Protein AF-0000000087536305 (afdb_homodimer)

Sequence (436 aa):
MKLNRFEVVTGRYIEEIPGQSRIGYAMSDTTDFYDMIEWSKKGGCQGSTISFYDYNNGKVYEPFQKQRNVLYGTPVYLKKSFWFLQGDYNSGKITLFKYYPDKNPEMIIQLNIEDVDLYNLRIIGEDVYIVSEDDEFVSYYPESFRFSKGVNESVSMIADQKVYLSAWVEEGWDDENDCETEEYNYYEKVVERDFKGNLLSETLGSLQQHADGTWWIAMKLNRFEVVTGRYIEEIPGQSRIGYAMSDTTDFYDMIEWSKKGGCQGSTISFYDYNNGKVYEPFQKQRNVLYGTPVYLKKSFWFLQGDYNSGKITLFKYYPDKNPEMIIQLNIEDVDLYNLRIIGEDVYIVSEDDEFVSYYPESFRFSKGVNESVSMIADQKVYLSAWVEEGWDDENDCETEEYNYYEKVVERDFKGNLLSETLGSLQQHADGTWWIA

Secondary structure (DSSP, 8-state):
--EEE-SS--SPPPEE-TT-SSEEEEES----TTHHHHHHHTT------EEEEETTT--EE-SS---TTEEEPPPEEETTEEEEEEEETTTTEEEEEEE-TTSPPEEEEEEEGGGS--TT-EEETTTTEEEEESSEEEEEESS-EEEE--TTEEEEEEETTEEEEEEEEEEEEETTTTEEEEEEEEEEEEEEE-TT--EEEEEE--EEE-TTS-EEE-/--EEE-SS--SPPPEE-TT-SSEEEEES----TTHHHHHHHTT------EEEEETTT--EE-SS---TTEEEPPPEEETTEEEEEEEETTTTEEEEEEE-TTSPPEEEEEEEGGGS--TT-EEETTTTEEEEESSEEEEEESS-EEEE--TTEEEEEEETTEEEEEEEEEEEEETTTTEEEEEEEEEEEEEEE-TT--EEEEEE--EEE-TTS-EEE-

Structure (mmCIF, N/CA/C/O backbone):
data_AF-0000000087536305-model_v1
#
loop_
_entity.id
_entity.type
_entity.pdbx_description
1 polymer 'Uncharacterized protein'
#
loop_
_atom_site.group_PDB
_atom_site.id
_atom_site.type_symbol
_atom_site.label_atom_id
_atom_site.label_alt_id
_atom_site.label_comp_id
_atom_site.label_asym_id
_atom_site.label_entity_id
_atom_site.label_seq_id
_atom_site.pdbx_PDB_ins_code
_atom_site.Cartn_x
_atom_site.Cartn_y
_atom_site.Cartn_z
_atom_site.occupancy
_atom_site.B_iso_or_equiv
_atom_site.auth_seq_id
_atom_site.auth_comp_id
_atom_site.auth_asym_id
_atom_site.auth_atom_id
_atom_site.pdbx_PDB_model_num
ATOM 1 N N . MET A 1 1 ? -12.375 -19.172 8.977 1 83.19 1 MET A N 1
ATOM 2 C CA . MET A 1 1 ? -11.82 -17.828 9.078 1 83.19 1 MET A CA 1
ATOM 3 C C . MET A 1 1 ? -12.555 -17.016 10.141 1 83.19 1 MET A C 1
ATOM 5 O O . MET A 1 1 ? -13.789 -17.031 10.203 1 83.19 1 MET A O 1
ATOM 9 N N . LYS A 1 2 ? -11.758 -16.578 11.219 1 86 2 LYS A N 1
ATOM 10 C CA . LYS A 1 2 ? -12.344 -15.656 12.18 1 86 2 LYS A CA 1
ATOM 11 C C . LYS A 1 2 ? -12.344 -14.234 11.641 1 86 2 LYS A C 1
ATOM 13 O O . LYS A 1 2 ? -11.289 -13.703 11.266 1 86 2 LYS A O 1
ATOM 18 N N . LEU A 1 3 ? -13.516 -13.641 11.469 1 91.94 3 LEU A N 1
ATOM 19 C CA . LEU A 1 3 ? -13.672 -12.266 11.008 1 91.94 3 LEU A CA 1
ATOM 20 C C . LEU A 1 3 ? -13.914 -11.32 12.18 1 91.94 3 LEU A C 1
ATOM 22 O O . LEU A 1 3 ? -14.906 -11.469 12.906 1 91.94 3 LEU A O 1
ATOM 26 N N . ASN A 1 4 ? -13.008 -10.469 12.422 1 96.5 4 ASN A N 1
ATOM 27 C CA . ASN A 1 4 ? -13.18 -9.438 13.445 1 96.5 4 ASN A CA 1
ATOM 28 C C . ASN A 1 4 ? -13.961 -8.242 12.914 1 96.5 4 ASN A C 1
ATOM 30 O O . ASN A 1 4 ? -13.945 -7.973 11.711 1 96.5 4 ASN A O 1
ATOM 34 N N . ARG A 1 5 ? -14.664 -7.582 13.844 1 97 5 ARG A N 1
ATOM 35 C CA . ARG A 1 5 ? -15.422 -6.395 13.469 1 97 5 ARG A CA 1
ATOM 36 C C . ARG A 1 5 ? -15.094 -5.223 14.391 1 97 5 ARG A C 1
ATOM 38 O O . ARG A 1 5 ? -15.023 -5.387 15.609 1 97 5 ARG A O 1
ATOM 45 N N . PHE A 1 6 ? -14.914 -4.148 13.781 1 98.25 6 PHE A N 1
ATOM 46 C CA . PHE A 1 6 ? -14.758 -2.945 14.594 1 98.25 6 PHE A CA 1
ATOM 47 C C . PHE A 1 6 ? -16.094 -2.488 15.148 1 98.25 6 PHE A C 1
ATOM 49 O O . PHE A 1 6 ? -17.156 -2.846 14.617 1 98.25 6 PHE A O 1
ATOM 56 N N . GLU A 1 7 ? -15.984 -1.71 16.172 1 96.88 7 GLU A N 1
ATOM 57 C CA . GLU A 1 7 ? -17.188 -1.229 16.859 1 96.88 7 GLU A CA 1
ATOM 58 C C . GLU A 1 7 ? -18.016 -0.347 15.938 1 96.88 7 GLU A C 1
ATOM 60 O O . GLU A 1 7 ? -19.25 -0.305 16.062 1 96.88 7 GLU A O 1
ATOM 65 N N . VAL A 1 8 ? -17.391 0.342 15.094 1 96.19 8 VAL A N 1
ATOM 66 C CA . VAL A 1 8 ? -18.047 1.186 14.094 1 96.19 8 VAL A CA 1
ATOM 67 C C . VAL A 1 8 ? -17.656 0.723 12.695 1 96.19 8 VAL A C 1
ATOM 69 O O . VAL A 1 8 ? -16.469 0.671 12.359 1 96.19 8 VAL A O 1
ATOM 72 N N . VAL A 1 9 ? -18.672 0.372 11.922 1 96.88 9 VAL A N 1
ATOM 73 C CA . VAL A 1 9 ? -18.453 -0.116 10.562 1 96.88 9 VAL A CA 1
ATOM 74 C C . VAL A 1 9 ? -19.047 0.869 9.562 1 96.88 9 VAL A C 1
ATOM 76 O O . VAL A 1 9 ? -20.266 1.077 9.531 1 96.88 9 VAL A O 1
ATOM 79 N N . THR A 1 10 ? -18.156 1.445 8.758 1 95.25 10 THR A N 1
ATOM 80 C CA . THR A 1 10 ? -18.625 2.48 7.84 1 95.25 10 THR A CA 1
ATOM 81 C C . THR A 1 10 ? -18.312 2.098 6.395 1 95.25 10 THR A C 1
ATOM 83 O O . THR A 1 10 ? -18.719 2.803 5.465 1 95.25 10 THR A O 1
ATOM 86 N N . GLY A 1 11 ? -17.562 1.061 6.18 1 96.5 11 GLY A N 1
ATOM 87 C CA . GLY A 1 11 ? -17.219 0.645 4.828 1 96.5 11 GLY A CA 1
ATOM 88 C C . GLY A 1 11 ? -15.945 1.277 4.316 1 96.5 11 GLY A C 1
ATOM 89 O O . GLY A 1 11 ? -15.664 1.24 3.115 1 96.5 11 GLY A O 1
ATOM 90 N N . ARG A 1 12 ? -15.18 1.84 5.219 1 95.25 12 ARG A N 1
ATOM 91 C CA . ARG A 1 12 ? -13.945 2.51 4.816 1 95.25 12 ARG A CA 1
ATOM 92 C C . ARG A 1 12 ? -12.75 1.569 4.93 1 95.25 12 ARG A C 1
ATOM 94 O O . ARG A 1 12 ? -12.688 0.738 5.836 1 95.25 12 ARG A O 1
ATOM 101 N N . TYR A 1 13 ? -11.852 1.82 4.031 1 95.25 13 TYR A N 1
ATOM 102 C CA . TYR A 1 13 ? -10.625 1.041 4.059 1 95.25 13 TYR A CA 1
ATOM 103 C C . TYR A 1 13 ? -9.625 1.628 5.055 1 95.25 13 TYR A C 1
ATOM 105 O O . TYR A 1 13 ? -9.336 2.824 5.016 1 95.25 13 TYR A O 1
ATOM 113 N N . ILE A 1 14 ? -9.102 0.764 5.906 1 97.25 14 ILE A N 1
ATOM 114 C CA . ILE A 1 14 ? -8.18 1.202 6.949 1 97.25 14 ILE A CA 1
ATOM 115 C C . ILE A 1 14 ? -6.742 1.107 6.445 1 97.25 14 ILE A C 1
ATOM 117 O O . ILE A 1 14 ? -6.328 0.071 5.918 1 97.25 14 ILE A O 1
ATOM 121 N N . GLU A 1 15 ? -6.023 2.182 6.617 1 97.06 15 GLU A N 1
ATOM 122 C CA . GLU A 1 15 ? -4.602 2.193 6.281 1 97.06 15 GLU A CA 1
ATOM 123 C C . GLU A 1 15 ? -3.74 2.025 7.531 1 97.06 15 GLU A C 1
ATOM 125 O O . GLU A 1 15 ? -4.125 2.459 8.617 1 97.06 15 GLU A O 1
ATOM 130 N N . GLU A 1 16 ? -2.572 1.412 7.332 1 96.5 16 GLU A N 1
ATOM 131 C CA . GLU A 1 16 ? -1.628 1.238 8.43 1 96.5 16 GLU A CA 1
ATOM 132 C C . GLU A 1 16 ? -0.771 2.486 8.625 1 96.5 16 GLU A C 1
ATOM 134 O O . GLU A 1 16 ? -0.594 3.273 7.695 1 96.5 16 GLU A O 1
ATOM 139 N N . ILE A 1 17 ? -0.342 2.652 9.797 1 97.56 17 ILE A N 1
ATOM 140 C CA . ILE A 1 17 ? 0.605 3.707 10.148 1 97.56 17 ILE A CA 1
ATOM 141 C C . ILE A 1 17 ? 1.926 3.086 10.594 1 97.56 17 ILE A C 1
ATOM 143 O O . ILE A 1 17 ? 1.997 2.471 11.664 1 97.56 17 ILE A O 1
ATOM 147 N N . PRO A 1 18 ? 2.961 3.291 9.797 1 96.12 18 PRO A N 1
ATOM 148 C CA . PRO A 1 18 ? 4.23 2.662 10.164 1 96.12 18 PRO A CA 1
ATOM 149 C C . PRO A 1 18 ? 4.711 3.072 11.555 1 96.12 18 PRO A C 1
ATOM 151 O O . PRO A 1 18 ? 4.441 4.191 12 1 96.12 18 PRO A O 1
ATOM 154 N N . GLY A 1 19 ? 5.465 2.141 12.211 1 96 19 GLY A N 1
ATOM 155 C CA . GLY A 1 19 ? 6.039 2.395 13.523 1 96 19 GLY A CA 1
ATOM 156 C C . GLY A 1 19 ? 5.332 1.647 14.641 1 96 19 GLY A C 1
ATOM 157 O O . GLY A 1 19 ? 5.887 1.477 15.727 1 96 19 GLY A O 1
ATOM 158 N N . GLN A 1 20 ? 4.098 1.253 14.336 1 96.5 20 GLN A N 1
ATOM 159 C CA . GLN A 1 20 ? 3.295 0.462 15.266 1 96.5 20 GLN A CA 1
ATOM 160 C C . GLN A 1 20 ? 2.225 -0.335 14.531 1 96.5 20 GLN A C 1
ATOM 162 O O . GLN A 1 20 ? 1.879 -0.014 13.391 1 96.5 20 GLN A O 1
ATOM 167 N N . SER A 1 21 ? 1.702 -1.38 15.125 1 95.56 21 SER A N 1
ATOM 168 C CA . SER A 1 21 ? 0.772 -2.256 14.422 1 95.56 21 SER A CA 1
ATOM 169 C C . SER A 1 21 ? -0.616 -2.209 15.047 1 95.56 21 SER A C 1
ATOM 171 O O . SER A 1 21 ? -1.567 -2.777 14.508 1 95.56 21 SER A O 1
ATOM 173 N N . ARG A 1 22 ? -0.776 -1.495 16.062 1 96.88 22 ARG A N 1
ATOM 174 C CA . ARG A 1 22 ? -2.018 -1.54 16.828 1 96.88 22 ARG A CA 1
ATOM 175 C C . ARG A 1 22 ? -3.086 -0.659 16.188 1 96.88 22 ARG A C 1
ATOM 177 O O . ARG A 1 22 ? -4.254 -1.049 16.109 1 96.88 22 ARG A O 1
ATOM 184 N N . ILE A 1 23 ? -2.691 0.554 15.773 1 98.19 23 ILE A N 1
ATOM 185 C CA . ILE A 1 23 ? -3.666 1.55 15.344 1 98.19 23 ILE A CA 1
ATOM 186 C C . ILE A 1 23 ? -3.578 1.742 13.828 1 98.19 23 ILE A C 1
ATOM 188 O O . ILE A 1 23 ? -2.49 1.955 13.289 1 98.19 23 ILE A O 1
ATOM 192 N N . GLY A 1 24 ? -4.691 1.571 13.133 1 98 24 GLY A N 1
ATOM 193 C CA . GLY A 1 24 ? -4.844 2.033 11.766 1 98 24 GLY A CA 1
ATOM 194 C C . GLY A 1 24 ? -5.688 3.289 11.648 1 98 24 GLY A C 1
ATOM 195 O O . GLY A 1 24 ? -6.176 3.811 12.656 1 98 24 GLY A O 1
ATOM 196 N N . TYR A 1 25 ? -5.801 3.812 10.414 1 98.06 25 TYR A N 1
ATOM 197 C CA . TYR A 1 25 ? -6.637 4.996 10.25 1 98.06 25 TYR A CA 1
ATOM 198 C C . TYR A 1 25 ? -7.395 4.953 8.93 1 98.06 25 TYR A C 1
ATOM 200 O O . TYR A 1 25 ? -7.051 4.176 8.039 1 98.06 25 TYR A O 1
ATOM 208 N N . ALA A 1 26 ? -8.43 5.758 8.828 1 97 26 ALA A N 1
ATOM 209 C CA . ALA A 1 26 ? -9.172 5.98 7.594 1 97 26 ALA A CA 1
ATOM 210 C C . ALA A 1 26 ? -9.695 7.414 7.516 1 97 26 ALA A C 1
ATOM 212 O O . ALA A 1 26 ? -9.945 8.047 8.547 1 97 26 ALA A O 1
ATOM 213 N N . MET A 1 27 ? -9.789 7.848 6.316 1 94.56 27 MET A N 1
ATOM 214 C CA . MET A 1 27 ? -10.422 9.133 6.035 1 94.56 27 MET A CA 1
ATOM 215 C C . MET A 1 27 ? -11.758 8.938 5.336 1 94.56 27 MET A C 1
ATOM 217 O O . MET A 1 27 ? -11.93 7.988 4.57 1 94.56 27 MET A O 1
ATOM 221 N N . SER A 1 28 ? -12.641 9.859 5.609 1 89.88 28 SER A N 1
ATOM 222 C CA . SER A 1 28 ? -13.961 9.734 4.996 1 89.88 28 SER A CA 1
ATOM 223 C C . SER A 1 28 ? -13.922 10.133 3.523 1 89.88 28 SER A C 1
ATOM 225 O O . SER A 1 28 ? -14.82 9.773 2.758 1 89.88 28 SER A O 1
ATOM 227 N N . ASP A 1 29 ? -12.875 10.891 3.219 1 82.81 29 ASP A N 1
ATOM 228 C CA . ASP A 1 29 ? -12.734 11.398 1.857 1 82.81 29 ASP A CA 1
ATOM 229 C C . ASP A 1 29 ? -11.289 11.32 1.386 1 82.81 29 ASP A C 1
ATOM 231 O O . ASP A 1 29 ? -10.367 11.18 2.199 1 82.81 29 ASP A O 1
ATOM 235 N N . THR A 1 30 ? -11.18 11.312 0.101 1 76.19 30 THR A N 1
ATOM 236 C CA . THR A 1 30 ? -9.852 11.172 -0.487 1 76.19 30 THR A CA 1
ATOM 237 C C . THR A 1 30 ? -9.289 12.539 -0.877 1 76.19 30 THR A C 1
ATOM 239 O O . THR A 1 30 ? -8.203 12.617 -1.447 1 76.19 30 THR A O 1
ATOM 242 N N . THR A 1 31 ? -9.992 13.516 -0.551 1 81.25 31 THR A N 1
ATOM 243 C CA . THR A 1 31 ? -9.57 14.867 -0.896 1 81.25 31 THR A CA 1
ATOM 244 C C . THR A 1 31 ? -8.336 15.266 -0.087 1 81.25 31 THR A C 1
ATOM 246 O O . THR A 1 31 ? -8.297 15.062 1.128 1 81.25 31 THR A O 1
ATOM 249 N N . ASP A 1 32 ? -7.379 15.742 -0.842 1 86.81 32 ASP A N 1
ATOM 250 C CA . ASP A 1 32 ? -6.188 16.219 -0.14 1 86.81 32 ASP A CA 1
ATOM 251 C C . ASP A 1 32 ? -6.191 17.734 -0.006 1 86.81 32 ASP A C 1
ATOM 253 O O . ASP A 1 32 ? -7.141 18.391 -0.427 1 86.81 32 ASP A O 1
ATOM 257 N N . PHE A 1 33 ? -5.207 18.297 0.644 1 91.75 33 PHE A N 1
ATOM 258 C CA . PHE A 1 33 ? -5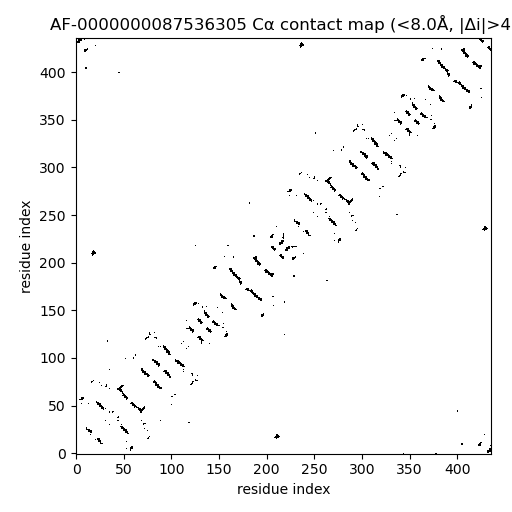.16 19.719 0.97 1 91.75 33 PHE A CA 1
ATOM 259 C C . PHE A 1 33 ? -5.117 20.578 -0.297 1 91.75 33 PHE A C 1
ATOM 261 O O . PHE A 1 33 ? -5.66 21.672 -0.33 1 91.75 33 PHE A O 1
ATOM 268 N N . TYR A 1 34 ? -4.469 20.062 -1.309 1 88.81 34 TYR A N 1
ATOM 269 C CA . TYR A 1 34 ? -4.332 20.812 -2.551 1 88.81 34 TYR A CA 1
ATOM 270 C C . TYR A 1 34 ? -5.668 20.922 -3.271 1 88.81 34 TYR A C 1
ATOM 272 O O . TYR A 1 34 ? -5.926 21.906 -3.961 1 88.81 34 TYR A O 1
ATOM 280 N N . ASP A 1 35 ? -6.488 19.969 -3.158 1 84.88 35 ASP A N 1
ATOM 281 C CA . ASP A 1 35 ? -7.801 19.969 -3.801 1 84.88 35 ASP A CA 1
ATOM 282 C C . ASP A 1 35 ? -8.672 21.109 -3.275 1 84.88 35 ASP A C 1
ATOM 284 O O . ASP A 1 35 ? -9.641 21.5 -3.932 1 84.88 35 ASP A O 1
ATOM 288 N N . MET A 1 36 ? -8.391 21.578 -2.168 1 80.25 36 MET A N 1
ATOM 289 C CA . MET A 1 36 ? -9.195 22.609 -1.522 1 80.25 36 MET A CA 1
ATOM 290 C C . MET A 1 36 ? -9.164 23.906 -2.328 1 80.25 36 MET A C 1
ATOM 292 O O . MET A 1 36 ? -10.117 24.672 -2.301 1 80.25 36 MET A O 1
ATOM 296 N N . ILE A 1 37 ? -8.109 24.031 -2.965 1 80.5 37 ILE A N 1
ATOM 297 C CA . ILE A 1 37 ? -8.016 25.219 -3.803 1 80.5 37 ILE A CA 1
ATOM 298 C C . ILE A 1 37 ? -9.133 25.203 -4.844 1 80.5 37 ILE A C 1
ATOM 300 O O . ILE A 1 37 ? -9.844 26.203 -5.008 1 80.5 37 ILE A O 1
ATOM 304 N N . GLU A 1 38 ? -9.266 24.078 -5.422 1 80 38 GLU A N 1
ATOM 305 C CA . GLU A 1 38 ? -10.312 23.938 -6.422 1 80 38 GLU A CA 1
ATOM 306 C C . GLU A 1 38 ? -11.703 23.984 -5.781 1 80 38 GLU A C 1
ATOM 308 O O . GLU A 1 38 ? -12.625 24.578 -6.328 1 80 38 GLU A O 1
ATOM 313 N N . TRP A 1 39 ? -11.812 23.438 -4.621 1 82.25 39 TRP A N 1
ATOM 314 C CA . TRP A 1 39 ? -13.102 23.391 -3.934 1 82.25 39 TRP A CA 1
ATOM 315 C C . TRP A 1 39 ? -13.531 24.797 -3.496 1 82.25 39 TRP A C 1
ATOM 317 O O . TRP A 1 39 ? -14.719 25.109 -3.506 1 82.25 39 TRP A O 1
ATOM 327 N N . SER A 1 40 ? -12.648 25.469 -3.086 1 78.31 40 SER A N 1
ATOM 328 C CA . SER A 1 40 ? -12.953 26.828 -2.648 1 78.31 40 SER A CA 1
ATOM 329 C C . SER A 1 40 ? -13.625 27.625 -3.76 1 78.31 40 SER A C 1
ATOM 331 O O . SER A 1 40 ? -14.469 28.484 -3.492 1 78.31 40 SER A O 1
ATOM 333 N N . LYS A 1 41 ? -13.266 27.344 -4.977 1 79.31 41 LYS A N 1
ATOM 334 C CA . LYS A 1 41 ? -13.852 28.031 -6.125 1 79.31 41 LYS A CA 1
ATOM 335 C C . LYS A 1 41 ? -15.266 27.531 -6.398 1 79.31 41 LYS A C 1
ATOM 337 O O . LYS A 1 41 ? -16.047 28.203 -7.074 1 79.31 41 LYS A O 1
ATOM 342 N N . LYS A 1 42 ? -15.578 26.406 -5.93 1 78.81 42 LYS A N 1
ATOM 343 C CA . LYS A 1 42 ? -16.875 25.797 -6.199 1 78.81 42 LYS A CA 1
ATOM 344 C C . LYS A 1 42 ? -17.797 25.891 -4.984 1 78.81 42 LYS A C 1
ATOM 346 O O . LYS A 1 42 ? -18.75 25.125 -4.863 1 78.81 42 LYS A O 1
ATOM 351 N N . GLY A 1 43 ? -17.438 26.75 -4 1 79.25 43 GLY A N 1
ATOM 352 C CA . GLY A 1 43 ? -18.297 26.969 -2.852 1 79.25 43 GLY A CA 1
ATOM 353 C C . GLY A 1 43 ? -17.891 26.141 -1.64 1 79.25 43 GLY A C 1
ATOM 354 O O . GLY A 1 43 ? -18.594 26.172 -0.619 1 79.25 43 GLY A O 1
ATOM 355 N N . GLY A 1 44 ? -16.906 25.438 -1.762 1 83.75 44 GLY A N 1
ATOM 356 C CA . GLY A 1 44 ? -16.406 24.688 -0.621 1 83.75 44 GLY A CA 1
ATOM 357 C C . GLY A 1 44 ? -16.609 23.188 -0.755 1 83.75 44 GLY A C 1
ATOM 358 O O . GLY A 1 44 ? -16.969 22.703 -1.828 1 83.75 44 GLY A O 1
ATOM 359 N N . CYS A 1 45 ? -16.188 22.5 0.291 1 85.5 45 CYS A N 1
ATOM 360 C CA . CYS A 1 45 ? -16.344 21.047 0.315 1 85.5 45 CYS A CA 1
ATOM 361 C C . CYS A 1 45 ? -17.031 20.594 1.604 1 85.5 45 CYS A C 1
ATOM 363 O O . CYS A 1 45 ? -17.078 21.344 2.576 1 85.5 45 CYS A O 1
ATOM 365 N N . GLN A 1 46 ? -17.594 19.438 1.558 1 87.81 46 GLN A N 1
ATOM 366 C CA . GLN A 1 46 ? -18.344 18.922 2.689 1 87.81 46 GLN A CA 1
ATOM 367 C C . GLN A 1 46 ? -17.438 18.625 3.875 1 87.81 46 GLN A C 1
ATOM 369 O O . GLN A 1 46 ? -17.891 18.5 5.008 1 87.81 46 GLN A O 1
ATOM 374 N N . GLY A 1 47 ? -16.094 18.562 3.646 1 90.88 47 GLY A N 1
ATOM 375 C CA . GLY A 1 47 ? -15.141 18.219 4.695 1 90.88 47 GLY A CA 1
ATOM 376 C C . GLY A 1 47 ? -14.914 16.734 4.828 1 90.88 47 GLY A C 1
ATOM 377 O O . GLY A 1 47 ? -15.547 15.938 4.133 1 90.88 47 GLY A O 1
ATOM 378 N N . SER A 1 48 ? -13.953 16.391 5.68 1 92.44 48 SER A N 1
ATOM 379 C CA . SER A 1 48 ? -13.625 14.984 5.895 1 92.44 48 SER A CA 1
ATOM 380 C C . SER A 1 48 ? -13.516 14.664 7.383 1 92.44 48 SER A C 1
ATOM 382 O O . SER A 1 48 ? -13.586 15.562 8.227 1 92.44 48 SER A O 1
ATOM 384 N N . THR A 1 49 ? -13.516 13.391 7.66 1 94.62 49 THR A N 1
ATOM 385 C CA . THR A 1 49 ? -13.211 12.906 9 1 94.62 49 THR A CA 1
ATOM 386 C C . THR A 1 49 ? -11.984 12 8.977 1 94.62 49 THR A C 1
ATOM 388 O O . THR A 1 49 ? -11.672 11.391 7.949 1 94.62 49 THR A O 1
ATOM 391 N N . ILE A 1 50 ? -11.312 12.008 10.086 1 96.56 50 ILE A N 1
ATOM 392 C CA . ILE A 1 50 ? -10.242 11.047 10.312 1 96.56 50 ILE A CA 1
ATOM 393 C C . ILE A 1 50 ? -10.609 10.133 11.477 1 96.56 50 ILE A C 1
ATOM 395 O O . ILE A 1 50 ? -11.047 10.602 12.531 1 96.56 50 ILE A O 1
ATOM 399 N N . SER A 1 51 ? -10.5 8.844 11.227 1 97.44 51 SER A N 1
ATOM 400 C CA . SER A 1 51 ? -10.828 7.84 12.234 1 97.44 51 SER A CA 1
ATOM 401 C C . SER A 1 51 ? -9.633 6.93 12.516 1 97.44 51 SER A C 1
ATOM 403 O O . SER A 1 51 ? -8.898 6.57 11.594 1 97.44 51 SER A O 1
ATOM 405 N N . PHE A 1 52 ? -9.508 6.582 13.812 1 98.38 52 PHE A N 1
ATOM 406 C CA . PHE A 1 52 ? -8.445 5.68 14.242 1 98.38 52 PHE A CA 1
ATOM 407 C C . PHE A 1 52 ? -9.023 4.367 14.75 1 98.38 52 PHE A C 1
ATOM 409 O O . PHE A 1 52 ? -9.922 4.367 15.594 1 98.38 52 PHE A O 1
ATOM 416 N N . TYR A 1 53 ? -8.547 3.324 14.227 1 98.44 53 TYR A N 1
ATOM 417 C CA . TYR A 1 53 ? -9.047 1.981 14.492 1 98.44 53 TYR A CA 1
ATOM 418 C C . TYR A 1 53 ? -8.062 1.191 15.352 1 98.44 53 TYR A C 1
ATOM 420 O O . TYR A 1 53 ? -6.902 1.022 14.977 1 98.44 53 TYR A O 1
ATOM 428 N N . ASP A 1 54 ? -8.508 0.682 16.469 1 98.06 54 ASP A N 1
ATOM 429 C CA . ASP A 1 54 ? -7.676 -0.068 17.422 1 98.06 54 ASP A CA 1
ATOM 430 C C . ASP A 1 54 ? -7.855 -1.572 17.219 1 98.06 54 ASP A C 1
ATOM 432 O O . ASP A 1 54 ? -8.867 -2.141 17.625 1 98.06 54 ASP A O 1
ATOM 436 N N . TYR A 1 55 ? -6.863 -2.223 16.75 1 97.62 55 TYR A N 1
ATOM 437 C CA . TYR A 1 55 ? -6.93 -3.639 16.406 1 97.62 55 TYR A CA 1
ATOM 438 C C . TYR A 1 55 ? -6.902 -4.5 17.672 1 97.62 55 TYR A C 1
ATOM 440 O O . TYR A 1 55 ? -7.203 -5.695 17.609 1 97.62 55 TYR A O 1
ATOM 448 N N . ASN A 1 56 ? -6.477 -3.934 18.766 1 96.75 56 ASN A N 1
ATOM 449 C CA . ASN A 1 56 ? -6.41 -4.699 20 1 96.75 56 ASN A CA 1
ATOM 450 C C . ASN A 1 56 ? -7.801 -4.938 20.594 1 96.75 56 ASN A C 1
ATOM 452 O O . ASN A 1 56 ? -8.07 -6 21.156 1 96.75 56 ASN A O 1
ATOM 456 N N . ASN A 1 57 ? -8.68 -3.945 20.453 1 96.12 57 ASN A N 1
ATOM 457 C CA . ASN A 1 57 ? -9.945 -4.066 21.156 1 96.12 57 ASN A CA 1
ATOM 458 C C . ASN A 1 57 ? -11.133 -3.758 20.25 1 96.12 57 ASN A C 1
ATOM 460 O O . ASN A 1 57 ? -12.281 -3.84 20.672 1 96.12 57 ASN A O 1
ATOM 464 N N . GLY A 1 58 ? -10.898 -3.365 19.016 1 97.31 58 GLY A N 1
ATOM 465 C CA . GLY A 1 58 ? -11.953 -3.141 18.031 1 97.31 58 GLY A CA 1
ATOM 466 C C . GLY A 1 58 ? -12.586 -1.766 18.141 1 97.31 58 GLY A C 1
ATOM 467 O O . GLY A 1 58 ? -13.508 -1.436 17.391 1 97.31 58 GLY A O 1
ATOM 468 N N . LYS A 1 59 ? -12.062 -0.908 18.969 1 97.81 59 LYS A N 1
ATOM 469 C CA . LYS A 1 59 ? -12.625 0.425 19.156 1 97.81 59 LYS A CA 1
ATOM 470 C C . LYS A 1 59 ? -12.219 1.361 18.031 1 97.81 59 LYS A C 1
ATOM 472 O O . LYS A 1 59 ? -11.172 1.171 17.406 1 97.81 59 LYS A O 1
ATOM 477 N N . VAL A 1 60 ? -13.078 2.322 17.781 1 97.94 60 VAL A N 1
ATOM 478 C CA . VAL A 1 60 ? -12.836 3.357 16.781 1 97.94 60 VAL A CA 1
ATOM 479 C C . VAL A 1 60 ? -12.875 4.734 17.438 1 97.94 60 VAL A C 1
ATOM 481 O O . VAL A 1 60 ? -13.805 5.047 18.188 1 97.94 60 VAL A O 1
ATOM 484 N N . TYR A 1 61 ? -11.852 5.512 17.219 1 97.88 61 TYR A N 1
ATOM 485 C CA . TYR A 1 61 ? -11.734 6.844 17.797 1 97.88 61 TYR A CA 1
ATOM 486 C C . TYR A 1 61 ? -11.82 7.922 16.734 1 97.88 61 TYR A C 1
ATOM 488 O O . TYR A 1 61 ? -11.117 7.848 15.711 1 97.88 61 TYR A O 1
ATOM 496 N N . GLU A 1 62 ? -12.594 8.852 16.922 1 96.25 62 GLU A N 1
ATOM 497 C CA . GLU A 1 62 ? -12.742 10.016 16.062 1 96.25 62 GLU A CA 1
ATOM 498 C C . GLU A 1 62 ? -12.492 11.312 16.828 1 96.25 62 GLU A C 1
ATOM 500 O O . GLU A 1 62 ? -13.375 11.805 17.531 1 96.25 62 GLU A O 1
ATOM 505 N N . PRO A 1 63 ? -11.391 11.82 16.594 1 96.31 63 PRO A N 1
ATOM 506 C CA . PRO A 1 63 ? -11.008 12.977 17.406 1 96.31 63 PRO A CA 1
ATOM 507 C C . PRO A 1 63 ? -11.836 14.219 17.094 1 96.31 63 PRO A C 1
ATOM 509 O O . PRO A 1 63 ? -11.922 15.133 17.906 1 96.31 63 PRO A O 1
ATOM 512 N N . PHE A 1 64 ? -12.438 14.312 15.898 1 96.25 64 PHE A N 1
ATOM 513 C CA . PHE A 1 64 ? -13.195 15.492 15.5 1 96.25 64 PHE A CA 1
ATOM 514 C C . PHE A 1 64 ? -14.484 15.094 14.789 1 96.25 64 PHE A C 1
ATOM 516 O O . PHE A 1 64 ? -14.539 14.055 14.125 1 96.25 64 PHE A O 1
ATOM 523 N N . GLN A 1 65 ? -15.438 15.953 14.93 1 95.25 65 GLN A N 1
ATOM 524 C CA . GLN A 1 65 ? -16.641 15.828 14.109 1 95.25 65 GLN A CA 1
ATOM 525 C C . GLN A 1 65 ? -16.406 16.391 12.711 1 95.25 65 GLN A C 1
ATOM 527 O O . GLN A 1 65 ? -15.57 17.281 12.523 1 95.25 65 GLN A O 1
ATOM 532 N N . LYS A 1 66 ? -17.141 15.836 11.805 1 94.12 66 LYS A N 1
ATOM 533 C CA . LYS A 1 66 ? -17.078 16.344 10.445 1 94.12 66 LYS A CA 1
ATOM 534 C C . LYS A 1 66 ? -17.484 17.812 10.383 1 94.12 66 LYS A C 1
ATOM 536 O O . LYS A 1 66 ? -18.484 18.203 10.977 1 94.12 66 LYS A O 1
ATOM 541 N N . GLN A 1 67 ? -16.703 18.547 9.734 1 93.69 67 GLN A N 1
ATOM 542 C CA . GLN A 1 67 ? -16.984 19.969 9.562 1 93.69 67 GLN A CA 1
ATOM 543 C C . GLN A 1 67 ? -16.719 20.406 8.125 1 93.69 67 GLN A C 1
ATOM 545 O O . GLN A 1 67 ? -15.734 20 7.508 1 93.69 67 GLN A O 1
ATOM 550 N N . ARG A 1 68 ? -17.609 21.312 7.648 1 91.88 68 ARG A N 1
ATOM 551 C CA . ARG A 1 68 ? -17.438 21.859 6.305 1 91.88 68 ARG A CA 1
ATOM 552 C C . ARG A 1 68 ? -16.094 22.547 6.152 1 91.88 68 ARG A C 1
ATOM 554 O O . ARG A 1 68 ? -15.656 23.281 7.051 1 91.88 68 ARG A O 1
ATOM 561 N N . ASN A 1 69 ? -15.398 22.25 5.023 1 92.38 69 ASN A N 1
ATOM 562 C CA . ASN A 1 69 ? -14.156 22.891 4.598 1 92.38 69 ASN A CA 1
ATOM 563 C C . ASN A 1 69 ? -12.992 22.516 5.516 1 92.38 69 ASN A C 1
ATOM 565 O O . ASN A 1 69 ? -12.008 23.25 5.609 1 92.38 69 ASN A O 1
ATOM 569 N N . VAL A 1 70 ? -13.141 21.422 6.297 1 95 70 VAL A N 1
ATOM 570 C CA . VAL A 1 70 ? -12.055 20.953 7.145 1 95 70 VAL A CA 1
ATOM 571 C C . VAL A 1 70 ? -11.578 19.578 6.656 1 95 70 VAL A C 1
ATOM 573 O O . VAL A 1 70 ? -12.383 18.672 6.453 1 95 70 VAL A O 1
ATOM 576 N N . LEU A 1 71 ? -10.312 19.531 6.441 1 95.44 71 LEU A N 1
ATOM 577 C CA . LEU A 1 71 ? -9.695 18.312 5.922 1 95.44 71 LEU A CA 1
ATOM 578 C C . LEU A 1 71 ? -8.539 17.875 6.816 1 95.44 71 LEU A C 1
ATOM 580 O O . LEU A 1 71 ? -8.086 18.625 7.676 1 95.44 71 LEU A O 1
ATOM 584 N N . TYR A 1 72 ? -8.102 16.641 6.562 1 96.81 72 TYR A N 1
ATOM 585 C CA . TYR A 1 72 ? -7.023 16.078 7.371 1 96.81 72 TYR A CA 1
ATOM 586 C C . TYR A 1 72 ? -5.965 15.422 6.488 1 96.81 72 TYR A C 1
ATOM 588 O O . TYR A 1 72 ? -6.262 14.977 5.379 1 96.81 72 TYR A O 1
ATOM 596 N N . GLY A 1 73 ? -4.73 15.461 6.965 1 96.38 73 GLY A N 1
ATOM 597 C CA . GLY A 1 73 ? -3.637 14.789 6.285 1 96.38 73 GLY A CA 1
ATOM 598 C C . GLY A 1 73 ? -3.332 13.414 6.855 1 96.38 73 GLY A C 1
ATOM 599 O O . GLY A 1 73 ? -3.848 13.055 7.914 1 96.38 73 GLY A O 1
ATOM 600 N N . THR A 1 74 ? -2.475 12.703 6.109 1 97 74 THR A N 1
ATOM 601 C CA . THR A 1 74 ? -2.061 11.367 6.539 1 97 74 THR A CA 1
ATOM 602 C C . THR A 1 74 ? -1.337 11.438 7.883 1 97 74 THR A C 1
ATOM 604 O O . THR A 1 74 ? -0.393 12.211 8.047 1 97 74 THR A O 1
ATOM 607 N N . PRO A 1 75 ? -1.778 10.633 8.852 1 98 75 PRO A N 1
ATOM 608 C CA . PRO A 1 75 ? -1.092 10.641 10.148 1 98 75 PRO A CA 1
ATOM 609 C C . PRO A 1 75 ? 0.229 9.875 10.117 1 98 75 PRO A C 1
ATOM 611 O O . PRO A 1 75 ? 0.439 9.031 9.234 1 98 75 PRO A O 1
ATOM 614 N N . VAL A 1 76 ? 1.066 10.195 11.07 1 98.25 76 VAL A N 1
ATOM 615 C CA . VAL A 1 76 ? 2.318 9.477 11.273 1 98.25 76 VAL A CA 1
ATOM 616 C C . VAL A 1 76 ? 2.459 9.094 12.75 1 98.25 76 VAL A C 1
ATOM 618 O O . VAL A 1 76 ? 1.761 9.641 13.602 1 98.25 76 VAL A O 1
ATOM 621 N N . TYR A 1 77 ? 3.24 8.133 13 1 98.25 77 TYR A N 1
ATOM 622 C CA . TYR A 1 77 ? 3.592 7.73 14.359 1 98.25 77 TYR A CA 1
ATOM 623 C C . TYR A 1 77 ? 5.055 8.039 14.656 1 98.25 77 TYR A C 1
ATOM 625 O O . TYR A 1 77 ? 5.953 7.457 14.047 1 98.25 77 TYR A O 1
ATOM 633 N N . LEU A 1 78 ? 5.215 8.984 15.539 1 96.62 78 LEU A N 1
ATOM 634 C CA . LEU A 1 78 ? 6.535 9.453 15.938 1 96.62 78 LEU A CA 1
ATOM 635 C C . LEU A 1 78 ? 6.57 9.766 17.438 1 96.62 78 LEU A C 1
ATOM 637 O O . LEU A 1 78 ? 5.602 10.281 17.984 1 96.62 78 LEU A O 1
ATOM 641 N N . LYS A 1 79 ? 7.703 9.406 18.078 1 94.88 79 LYS A N 1
ATOM 642 C CA . LYS A 1 79 ? 7.906 9.727 19.484 1 94.88 79 LYS A CA 1
ATOM 643 C C . LYS A 1 79 ? 6.746 9.219 20.328 1 94.88 79 LYS A C 1
ATOM 645 O O . LYS A 1 79 ? 6.223 9.953 21.172 1 94.88 79 LYS A O 1
ATOM 650 N N . LYS A 1 80 ? 6.223 8.062 20 1 94.81 80 LYS A N 1
ATOM 651 C CA . LYS A 1 80 ? 5.207 7.316 20.734 1 94.81 80 LYS A CA 1
ATOM 652 C C . LYS A 1 80 ? 3.857 8.031 20.688 1 94.81 80 LYS A C 1
ATOM 654 O O . LYS A 1 80 ? 3.043 7.895 21.609 1 94.81 80 LYS A O 1
ATOM 659 N N . SER A 1 81 ? 3.734 8.836 19.656 1 97.56 81 SER A N 1
ATOM 660 C CA . SER A 1 81 ? 2.463 9.531 19.469 1 97.56 81 SER A CA 1
ATOM 661 C C . SER A 1 81 ? 2.072 9.57 17.984 1 97.56 81 SER A C 1
ATOM 663 O O . SER A 1 81 ? 2.924 9.406 17.109 1 97.56 81 SER A O 1
ATOM 665 N N . PHE A 1 82 ? 0.767 9.734 17.844 1 98.56 82 PHE A N 1
ATOM 666 C CA . PHE A 1 82 ? 0.273 9.984 16.5 1 98.56 82 PHE A CA 1
ATOM 667 C C . PHE A 1 82 ? 0.219 11.484 16.21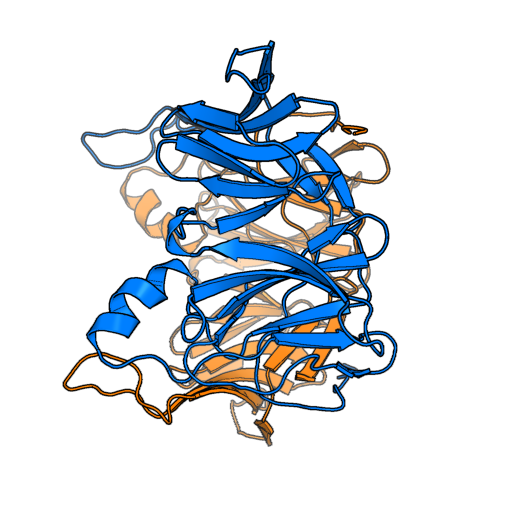9 1 98.56 82 PHE A C 1
ATOM 669 O O . PHE A 1 82 ? -0.099 12.281 17.109 1 98.56 82 PHE A O 1
ATOM 676 N N . TRP A 1 83 ? 0.588 11.812 15 1 98.75 83 TRP A N 1
ATOM 677 C CA . TRP A 1 83 ? 0.58 13.195 14.555 1 98.75 83 TRP A CA 1
ATOM 678 C C . TRP A 1 83 ? -0.181 13.344 13.242 1 98.75 83 TRP A C 1
ATOM 680 O O . TRP A 1 83 ? -0.041 12.516 12.344 1 98.75 83 TRP A O 1
ATOM 690 N N . PHE A 1 84 ? -0.982 14.375 13.109 1 98.56 84 PHE A N 1
ATOM 691 C CA . PHE A 1 84 ? -1.659 14.625 11.844 1 98.56 84 PHE A CA 1
ATOM 692 C C . PHE A 1 84 ? -1.939 16.109 11.672 1 98.56 84 PHE A C 1
ATOM 694 O O . PHE A 1 84 ? -1.929 16.875 12.641 1 98.56 84 PHE A O 1
ATOM 701 N N . LEU A 1 85 ? -2.145 16.5 10.477 1 98.38 85 LEU A N 1
ATOM 702 C CA . LEU A 1 85 ? -2.475 17.891 10.125 1 98.38 85 LEU A CA 1
ATOM 703 C C . LEU A 1 85 ? -3.971 18.031 9.875 1 98.38 85 LEU A C 1
ATOM 705 O O . LEU A 1 85 ? -4.602 17.141 9.305 1 98.38 85 LEU A O 1
ATOM 709 N N . GLN A 1 86 ? -4.504 19.141 10.305 1 97.62 86 GLN A N 1
ATOM 710 C CA . GLN A 1 86 ? -5.848 19.578 9.961 1 97.62 86 GLN A CA 1
ATOM 711 C C . GLN A 1 86 ? -5.809 20.875 9.141 1 97.62 86 GLN A C 1
ATOM 713 O O . GLN A 1 86 ? -5.152 21.844 9.531 1 97.62 86 GLN A O 1
ATOM 718 N N . GLY A 1 87 ? -6.387 20.828 8 1 96.38 87 GLY A N 1
ATOM 719 C CA . GLY A 1 87 ? -6.598 22.031 7.223 1 96.38 87 GLY A CA 1
ATOM 720 C C . GLY A 1 87 ? -8.008 22.594 7.359 1 96.38 87 GLY A C 1
ATOM 721 O O . GLY A 1 87 ? -8.969 21.969 6.906 1 96.38 87 GLY A O 1
ATOM 722 N N . ASP A 1 88 ? -8.102 23.734 8.031 1 95.56 88 ASP A N 1
ATOM 723 C CA . ASP A 1 88 ? -9.375 24.438 8.203 1 95.56 88 ASP A CA 1
ATOM 724 C C . ASP A 1 88 ? -9.453 25.656 7.289 1 95.56 88 ASP A C 1
ATOM 726 O O . ASP A 1 88 ? -8.938 26.719 7.621 1 95.56 88 ASP A O 1
ATOM 730 N N . TYR A 1 89 ? -10.164 25.578 6.309 1 92.81 89 TYR A N 1
ATOM 731 C CA . TYR A 1 89 ? -10.211 26.625 5.297 1 92.81 89 TYR A CA 1
ATOM 732 C C . TYR A 1 89 ? -11.18 27.734 5.703 1 92.81 89 TYR A C 1
ATOM 734 O O . TYR A 1 89 ? -11.18 28.812 5.113 1 92.81 89 TYR A O 1
ATOM 742 N N . ASN A 1 90 ? -12.016 27.438 6.637 1 93.69 90 ASN A N 1
ATOM 743 C CA . ASN A 1 90 ? -12.828 28.516 7.207 1 93.69 90 ASN A CA 1
ATOM 744 C C . ASN A 1 90 ? -11.961 29.547 7.93 1 93.69 90 ASN A C 1
ATOM 746 O O . ASN A 1 90 ? -12.141 30.75 7.734 1 93.69 90 ASN A O 1
ATOM 750 N N . SER A 1 91 ? -11.016 29.031 8.711 1 95.25 91 SER A N 1
ATOM 751 C CA . SER A 1 91 ? -10.164 29.906 9.5 1 95.25 91 SER A CA 1
ATOM 752 C C . SER A 1 91 ? -8.859 30.219 8.766 1 95.25 91 SER A C 1
ATOM 754 O O . SER A 1 91 ? -8.109 31.109 9.18 1 95.25 91 SER A O 1
ATOM 756 N N . GLY A 1 92 ? -8.586 29.453 7.715 1 94.44 92 GLY A N 1
ATOM 757 C CA . GLY A 1 92 ? -7.355 29.625 6.961 1 94.44 92 GLY A CA 1
ATOM 758 C C . GLY A 1 92 ? -6.125 29.109 7.684 1 94.44 92 GLY A C 1
ATOM 759 O O . GLY A 1 92 ? -5.066 29.75 7.652 1 94.44 92 GLY A O 1
ATOM 760 N N . LYS A 1 93 ? -6.309 28 8.414 1 97.5 93 LYS A N 1
ATOM 761 C CA . LYS A 1 93 ? -5.215 27.531 9.25 1 97.5 93 LYS A CA 1
ATOM 762 C C . LYS A 1 93 ? -4.895 26.062 8.961 1 97.5 93 LYS A C 1
ATOM 764 O O . LYS A 1 93 ? -5.793 25.266 8.648 1 97.5 93 LYS A O 1
ATOM 769 N N . ILE A 1 94 ? -3.623 25.75 8.992 1 97.88 94 ILE A N 1
ATOM 770 C CA . ILE A 1 94 ? -3.125 24.391 9.109 1 97.88 94 ILE A CA 1
ATOM 771 C C . ILE A 1 94 ? -2.678 24.109 10.539 1 97.88 94 ILE A C 1
ATOM 773 O O . ILE A 1 94 ? -1.83 24.828 11.078 1 97.88 94 ILE A O 1
ATOM 777 N N . THR A 1 95 ? -3.242 23.141 11.117 1 98.62 95 THR A N 1
ATOM 778 C CA . THR A 1 95 ? -2.938 22.859 12.516 1 98.62 95 THR A CA 1
ATOM 779 C C . THR A 1 95 ? -2.281 21.484 12.672 1 98.62 95 THR A C 1
ATOM 781 O O . THR A 1 95 ? -2.74 20.516 12.078 1 98.62 95 THR A O 1
ATOM 784 N N . LEU A 1 96 ? -1.196 21.422 13.398 1 98.88 96 LEU A N 1
ATOM 785 C CA . LEU A 1 96 ? -0.555 20.172 13.781 1 98.88 96 LEU A CA 1
ATOM 786 C C . LEU A 1 96 ? -1.095 19.656 15.117 1 98.88 96 LEU A C 1
ATOM 788 O O . LEU A 1 96 ? -1.071 20.391 16.109 1 98.88 96 LEU A O 1
ATOM 792 N N . PHE A 1 97 ? -1.535 18.406 15.07 1 98.81 97 PHE A N 1
ATOM 793 C CA . PHE A 1 97 ? -2.043 17.797 16.297 1 98.81 97 PHE A CA 1
ATOM 794 C C . PHE A 1 97 ? -1.186 16.609 16.719 1 98.81 97 PHE A C 1
ATOM 796 O O . PHE A 1 97 ? -0.751 15.828 15.867 1 98.81 97 PHE A O 1
ATOM 803 N N . LYS A 1 98 ? -0.937 16.547 17.984 1 98.5 98 LYS A N 1
ATOM 804 C CA . LYS A 1 98 ? -0.468 15.336 18.641 1 98.5 98 LYS A CA 1
ATOM 805 C C . LYS A 1 98 ? -1.63 14.57 19.266 1 98.5 98 LYS A C 1
ATOM 807 O O . LYS A 1 98 ? -2.488 15.156 19.922 1 98.5 98 LYS A O 1
ATOM 812 N N . TYR A 1 99 ? -1.599 13.227 18.969 1 98.06 99 TYR A N 1
ATOM 813 C CA . TYR A 1 99 ? -2.807 12.492 19.328 1 98.06 99 TYR A CA 1
ATOM 814 C C . TYR A 1 99 ? -2.467 11.109 19.859 1 98.06 99 TYR A C 1
ATOM 816 O O . TYR A 1 99 ? -1.555 10.453 19.359 1 98.06 99 TYR A O 1
ATOM 824 N N . TYR A 1 100 ? -3.111 10.734 20.953 1 94.69 100 TYR A N 1
ATOM 825 C CA . TYR A 1 100 ? -3.209 9.359 21.438 1 94.69 100 TYR A CA 1
ATOM 826 C C . TYR A 1 100 ? -4.66 8.891 21.469 1 94.69 100 TYR A C 1
ATOM 828 O O . TYR A 1 100 ? -5.52 9.547 22.062 1 94.69 100 TYR A O 1
ATOM 836 N N . PRO A 1 101 ? -4.797 7.711 20.797 1 88.94 101 PRO A N 1
ATOM 837 C CA . PRO A 1 101 ? -6.188 7.258 20.734 1 88.94 101 PRO A CA 1
ATOM 838 C C . PRO A 1 101 ? -6.836 7.188 22.125 1 88.94 101 PRO A C 1
ATOM 840 O O . PRO A 1 101 ? -6.203 6.742 23.078 1 88.94 101 PRO A O 1
ATOM 843 N N . ASP A 1 102 ? -8.062 7.73 22.359 1 86.12 102 ASP A N 1
ATOM 844 C CA . ASP A 1 102 ? -8.883 7.797 23.562 1 86.12 102 ASP A CA 1
ATOM 845 C C . ASP A 1 102 ? -8.633 9.094 24.328 1 86.12 102 ASP A C 1
ATOM 847 O O . ASP A 1 102 ? -9.219 9.32 25.391 1 86.12 102 ASP A O 1
ATOM 851 N N . LYS A 1 103 ? -7.617 9.859 23.875 1 92.62 103 LYS A N 1
ATOM 852 C CA . LYS A 1 103 ? -7.3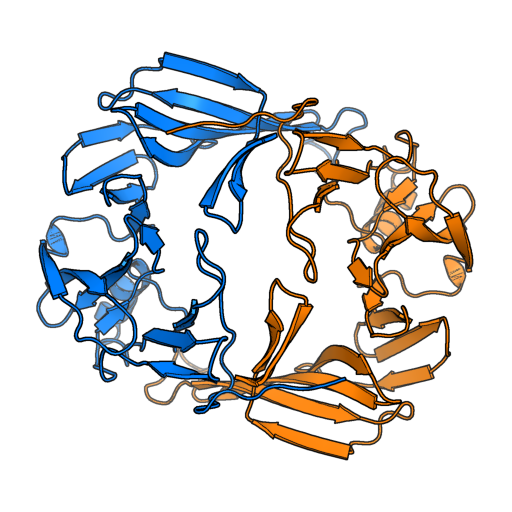98 11.18 24.469 1 92.62 103 LYS A CA 1
ATOM 853 C C . LYS A 1 103 ? -7.789 12.281 23.484 1 92.62 103 LYS A C 1
ATOM 855 O O . LYS A 1 103 ? -8.07 12.016 22.312 1 92.62 103 LYS A O 1
ATOM 860 N N . ASN A 1 104 ? -7.836 13.453 24.078 1 95.88 104 ASN A N 1
ATOM 861 C CA . ASN A 1 104 ? -8.062 14.609 23.219 1 95.88 104 ASN A CA 1
ATOM 862 C C . ASN A 1 104 ? -6.797 15.008 22.453 1 95.88 104 ASN A C 1
ATOM 864 O O . ASN A 1 104 ? -5.699 14.969 23.016 1 95.88 104 ASN A O 1
ATOM 868 N N . PRO A 1 105 ? -7.016 15.344 21.188 1 97.94 105 PRO A N 1
A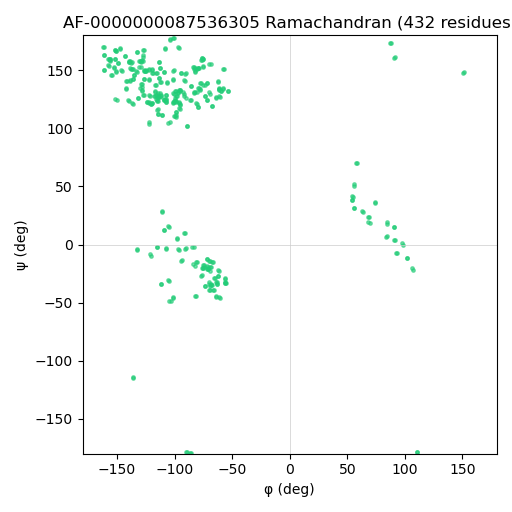TOM 869 C CA . PRO A 1 105 ? -5.848 15.82 20.453 1 97.94 105 PRO A CA 1
ATOM 870 C C . PRO A 1 105 ? -5.258 17.094 21.047 1 97.94 105 PRO A C 1
ATOM 872 O O . PRO A 1 105 ? -6 17.969 21.5 1 97.94 105 PRO A O 1
ATOM 875 N N . GLU A 1 106 ? -4 17.156 21.062 1 98.25 106 GLU A N 1
ATOM 876 C CA . GLU A 1 106 ? -3.277 18.344 21.516 1 98.25 106 GLU A CA 1
ATOM 877 C C . GLU A 1 106 ? -2.785 19.172 20.344 1 98.25 106 GLU A C 1
ATOM 879 O O . GLU A 1 106 ? -2.062 18.688 19.469 1 98.25 106 GLU A O 1
ATOM 884 N N . MET A 1 107 ? -3.191 20.406 20.344 1 98.31 107 MET A N 1
ATOM 885 C CA . MET A 1 107 ? -2.699 21.328 19.312 1 98.31 107 MET A CA 1
ATOM 886 C C . MET A 1 107 ? -1.252 21.719 19.578 1 98.31 107 MET A C 1
ATOM 888 O O . MET A 1 107 ? -0.927 22.203 20.672 1 98.31 107 MET A O 1
ATOM 892 N N . ILE A 1 108 ? -0.423 21.594 18.672 1 98.62 108 ILE A N 1
ATOM 893 C CA . ILE A 1 108 ? 1.001 21.844 18.859 1 98.62 108 ILE A CA 1
ATOM 894 C C . ILE A 1 108 ? 1.367 23.188 18.219 1 98.62 108 ILE A C 1
ATOM 896 O O . ILE A 1 108 ? 1.99 24.031 18.875 1 98.62 108 ILE A O 1
ATOM 900 N N . ILE A 1 109 ? 0.934 23.406 16.953 1 98.5 109 ILE A N 1
ATOM 901 C CA . ILE A 1 109 ? 1.219 24.656 16.25 1 98.5 109 ILE A CA 1
ATOM 902 C C . ILE A 1 109 ? 0.176 24.891 15.164 1 98.5 109 ILE A C 1
ATOM 904 O O . ILE A 1 109 ? -0.488 23.938 14.719 1 98.5 109 ILE A O 1
ATOM 908 N N . GLN A 1 110 ? 0.052 26.109 14.773 1 98.38 110 GLN A N 1
ATOM 909 C CA . GLN A 1 110 ? -0.82 26.5 13.672 1 98.38 110 GLN A CA 1
ATOM 910 C C . GLN A 1 110 ? -0.069 27.344 12.656 1 98.38 110 GLN A C 1
ATOM 912 O O . GLN A 1 110 ? 0.69 28.25 13.023 1 98.38 110 GLN A O 1
ATOM 917 N N . LEU A 1 111 ? -0.225 27.016 11.438 1 98.19 111 LEU A N 1
ATOM 918 C CA . LEU A 1 111 ? 0.312 27.797 10.328 1 98.19 111 LEU A CA 1
ATOM 919 C C . LEU A 1 111 ? -0.811 28.422 9.5 1 98.19 111 LEU A C 1
ATOM 921 O O . LEU A 1 111 ? -1.923 27.891 9.461 1 98.19 111 LEU A O 1
ATOM 925 N N . ASN A 1 112 ? -0.537 29.562 8.852 1 97.38 112 ASN A N 1
ATOM 926 C CA . ASN A 1 112 ? -1.485 30.125 7.895 1 97.38 112 ASN A CA 1
ATOM 927 C C . ASN A 1 112 ? -1.433 29.391 6.559 1 97.38 112 ASN A C 1
ATOM 929 O O . ASN A 1 112 ? -0.35 29.125 6.027 1 97.38 112 ASN A O 1
ATOM 933 N N . ILE A 1 113 ? -2.617 29.062 6.074 1 95.06 113 ILE A N 1
ATOM 934 C CA . ILE A 1 113 ? -2.697 28.375 4.793 1 95.06 113 ILE A CA 1
ATOM 935 C C . ILE A 1 113 ? -1.969 29.188 3.721 1 95.06 113 ILE A C 1
ATOM 937 O O . ILE A 1 113 ? -1.334 28.609 2.83 1 95.06 113 ILE A O 1
ATOM 941 N N . GLU A 1 114 ? -2.002 30.438 3.828 1 93.88 114 GLU A N 1
ATOM 942 C CA . GLU A 1 114 ? -1.391 31.328 2.842 1 93.88 114 GLU A CA 1
ATOM 943 C C . GLU A 1 114 ? 0.132 31.234 2.883 1 93.88 114 GLU A C 1
ATOM 945 O O . GLU A 1 114 ? 0.81 31.625 1.933 1 93.88 114 GLU A O 1
ATOM 950 N N . ASP A 1 115 ? 0.679 30.734 3.957 1 96 115 ASP A N 1
ATOM 951 C CA . ASP A 1 115 ? 2.127 30.719 4.148 1 96 115 ASP A CA 1
ATOM 952 C C . ASP A 1 115 ? 2.723 29.375 3.742 1 96 115 ASP A C 1
ATOM 954 O O . ASP A 1 115 ? 3.939 29.188 3.803 1 96 115 ASP A O 1
ATOM 958 N N . VAL A 1 116 ? 1.898 28.438 3.379 1 95.69 116 VAL A N 1
ATOM 959 C CA . VAL A 1 116 ? 2.414 27.109 3.066 1 95.69 116 VAL A CA 1
ATOM 960 C C . VAL A 1 116 ? 1.952 26.688 1.674 1 95.69 116 VAL A C 1
ATOM 962 O O . VAL A 1 116 ? 0.921 27.156 1.187 1 95.69 116 VAL A O 1
ATOM 965 N N . ASP A 1 117 ? 2.768 25.891 1.006 1 95.38 117 ASP A N 1
ATOM 966 C CA . ASP A 1 117 ? 2.336 25.188 -0.206 1 95.38 117 ASP A CA 1
ATOM 967 C C . ASP A 1 117 ? 1.548 23.938 0.132 1 95.38 117 ASP A C 1
ATOM 969 O O . ASP A 1 117 ? 2.076 23.016 0.762 1 95.38 117 ASP A O 1
ATOM 973 N N . LEU A 1 118 ? 0.365 23.859 -0.312 1 94.69 118 LEU A N 1
ATOM 974 C CA . LEU A 1 118 ? -0.531 22.781 0.062 1 94.69 118 LEU A CA 1
ATOM 975 C C . LEU A 1 118 ? -0.24 21.531 -0.762 1 94.69 118 LEU A C 1
ATOM 977 O O . LEU A 1 118 ? -0.724 20.438 -0.439 1 94.69 118 LEU A O 1
ATOM 981 N N . TYR A 1 119 ? 0.49 21.688 -1.827 1 94.44 119 TYR A N 1
ATOM 982 C CA . TYR A 1 119 ? 0.835 20.531 -2.656 1 94.44 119 TYR A CA 1
ATOM 983 C C . TYR A 1 119 ? 1.765 19.594 -1.911 1 94.44 119 TYR A C 1
ATOM 985 O O . TYR A 1 119 ? 2.881 19.969 -1.543 1 94.44 119 TYR A O 1
ATOM 993 N N . ASN A 1 120 ? 1.344 18.344 -1.695 1 95.19 120 ASN A N 1
ATOM 994 C CA . ASN A 1 120 ? 2.08 17.312 -0.988 1 95.19 120 ASN A CA 1
ATOM 995 C C . ASN A 1 120 ? 2.486 17.75 0.412 1 95.19 120 ASN A C 1
ATOM 997 O O . ASN A 1 120 ? 3.594 17.469 0.867 1 95.19 120 ASN A O 1
ATOM 1001 N N . LEU A 1 121 ? 1.671 18.578 0.995 1 97.38 121 LEU A N 1
ATOM 1002 C CA . LEU A 1 121 ? 1.876 18.953 2.389 1 97.38 121 LEU A CA 1
ATOM 1003 C C . LEU A 1 121 ? 1.727 17.734 3.305 1 97.38 121 LEU A C 1
ATOM 1005 O O . LEU A 1 121 ? 0.704 17.047 3.271 1 97.38 121 LEU A O 1
ATOM 1009 N N . ARG A 1 122 ? 2.793 17.5 4.164 1 97.94 122 ARG A N 1
ATOM 1010 C CA . ARG A 1 122 ? 2.766 16.297 4.992 1 97.94 122 ARG A CA 1
ATOM 1011 C C . ARG A 1 122 ? 3.738 16.406 6.16 1 97.94 122 ARG A C 1
ATOM 1013 O O . ARG A 1 122 ? 4.496 17.375 6.25 1 97.94 122 ARG A O 1
ATOM 1020 N N . ILE A 1 123 ? 3.613 15.445 7.062 1 98.38 123 ILE A N 1
ATOM 1021 C CA . ILE A 1 123 ? 4.523 15.32 8.195 1 98.38 123 ILE A CA 1
ATOM 1022 C C . ILE A 1 123 ? 5.574 14.258 7.898 1 98.38 123 ILE A C 1
ATOM 1024 O O . ILE A 1 123 ? 5.246 13.164 7.434 1 98.38 123 ILE A O 1
ATOM 1028 N N . ILE A 1 124 ? 6.855 14.594 8.148 1 97.5 124 ILE A N 1
ATOM 1029 C CA . ILE A 1 124 ? 7.902 13.586 8.016 1 97.5 124 ILE A CA 1
ATOM 1030 C C . ILE A 1 124 ? 9.008 13.859 9.031 1 97.5 124 ILE A C 1
ATOM 1032 O O . ILE A 1 124 ? 8.977 14.867 9.734 1 97.5 124 ILE A O 1
ATOM 1036 N N . GLY A 1 125 ? 9.898 12.945 9.195 1 95.94 125 GLY A N 1
ATOM 1037 C CA . GLY A 1 125 ? 11.125 13.164 9.953 1 95.94 125 GLY A CA 1
ATOM 1038 C C . GLY A 1 125 ? 10.984 12.82 11.422 1 95.94 125 GLY A C 1
ATOM 1039 O O . GLY A 1 125 ? 9.883 12.883 11.984 1 95.94 125 GLY A O 1
ATOM 1040 N N . GLU A 1 126 ? 12.125 12.625 12.023 1 94.31 126 GLU A N 1
ATOM 1041 C CA . GLU A 1 126 ? 12.148 12.156 13.406 1 94.31 126 GLU A CA 1
ATOM 1042 C C . GLU A 1 126 ? 11.688 13.242 14.367 1 94.31 126 GLU A C 1
ATOM 1044 O O . GLU A 1 126 ? 11.242 12.953 15.477 1 94.31 126 GLU A O 1
ATOM 1049 N N . ASP A 1 127 ? 11.75 14.508 13.953 1 96.56 127 ASP A N 1
ATOM 1050 C CA . ASP A 1 127 ? 11.367 15.617 14.82 1 96.56 127 ASP A CA 1
ATOM 1051 C C . ASP A 1 127 ? 10.086 16.281 14.328 1 96.56 127 ASP A C 1
ATOM 1053 O O . ASP A 1 127 ? 9.914 17.5 14.461 1 96.56 127 ASP A O 1
ATOM 1057 N N . VAL A 1 128 ? 9.242 15.57 13.68 1 98 128 VAL A N 1
ATOM 1058 C CA . VAL A 1 128 ? 7.906 15.977 13.266 1 98 128 VAL A CA 1
ATOM 1059 C C . VAL A 1 128 ? 7.992 17.234 12.406 1 98 128 VAL A C 1
ATOM 1061 O O . VAL A 1 128 ? 7.508 18.297 12.797 1 98 128 VAL A O 1
ATOM 1064 N N . TYR A 1 129 ? 8.492 17.109 11.25 1 98.62 129 TYR A N 1
ATOM 1065 C CA . TYR A 1 129 ? 8.594 18.203 10.305 1 98.62 129 TYR A CA 1
ATOM 1066 C C . TYR A 1 129 ? 7.305 18.359 9.5 1 98.62 129 TYR A C 1
ATOM 1068 O O . TYR A 1 129 ? 6.703 17.375 9.086 1 98.62 129 TYR A O 1
ATOM 1076 N N . ILE A 1 130 ? 6.844 19.562 9.305 1 98.75 130 ILE A N 1
ATOM 1077 C CA . ILE A 1 130 ? 5.812 19.859 8.32 1 98.75 130 ILE A CA 1
ATOM 1078 C C . ILE A 1 130 ? 6.461 20.328 7.023 1 98.75 130 ILE A C 1
ATOM 1080 O O . ILE A 1 130 ? 7.152 21.359 7 1 98.75 130 ILE A O 1
ATOM 1084 N N . VAL A 1 131 ? 6.207 19.609 5.938 1 98.62 131 VAL A N 1
ATOM 1085 C CA . VAL A 1 131 ? 6.945 19.906 4.715 1 98.62 131 VAL A CA 1
ATOM 1086 C C . VAL A 1 131 ? 6 19.875 3.518 1 98.62 131 VAL A C 1
ATOM 1088 O O . VAL A 1 131 ? 4.91 19.297 3.594 1 98.62 131 VAL A O 1
ATOM 1091 N N . SER A 1 132 ? 6.355 20.531 2.516 1 97.88 132 SER A N 1
ATOM 1092 C CA . SER A 1 132 ? 5.742 20.406 1.196 1 97.88 132 SER A CA 1
ATOM 1093 C C . SER A 1 132 ? 6.789 20.125 0.124 1 97.88 132 SER A C 1
ATOM 1095 O O . SER A 1 132 ? 7.965 20.453 0.293 1 97.88 132 SER A O 1
ATOM 1097 N N . GLU A 1 133 ? 6.316 19.391 -0.901 1 95.62 133 GLU A N 1
ATOM 1098 C CA . GLU A 1 133 ? 7.285 19.016 -1.925 1 95.62 133 GLU A CA 1
ATOM 1099 C C . GLU A 1 133 ? 6.684 19.109 -3.322 1 95.62 133 GLU A C 1
ATOM 1101 O O . GLU A 1 133 ? 5.637 18.531 -3.598 1 95.62 133 GLU A O 1
ATOM 1106 N N . ASP A 1 134 ? 7.223 19.812 -4.184 1 91.75 134 ASP A N 1
ATOM 1107 C CA . ASP A 1 134 ? 7.027 19.906 -5.625 1 91.75 134 ASP A CA 1
ATOM 1108 C C . ASP A 1 134 ? 8.367 19.969 -6.355 1 91.75 134 ASP A C 1
ATOM 1110 O O . ASP A 1 134 ? 9.18 19.047 -6.262 1 91.75 134 ASP A O 1
ATOM 1114 N N . ASP A 1 135 ? 8.656 21.078 -6.984 1 91.69 135 ASP A N 1
ATOM 1115 C CA . ASP A 1 135 ? 9.992 21.266 -7.543 1 91.69 135 ASP A CA 1
ATOM 1116 C C . ASP A 1 135 ? 11 21.625 -6.453 1 91.69 135 ASP A C 1
ATOM 1118 O O . ASP A 1 135 ? 12.18 21.266 -6.543 1 91.69 135 ASP A O 1
ATOM 1122 N N . GLU A 1 136 ? 10.438 22.219 -5.469 1 96.25 136 GLU A N 1
ATOM 1123 C CA . GLU A 1 136 ? 11.219 22.547 -4.281 1 96.25 136 GLU A CA 1
ATOM 1124 C C . GLU A 1 136 ? 10.727 21.781 -3.062 1 96.25 136 GLU A C 1
ATOM 1126 O O . GLU A 1 136 ? 9.562 21.375 -3.004 1 96.25 136 GLU A O 1
ATOM 1131 N N . PHE A 1 137 ? 11.68 21.531 -2.307 1 98.25 137 PHE A N 1
ATOM 1132 C CA . PHE A 1 137 ? 11.359 21.016 -0.978 1 98.25 137 PHE A CA 1
ATOM 1133 C C . PHE A 1 137 ? 11.367 22.141 0.049 1 98.25 137 PHE A C 1
ATOM 1135 O O . PHE A 1 137 ? 12.336 22.906 0.131 1 98.25 137 PHE A O 1
ATOM 1142 N N . VAL A 1 138 ? 10.297 22.219 0.854 1 98.56 138 VAL A N 1
ATOM 1143 C CA . VAL A 1 138 ? 10.18 23.297 1.834 1 98.56 138 VAL A CA 1
ATOM 1144 C C . VAL A 1 138 ? 9.805 22.719 3.195 1 98.56 138 VAL A C 1
ATOM 1146 O O . VAL A 1 138 ? 8.859 21.938 3.305 1 98.56 138 VAL A O 1
ATOM 1149 N N . SER A 1 139 ? 10.555 23.016 4.18 1 98.62 139 SER A N 1
ATOM 1150 C CA . SER A 1 139 ? 10.211 22.719 5.566 1 98.62 139 SER A CA 1
ATOM 1151 C C . SER A 1 139 ? 9.695 23.969 6.281 1 98.62 139 SER A C 1
ATOM 1153 O O . SER A 1 139 ? 10.32 25.031 6.215 1 98.62 139 SER A O 1
ATOM 1155 N N . TYR A 1 140 ? 8.555 23.844 6.949 1 98.62 140 TYR A N 1
ATOM 1156 C CA . TYR A 1 140 ? 7.922 24.984 7.617 1 98.62 140 TYR A CA 1
ATOM 1157 C C . TYR A 1 140 ? 8.109 24.891 9.125 1 98.62 140 TYR A C 1
ATOM 1159 O O . TYR A 1 140 ? 8.102 25.922 9.82 1 98.62 140 TYR A O 1
ATOM 1167 N N . TYR A 1 141 ? 8.18 23.797 9.641 1 98.19 141 TYR A N 1
ATOM 1168 C CA . TYR A 1 141 ? 8.258 23.5 11.062 1 98.19 141 TYR A CA 1
ATOM 1169 C C . TYR A 1 141 ? 9.016 22.203 11.297 1 98.19 141 TYR A C 1
ATOM 1171 O O . TYR A 1 141 ? 8.875 21.234 10.539 1 98.19 141 TYR A O 1
ATOM 1179 N N . PRO A 1 142 ? 9.758 22.031 12.453 1 97.69 142 PRO A N 1
ATOM 1180 C CA . PRO A 1 142 ? 10.117 23.078 13.414 1 97.69 142 PRO A CA 1
ATOM 1181 C C . PRO A 1 142 ? 11.164 24.047 12.875 1 97.69 142 PRO A C 1
ATOM 1183 O O . PRO A 1 142 ? 11.352 25.141 13.43 1 97.69 142 PRO A O 1
ATOM 1186 N N . GLU A 1 143 ? 11.883 23.641 11.836 1 96.44 143 GLU A N 1
ATOM 1187 C CA . GLU A 1 143 ? 12.883 24.469 11.188 1 96.44 143 GLU A CA 1
ATOM 1188 C C . GLU A 1 143 ? 12.453 24.844 9.773 1 96.44 143 GLU A C 1
ATOM 1190 O O . GLU A 1 143 ? 11.977 24 9.016 1 96.44 143 GLU A O 1
ATOM 1195 N N . SER A 1 144 ? 12.742 26.094 9.461 1 97.31 144 SER A N 1
ATOM 1196 C CA . SER A 1 144 ? 12.398 26.547 8.117 1 97.31 144 SER A CA 1
ATOM 1197 C C . SER A 1 144 ? 13.617 26.5 7.195 1 97.31 144 SER A C 1
ATOM 1199 O O . SER A 1 144 ? 14.656 27.094 7.496 1 97.31 144 SER A O 1
ATOM 1201 N N . PHE A 1 145 ? 13.516 25.797 6.105 1 98 145 PHE A N 1
ATOM 1202 C CA . PHE A 1 145 ? 14.523 25.75 5.059 1 98 145 PHE A CA 1
ATOM 1203 C C . PHE A 1 145 ? 13.938 25.234 3.756 1 98 145 PHE A C 1
ATOM 1205 O O . PHE A 1 145 ? 12.82 24.703 3.74 1 98 145 PHE A O 1
ATOM 1212 N N . ARG A 1 146 ? 14.602 25.453 2.695 1 97.94 146 ARG A N 1
ATOM 1213 C CA . ARG A 1 146 ? 14.141 25 1.388 1 97.94 146 ARG A CA 1
ATOM 1214 C C . ARG A 1 146 ? 15.312 24.766 0.442 1 97.94 146 ARG A C 1
ATOM 1216 O O . ARG A 1 146 ? 16.375 25.359 0.606 1 97.94 146 ARG A O 1
ATOM 1223 N N . PHE A 1 147 ? 15.172 23.922 -0.49 1 98.12 147 PHE A N 1
ATOM 1224 C CA . PHE A 1 147 ? 16.125 23.703 -1.569 1 98.12 147 PHE A CA 1
ATOM 1225 C C . PHE A 1 147 ? 15.445 23.047 -2.771 1 98.12 147 PHE A C 1
ATOM 1227 O O . PHE A 1 147 ? 14.367 22.469 -2.643 1 98.12 147 PHE A O 1
ATOM 1234 N N . SER A 1 148 ? 16.062 23.172 -3.883 1 97 148 SER A N 1
ATOM 1235 C CA . SER A 1 148 ? 15.562 22.531 -5.094 1 97 148 SER A CA 1
ATOM 1236 C C . SER A 1 148 ? 15.992 21.078 -5.164 1 97 148 SER A C 1
ATOM 1238 O O . SER A 1 148 ? 17.047 20.703 -4.645 1 97 148 SER A O 1
ATOM 1240 N N . LYS A 1 149 ? 15.172 20.281 -5.777 1 95.12 149 LYS A N 1
ATOM 1241 C CA . LYS A 1 149 ? 15.516 18.875 -5.973 1 95.12 149 LYS A CA 1
ATOM 1242 C C . LYS A 1 149 ? 15.375 18.469 -7.438 1 95.12 149 LYS A C 1
ATOM 1244 O O . LYS A 1 149 ? 14.758 19.188 -8.227 1 95.12 149 LYS A O 1
ATOM 1249 N N . GLY A 1 150 ? 16 17.406 -7.762 1 94.06 150 GLY A N 1
ATOM 1250 C CA . GLY A 1 150 ? 15.812 16.844 -9.094 1 94.06 150 GLY A CA 1
ATOM 1251 C C . GLY A 1 150 ? 14.422 16.281 -9.32 1 94.06 150 GLY A C 1
ATOM 1252 O O . GLY A 1 150 ? 13.758 15.867 -8.367 1 94.06 150 GLY A O 1
ATOM 1253 N N . VAL A 1 151 ? 14.062 16.25 -10.562 1 94.62 151 VAL A N 1
ATOM 1254 C CA . VAL A 1 151 ? 12.734 15.766 -10.93 1 94.62 151 VAL A CA 1
ATOM 1255 C C . VAL A 1 151 ? 12.578 14.305 -10.516 1 94.62 151 VAL A C 1
ATOM 1257 O O . VAL A 1 151 ? 11.469 13.836 -10.266 1 94.62 151 VAL A O 1
ATOM 1260 N N . ASN A 1 152 ? 13.672 13.562 -10.445 1 96.69 152 ASN A N 1
ATOM 1261 C CA . ASN A 1 152 ? 13.648 12.141 -10.102 1 96.69 152 ASN A CA 1
ATOM 1262 C C . ASN A 1 152 ? 13.82 11.922 -8.602 1 96.69 152 ASN A C 1
ATOM 1264 O O . ASN A 1 152 ? 14.031 10.797 -8.156 1 96.69 152 ASN A O 1
ATOM 1268 N N . GLU A 1 153 ? 13.75 13.023 -7.848 1 97.5 153 GLU A N 1
ATOM 1269 C CA . GLU A 1 153 ? 14.047 12.922 -6.422 1 97.5 153 GLU A CA 1
ATOM 1270 C C . GLU A 1 153 ? 12.797 13.195 -5.582 1 97.5 153 GLU A C 1
ATOM 1272 O O . GLU A 1 153 ? 11.969 14.031 -5.945 1 97.5 153 GLU A O 1
ATOM 1277 N N . SER A 1 154 ? 12.656 12.508 -4.52 1 97.38 154 SER A N 1
ATOM 1278 C CA . SER A 1 1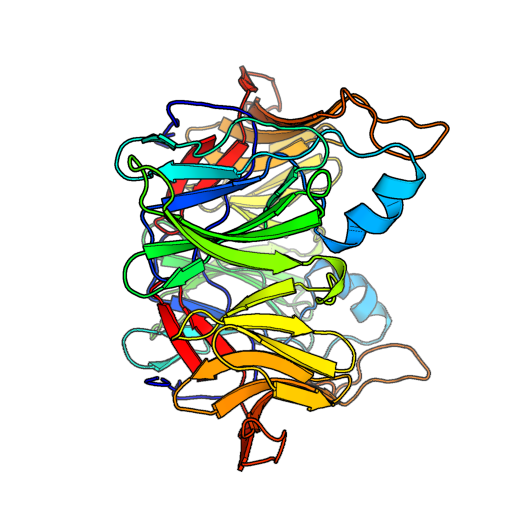54 ? 11.625 12.742 -3.512 1 97.38 154 SER A CA 1
ATOM 1279 C C . SER A 1 154 ? 12.188 12.586 -2.104 1 97.38 154 SER A C 1
ATOM 1281 O O . SER A 1 154 ? 12.984 11.68 -1.842 1 97.38 154 SER A O 1
ATOM 1283 N N . VAL A 1 155 ? 11.766 13.438 -1.207 1 98 155 VAL A N 1
ATOM 1284 C CA . VAL A 1 155 ? 12.25 13.375 0.167 1 98 155 VAL A CA 1
ATOM 1285 C C . VAL A 1 155 ? 11.523 12.266 0.922 1 98 155 VAL A C 1
ATOM 1287 O O . VAL A 1 155 ? 10.297 12.188 0.898 1 98 155 VAL A O 1
ATOM 1290 N N . SER A 1 156 ? 12.32 11.492 1.665 1 96.25 156 SER A N 1
ATOM 1291 C CA . SER A 1 156 ? 11.758 10.352 2.379 1 96.25 156 SER A CA 1
ATOM 1292 C C . SER A 1 156 ? 11.797 10.57 3.889 1 96.25 156 SER A C 1
ATOM 1294 O O . SER A 1 156 ? 10.914 10.109 4.613 1 96.25 156 SER A O 1
ATOM 1296 N N . MET A 1 157 ? 12.844 11.266 4.305 1 97 157 MET A N 1
ATOM 1297 C CA . MET A 1 157 ? 13.062 11.328 5.75 1 97 157 MET A CA 1
ATOM 1298 C C . MET A 1 157 ? 13.984 12.484 6.109 1 97 157 MET A C 1
ATOM 1300 O O . MET A 1 157 ? 14.82 12.891 5.301 1 97 157 MET A O 1
ATOM 1304 N N . ILE A 1 158 ? 13.805 13.008 7.25 1 98 158 ILE A N 1
ATOM 1305 C CA . ILE A 1 158 ? 14.719 13.969 7.855 1 98 158 ILE A CA 1
ATOM 1306 C C . ILE A 1 158 ? 15.203 13.438 9.203 1 98 158 ILE A C 1
ATOM 1308 O O . ILE A 1 158 ? 14.398 13.109 10.078 1 98 158 ILE A O 1
ATOM 1312 N N . ALA A 1 159 ? 16.438 13.312 9.344 1 96.38 159 ALA A N 1
ATOM 1313 C CA . ALA A 1 159 ? 17.031 12.852 10.594 1 96.38 159 ALA A CA 1
ATOM 1314 C C . ALA A 1 159 ? 18.469 13.352 10.727 1 96.38 159 ALA A C 1
ATOM 1316 O O . ALA A 1 159 ? 19.203 13.453 9.734 1 96.38 159 ALA A O 1
ATOM 1317 N N . ASP A 1 160 ? 18.938 13.664 11.969 1 94.44 160 ASP A N 1
ATOM 1318 C CA . ASP A 1 160 ? 20.312 14.016 12.289 1 94.44 160 ASP A CA 1
ATOM 1319 C C . ASP A 1 160 ? 20.797 15.18 11.422 1 94.44 160 ASP A C 1
ATOM 1321 O O . ASP A 1 160 ? 21.906 15.141 10.875 1 94.44 160 ASP A O 1
ATOM 1325 N N . GLN A 1 161 ? 19.969 16.094 11.258 1 93.5 161 GLN A N 1
ATOM 1326 C CA . GLN A 1 161 ? 20.266 17.328 10.539 1 93.5 161 GLN A CA 1
ATOM 1327 C C . GLN A 1 161 ? 20.594 17.062 9.078 1 93.5 161 GLN A C 1
ATOM 1329 O O . GLN A 1 161 ? 21.375 17.781 8.469 1 93.5 161 GLN A O 1
ATOM 1334 N N . LYS A 1 162 ? 20.031 15.977 8.562 1 97.06 162 LYS A N 1
ATOM 1335 C CA . LYS A 1 162 ? 20.141 15.617 7.152 1 97.06 162 LYS A CA 1
ATOM 1336 C C . LYS A 1 162 ? 18.781 15.328 6.535 1 97.06 162 LYS A C 1
ATOM 1338 O O . LYS A 1 162 ? 17.844 14.961 7.242 1 97.06 162 LYS A O 1
ATOM 1343 N N . VAL A 1 163 ? 18.719 15.555 5.258 1 98.38 163 VAL A N 1
ATOM 1344 C CA . VAL A 1 163 ? 17.562 15.18 4.465 1 98.38 163 VAL A CA 1
ATOM 1345 C C . VAL A 1 163 ? 17.891 13.984 3.58 1 98.38 163 VAL A C 1
ATOM 1347 O O . VAL A 1 163 ? 18.875 14.008 2.84 1 98.38 163 VAL A O 1
ATOM 1350 N N . TYR A 1 164 ? 17.156 12.961 3.723 1 98.31 164 TYR A N 1
ATOM 1351 C CA . TYR A 1 164 ? 17.328 11.75 2.93 1 98.31 164 TYR A CA 1
ATOM 1352 C C . TYR A 1 164 ? 16.328 11.688 1.785 1 98.31 164 TYR A C 1
ATOM 1354 O O . TYR A 1 164 ? 15.117 11.75 2.01 1 98.31 164 TYR A O 1
ATOM 1362 N N . LEU A 1 165 ? 16.828 11.547 0.604 1 98.31 165 LEU A N 1
ATOM 1363 C CA . LEU A 1 165 ? 15.992 11.523 -0.595 1 98.31 165 LEU A CA 1
ATOM 1364 C C . LEU A 1 165 ? 16.125 10.195 -1.329 1 98.31 165 LEU A C 1
ATOM 1366 O O . LEU A 1 165 ? 17.172 9.555 -1.275 1 98.31 165 LEU A O 1
ATOM 1370 N N . SER A 1 166 ? 15.039 9.812 -1.95 1 97.81 166 SER A N 1
ATOM 1371 C CA . SER A 1 166 ? 15.07 8.75 -2.955 1 97.81 166 SER A CA 1
ATOM 1372 C C . SER A 1 166 ? 15.188 9.328 -4.363 1 97.81 166 SER A C 1
ATOM 1374 O O . SER A 1 166 ? 14.5 10.297 -4.699 1 97.81 166 SER A O 1
ATOM 1376 N N . ALA A 1 167 ? 16.047 8.797 -5.117 1 98.06 167 ALA A N 1
ATOM 1377 C CA . ALA A 1 167 ? 16.219 9.164 -6.523 1 98.06 167 ALA A CA 1
ATOM 1378 C C . ALA A 1 167 ? 16.094 7.949 -7.43 1 98.06 167 ALA A C 1
ATOM 1380 O O . ALA A 1 167 ? 16.844 6.984 -7.289 1 98.06 167 ALA A O 1
ATOM 1381 N N . TRP A 1 168 ? 15.18 8.023 -8.344 1 97.19 168 TRP A N 1
ATOM 1382 C CA . TRP A 1 168 ? 15.016 6.879 -9.234 1 97.19 168 TRP A CA 1
ATOM 1383 C C . TRP A 1 168 ? 15.883 7.023 -10.477 1 97.19 168 TRP A C 1
ATOM 1385 O O . TRP A 1 168 ? 16.188 8.141 -10.898 1 97.19 168 TRP A O 1
ATOM 1395 N N . VAL A 1 169 ? 16.344 5.902 -10.969 1 96.31 169 VAL A N 1
ATOM 1396 C CA . VAL A 1 169 ? 17.109 5.82 -12.203 1 96.31 169 VAL A CA 1
ATOM 1397 C C . VAL A 1 169 ? 16.469 4.801 -13.141 1 96.31 169 VAL A C 1
ATOM 1399 O O . VAL A 1 169 ? 16.125 3.695 -12.727 1 96.31 169 VAL A O 1
ATOM 1402 N N . GLU A 1 170 ? 16.234 5.191 -14.336 1 94.12 170 GLU A N 1
ATOM 1403 C CA . GLU A 1 170 ? 15.711 4.305 -15.367 1 94.12 170 GLU A CA 1
ATOM 1404 C C . GLU A 1 170 ? 16.672 4.227 -16.562 1 94.12 170 GLU A C 1
ATOM 1406 O O . GLU A 1 170 ? 17.047 5.254 -17.125 1 94.12 170 GLU A O 1
ATOM 1411 N N . GLU A 1 171 ? 17.078 2.988 -16.797 1 93.5 171 GLU A N 1
ATOM 1412 C CA . GLU A 1 171 ? 17.984 2.758 -17.906 1 93.5 171 GLU A CA 1
ATOM 1413 C C . GLU A 1 171 ? 17.438 1.711 -18.875 1 93.5 171 GLU A C 1
ATOM 1415 O O . GLU A 1 171 ? 16.625 0.859 -18.469 1 93.5 171 GLU A O 1
ATOM 1420 N N . GLY A 1 172 ? 17.781 1.852 -20.109 1 90.38 172 GLY A N 1
ATOM 1421 C CA . GLY A 1 172 ? 17.453 0.816 -21.078 1 90.38 172 GLY A CA 1
ATOM 1422 C C . GLY A 1 172 ? 16.062 0.941 -21.641 1 90.38 172 GLY A C 1
ATOM 1423 O O . GLY A 1 172 ? 15.477 -0.043 -22.109 1 90.38 172 GLY A O 1
ATOM 1424 N N . TRP A 1 173 ? 15.484 2.082 -21.5 1 89.06 173 TRP A N 1
ATOM 1425 C CA . TRP A 1 173 ? 14.195 2.326 -22.141 1 89.06 173 TRP A CA 1
ATOM 1426 C C . TRP A 1 173 ? 14.375 2.68 -23.609 1 89.06 173 TRP A C 1
ATOM 1428 O O . TRP A 1 173 ? 15.234 3.484 -23.969 1 89.06 173 TRP A O 1
ATOM 1438 N N . ASP A 1 174 ? 13.555 1.974 -24.438 1 87 174 ASP A N 1
ATOM 1439 C CA . ASP A 1 174 ? 13.523 2.289 -25.875 1 87 174 ASP A CA 1
ATOM 1440 C C . ASP A 1 174 ? 12.484 3.361 -26.172 1 87 174 ASP A C 1
ATOM 1442 O O . ASP A 1 174 ? 11.297 3.057 -26.312 1 87 174 ASP A O 1
ATOM 1446 N N . ASP A 1 175 ? 12.906 4.469 -26.344 1 88.25 175 ASP A N 1
ATOM 1447 C CA . ASP A 1 175 ? 12 5.59 -26.562 1 88.25 175 ASP A CA 1
ATOM 1448 C C . ASP A 1 175 ? 11.281 5.469 -27.906 1 88.25 175 ASP A C 1
ATOM 1450 O O . ASP A 1 175 ? 10.133 5.891 -28.031 1 88.25 175 ASP A O 1
ATOM 1454 N N . GLU A 1 176 ? 11.945 4.949 -28.844 1 86.5 176 GLU A N 1
ATOM 1455 C CA . GLU A 1 176 ? 11.375 4.836 -30.188 1 86.5 176 GLU A CA 1
ATOM 1456 C C . GLU A 1 176 ? 10.195 3.871 -30.219 1 86.5 176 GLU A C 1
ATOM 1458 O O . GLU A 1 176 ? 9.172 4.152 -30.844 1 86.5 176 GLU A O 1
ATOM 1463 N N . ASN A 1 177 ? 10.305 2.85 -29.516 1 81.31 177 ASN A N 1
ATOM 1464 C CA . ASN A 1 177 ? 9.266 1.821 -29.547 1 81.31 177 ASN A CA 1
ATOM 1465 C C . ASN A 1 177 ? 8.438 1.821 -28.266 1 81.31 177 ASN A C 1
ATOM 1467 O O . ASN A 1 177 ? 7.527 1.008 -28.125 1 81.31 177 ASN A O 1
ATOM 1471 N N . ASP A 1 178 ? 8.789 2.639 -27.359 1 81 178 ASP A N 1
ATOM 1472 C CA . ASP A 1 178 ? 8.086 2.824 -26.078 1 81 178 ASP A CA 1
ATOM 1473 C C . ASP A 1 178 ? 7.965 1.504 -25.328 1 81 178 ASP A C 1
ATOM 1475 O O . ASP A 1 178 ? 6.859 1.096 -24.953 1 81 178 ASP A O 1
ATOM 1479 N N . CYS A 1 179 ? 9.086 0.893 -25.203 1 79.56 179 CYS A N 1
ATOM 1480 C CA . CYS A 1 179 ? 9.078 -0.387 -24.516 1 79.56 179 CYS A CA 1
ATOM 1481 C C . CYS A 1 179 ? 10.422 -0.653 -23.844 1 79.56 179 CYS A C 1
ATOM 1483 O O . CYS A 1 179 ? 11.398 0.048 -24.109 1 79.56 179 CYS A O 1
ATOM 1485 N N . GLU A 1 180 ? 10.5 -1.631 -22.984 1 81 180 GLU A N 1
ATOM 1486 C CA . GLU A 1 180 ? 11.719 -2.037 -22.297 1 81 180 GLU A CA 1
ATOM 1487 C C . GLU A 1 180 ? 12.648 -2.803 -23.219 1 81 180 GLU A C 1
ATOM 1489 O O . GLU A 1 180 ? 12.195 -3.619 -24.031 1 81 180 GLU A O 1
ATOM 1494 N N . THR A 1 181 ? 13.969 -2.469 -23.125 1 84.81 181 THR A N 1
ATOM 1495 C CA . THR A 1 181 ? 14.961 -3.262 -23.828 1 84.81 181 THR A CA 1
ATOM 1496 C C . THR A 1 181 ? 15.461 -4.41 -22.969 1 84.81 181 THR A C 1
ATOM 1498 O O . THR A 1 181 ? 15.008 -4.578 -21.828 1 84.81 181 THR A O 1
ATOM 1501 N N . GLU A 1 182 ? 16.375 -5.172 -23.469 1 82.56 182 GLU A N 1
ATOM 1502 C CA . GLU A 1 182 ? 16.969 -6.281 -22.734 1 82.56 182 GLU A CA 1
ATOM 1503 C C . GLU A 1 182 ? 17.844 -5.781 -21.594 1 82.56 182 GLU A C 1
ATOM 1505 O O . GLU A 1 182 ? 18.156 -6.531 -20.656 1 82.56 182 GLU A O 1
ATOM 1510 N N . GLU A 1 183 ? 18.172 -4.523 -21.609 1 86.44 183 GLU A N 1
ATOM 1511 C CA . GLU A 1 183 ? 19.047 -3.939 -20.609 1 86.44 183 GLU A CA 1
ATOM 1512 C C . GLU A 1 183 ? 18.281 -3.012 -19.672 1 86.44 183 GLU A C 1
ATOM 1514 O O . GLU A 1 183 ? 18.875 -2.199 -18.969 1 86.44 183 GLU A O 1
ATOM 1519 N N . TYR A 1 184 ? 16.984 -3.145 -19.812 1 89.12 184 TYR A N 1
ATOM 1520 C CA . TYR A 1 184 ? 16.172 -2.256 -18.984 1 89.12 184 TYR A CA 1
ATOM 1521 C C . TYR A 1 184 ? 16.422 -2.502 -17.5 1 89.12 184 TYR A C 1
ATOM 1523 O O . TYR A 1 184 ? 16.484 -3.65 -17.062 1 89.12 184 TYR A O 1
ATOM 1531 N N . ASN A 1 185 ? 16.594 -1.447 -16.781 1 90.81 185 ASN A N 1
ATOM 1532 C CA . ASN A 1 185 ? 16.828 -1.519 -15.352 1 90.81 185 ASN A CA 1
ATOM 1533 C C . ASN A 1 185 ? 16.297 -0.277 -14.633 1 90.81 185 ASN A C 1
ATOM 1535 O O . ASN A 1 185 ? 16.516 0.846 -15.094 1 90.81 185 ASN A O 1
ATOM 1539 N N . TYR A 1 186 ? 15.477 -0.466 -13.688 1 93.69 186 TYR A N 1
ATOM 1540 C CA . TYR A 1 186 ? 14.969 0.59 -12.82 1 93.69 186 TYR A CA 1
ATOM 1541 C C . TYR A 1 186 ? 15.406 0.37 -11.383 1 93.69 186 TYR A C 1
ATOM 1543 O O . TYR A 1 186 ? 15.203 -0.711 -10.82 1 93.69 186 TYR A O 1
ATOM 1551 N N . TYR A 1 187 ? 16.047 1.383 -10.789 1 95.44 187 TYR A N 1
ATOM 1552 C CA . TYR A 1 187 ? 16.5 1.266 -9.414 1 95.44 187 TYR A CA 1
ATOM 1553 C C . TYR A 1 187 ? 16.547 2.631 -8.734 1 95.44 187 TYR A C 1
ATOM 1555 O O . TYR A 1 187 ? 16.438 3.664 -9.398 1 95.44 187 TYR A O 1
ATOM 1563 N N . GLU A 1 188 ? 16.688 2.545 -7.453 1 97.5 188 GLU A N 1
ATOM 1564 C CA . GLU A 1 188 ? 16.719 3.781 -6.68 1 97.5 188 GLU A CA 1
ATOM 1565 C C . GLU A 1 188 ? 18.094 3.998 -6.043 1 97.5 188 GLU A C 1
ATOM 1567 O O . GLU A 1 188 ? 18.844 3.043 -5.844 1 97.5 188 GLU A O 1
ATOM 1572 N N . LYS A 1 189 ? 18.359 5.242 -5.758 1 98.25 189 LYS A N 1
ATOM 1573 C CA . LYS A 1 189 ? 19.516 5.68 -4.969 1 98.25 189 LYS A CA 1
ATOM 1574 C C . LYS A 1 189 ? 19.062 6.473 -3.744 1 98.25 189 LYS A C 1
ATOM 1576 O O . LYS A 1 189 ? 18 7.086 -3.75 1 98.25 189 LYS A O 1
ATOM 1581 N N . VAL A 1 190 ? 19.859 6.375 -2.736 1 98.19 190 VAL A N 1
ATOM 1582 C CA . VAL A 1 190 ? 19.688 7.215 -1.557 1 98.19 190 VAL A CA 1
ATOM 1583 C C . VAL A 1 190 ? 20.594 8.438 -1.65 1 98.19 190 VAL A C 1
ATOM 1585 O O . VAL A 1 190 ? 21.812 8.305 -1.804 1 98.19 190 VAL A O 1
ATOM 1588 N N . VAL A 1 191 ? 19.969 9.562 -1.594 1 98.31 191 VAL A N 1
ATOM 1589 C CA . VAL A 1 191 ? 20.703 10.82 -1.635 1 98.31 191 VAL A CA 1
ATOM 1590 C C . VAL A 1 191 ? 20.609 11.523 -0.283 1 98.31 191 VAL A C 1
ATOM 1592 O O . VAL A 1 191 ? 19.516 11.672 0.267 1 98.31 191 VAL A O 1
ATOM 1595 N N . GLU A 1 192 ? 21.719 11.914 0.279 1 97.94 192 GLU A N 1
ATOM 1596 C CA . GLU A 1 192 ? 21.766 12.68 1.523 1 97.94 192 GLU A CA 1
ATOM 1597 C C . GLU A 1 192 ? 22.156 14.125 1.273 1 97.94 192 GLU A C 1
ATOM 1599 O O . GLU A 1 192 ? 23.156 14.391 0.589 1 97.94 192 GLU A O 1
ATOM 1604 N N . ARG A 1 193 ? 21.359 14.977 1.795 1 98.25 193 ARG A N 1
ATOM 1605 C CA . ARG A 1 193 ? 21.656 16.406 1.688 1 98.25 193 ARG A CA 1
ATOM 1606 C C . ARG A 1 193 ? 21.594 17.078 3.053 1 98.25 193 ARG A C 1
ATOM 1608 O O . ARG A 1 193 ? 20.938 16.578 3.971 1 98.25 193 ARG A O 1
ATOM 1615 N N . ASP A 1 194 ? 22.281 18.234 3.145 1 98.06 194 ASP A N 1
ATOM 1616 C CA . ASP A 1 194 ? 22.078 19.078 4.324 1 98.06 194 ASP A CA 1
ATOM 1617 C C . ASP A 1 194 ? 20.891 20.016 4.129 1 98.06 194 ASP A C 1
ATOM 1619 O O . ASP A 1 194 ? 20.234 19.984 3.094 1 98.06 194 ASP A O 1
ATOM 1623 N N . PHE A 1 195 ? 20.578 20.844 5.082 1 97.81 195 PHE A N 1
ATOM 1624 C CA . PHE A 1 195 ? 19.391 21.688 5.062 1 97.81 195 PHE A CA 1
ATOM 1625 C C . PHE A 1 195 ? 19.531 22.812 4.039 1 97.81 195 PHE A C 1
ATOM 1627 O O . PHE A 1 195 ? 18.547 23.453 3.682 1 97.81 195 PHE A O 1
ATOM 1634 N N . LYS A 1 196 ? 20.734 23.031 3.512 1 96.88 196 LYS A N 1
ATOM 1635 C CA . LYS A 1 196 ? 20.969 24.031 2.463 1 96.88 196 LYS A CA 1
ATOM 1636 C C . LYS A 1 196 ? 20.828 23.406 1.077 1 96.88 196 LYS A C 1
ATOM 1638 O O . LYS A 1 196 ? 20.922 24.094 0.064 1 96.88 196 LYS A O 1
ATOM 1643 N N . GLY A 1 197 ? 20.609 22.078 1.082 1 97.06 197 GLY A N 1
ATOM 1644 C CA . GLY A 1 197 ? 20.438 21.375 -0.178 1 97.06 197 GLY A CA 1
ATOM 1645 C C . GLY A 1 197 ? 21.734 20.828 -0.74 1 97.06 197 GLY A C 1
ATOM 1646 O O . GLY A 1 197 ? 21.766 20.297 -1.846 1 97.06 197 GLY A O 1
ATOM 1647 N N . ASN A 1 198 ? 22.828 20.969 -0.015 1 97.75 198 ASN A N 1
ATOM 1648 C CA . ASN A 1 198 ? 24.109 20.469 -0.494 1 97.75 198 ASN A CA 1
ATOM 1649 C C . ASN A 1 198 ? 24.156 18.938 -0.451 1 97.75 198 ASN A C 1
ATOM 1651 O O . ASN A 1 198 ? 23.703 18.328 0.521 1 97.75 198 ASN A O 1
ATOM 1655 N N . LEU A 1 199 ? 24.703 18.375 -1.45 1 97.88 199 LEU A N 1
ATOM 1656 C CA . LEU A 1 199 ? 24.844 16.922 -1.529 1 97.88 199 LEU A CA 1
ATOM 1657 C C . LEU A 1 199 ? 25.906 16.438 -0.55 1 97.88 199 LEU A C 1
ATOM 1659 O O . LEU A 1 199 ? 27.047 16.891 -0.577 1 97.88 199 LEU A O 1
ATOM 1663 N N . LEU A 1 200 ? 25.594 15.562 0.289 1 98.06 200 LEU A N 1
ATOM 1664 C CA . LEU A 1 200 ? 26.531 14.969 1.24 1 98.06 200 LEU A CA 1
ATOM 1665 C C . LEU A 1 200 ? 26.984 13.594 0.769 1 98.06 200 LEU A C 1
ATOM 1667 O O . LEU A 1 200 ? 28.156 13.25 0.873 1 98.06 200 LEU A O 1
ATOM 1671 N N . SER A 1 201 ? 26.078 12.703 0.306 1 97.25 201 SER A N 1
ATOM 1672 C CA . SER A 1 201 ? 26.391 11.375 -0.196 1 97.25 201 SER A CA 1
ATOM 1673 C C . SER A 1 201 ? 25.297 10.852 -1.126 1 97.25 201 SER A C 1
ATOM 1675 O O . SER A 1 201 ? 24.172 11.344 -1.098 1 97.25 201 SER A O 1
ATOM 1677 N N . GLU A 1 202 ? 25.672 10 -1.989 1 97.56 202 GLU A N 1
ATOM 1678 C CA . GLU A 1 202 ? 24.781 9.266 -2.891 1 97.56 202 GLU A CA 1
ATOM 1679 C C . GLU A 1 202 ? 25.172 7.797 -2.979 1 97.56 202 GLU A C 1
ATOM 1681 O O . GLU A 1 202 ? 26.328 7.469 -3.281 1 97.56 202 GLU A O 1
ATOM 1686 N N . THR A 1 203 ? 24.25 6.918 -2.641 1 97.25 203 THR A N 1
ATOM 1687 C CA . THR A 1 203 ? 24.547 5.488 -2.643 1 97.25 203 THR A CA 1
ATOM 1688 C C . THR A 1 203 ? 23.391 4.699 -3.264 1 97.25 203 THR A C 1
ATOM 1690 O O . THR A 1 203 ? 22.234 5.137 -3.221 1 97.25 203 THR A O 1
ATOM 1693 N N . LEU A 1 204 ? 23.781 3.584 -3.85 1 97.81 204 LEU A N 1
ATOM 1694 C CA . LEU A 1 204 ? 22.75 2.672 -4.355 1 97.81 204 LEU A CA 1
ATOM 1695 C C . LEU A 1 204 ? 21.859 2.176 -3.223 1 97.81 204 LEU A C 1
ATOM 1697 O O . LEU A 1 204 ? 22.359 1.832 -2.145 1 97.81 204 LEU A O 1
ATOM 1701 N N . GLY A 1 205 ? 20.5 2.219 -3.48 1 97.81 205 GLY A N 1
ATOM 1702 C CA . GLY A 1 205 ? 19.609 1.646 -2.492 1 97.81 205 GLY A CA 1
ATOM 1703 C C . GLY A 1 205 ? 18.234 2.311 -2.471 1 97.81 205 GLY A C 1
ATOM 1704 O O . GLY A 1 205 ? 18.109 3.49 -2.809 1 97.81 205 GLY A O 1
ATOM 1705 N N . SER A 1 206 ? 17.297 1.561 -2.158 1 97.56 206 SER A N 1
ATOM 1706 C CA . SER A 1 206 ? 15.961 2.068 -1.859 1 97.56 206 SER A CA 1
ATOM 1707 C C . SER A 1 206 ? 15.758 2.24 -0.358 1 97.56 206 SER A C 1
ATOM 1709 O O . SER A 1 206 ? 15.828 1.271 0.399 1 97.56 206 SER A O 1
ATOM 1711 N N . LEU A 1 207 ? 15.539 3.473 0.024 1 97.44 207 LEU A N 1
ATOM 1712 C CA . LEU A 1 207 ? 15.281 3.764 1.43 1 97.44 207 LEU A CA 1
ATOM 1713 C C . LEU A 1 207 ? 13.805 3.605 1.757 1 97.44 207 LEU A C 1
ATOM 1715 O O . LEU A 1 207 ? 12.953 4.25 1.136 1 97.44 207 LEU A O 1
ATOM 1719 N N . GLN A 1 208 ? 13.555 2.775 2.746 1 96.75 208 GLN A N 1
ATOM 1720 C CA . GLN A 1 208 ? 12.156 2.566 3.104 1 96.75 208 GLN A CA 1
ATOM 1721 C C . GLN A 1 208 ? 12.008 2.262 4.594 1 96.75 208 GLN A C 1
ATOM 1723 O O . GLN A 1 208 ? 12.938 1.767 5.227 1 96.75 208 GLN A O 1
ATOM 1728 N N . GLN A 1 209 ? 10.805 2.557 5.051 1 95.69 209 GLN A N 1
ATOM 1729 C CA . GLN A 1 209 ? 10.469 2.293 6.445 1 95.69 209 GLN A CA 1
ATOM 1730 C C . GLN A 1 209 ? 9.703 0.982 6.59 1 95.69 209 GLN A C 1
ATOM 1732 O O . GLN A 1 209 ? 8.695 0.767 5.91 1 95.69 209 GLN A O 1
ATOM 1737 N N . HIS A 1 210 ? 10.211 0.166 7.465 1 95.75 210 HIS A N 1
ATOM 1738 C CA . HIS A 1 210 ? 9.508 -1.065 7.805 1 95.75 210 HIS A CA 1
ATOM 1739 C C . HIS A 1 210 ? 8.32 -0.787 8.719 1 95.75 210 HIS A C 1
ATOM 1741 O O . HIS A 1 210 ? 8.25 0.268 9.352 1 95.75 210 HIS A O 1
ATOM 1747 N N . ALA A 1 211 ? 7.383 -1.689 8.797 1 94.12 211 ALA A N 1
ATOM 1748 C CA . ALA A 1 211 ? 6.152 -1.541 9.57 1 94.12 211 ALA A CA 1
ATOM 1749 C C . ALA A 1 211 ? 6.457 -1.246 11.039 1 94.12 211 ALA A C 1
ATOM 1751 O O . ALA A 1 211 ? 5.684 -0.565 11.711 1 94.12 211 ALA A O 1
ATOM 1752 N N . ASP A 1 212 ? 7.574 -1.72 11.492 1 93.06 212 ASP A N 1
ATOM 1753 C CA . ASP A 1 212 ? 7.906 -1.536 12.898 1 93.06 212 ASP A CA 1
ATOM 1754 C C . ASP A 1 212 ? 8.562 -0.176 13.133 1 93.06 212 ASP A C 1
ATOM 1756 O O . ASP A 1 212 ? 8.953 0.142 14.258 1 93.06 212 ASP A O 1
ATOM 1760 N N . GLY A 1 213 ? 8.734 0.512 12.07 1 93.62 213 GLY A N 1
ATOM 1761 C CA . GLY A 1 213 ? 9.25 1.866 12.195 1 93.62 213 GLY A CA 1
ATOM 1762 C C . GLY A 1 213 ? 10.727 1.979 11.867 1 93.62 213 GLY A C 1
ATOM 1763 O O . GLY A 1 213 ? 11.25 3.084 11.719 1 93.62 213 GLY A O 1
ATOM 1764 N N . THR A 1 214 ? 11.43 0.871 11.734 1 95.25 214 THR A N 1
ATOM 1765 C CA . THR A 1 214 ? 12.844 0.908 11.406 1 95.25 214 THR A CA 1
ATOM 1766 C C . THR A 1 214 ? 13.055 1.241 9.93 1 95.25 214 THR A C 1
ATOM 1768 O O . THR A 1 214 ? 12.18 0.983 9.102 1 95.25 214 THR A O 1
ATOM 1771 N N . TRP A 1 215 ? 14.18 1.812 9.648 1 96.31 215 TRP A N 1
ATOM 1772 C CA . TRP A 1 215 ? 14.508 2.205 8.281 1 96.31 215 TRP A CA 1
ATOM 1773 C C . TRP A 1 215 ? 15.547 1.271 7.676 1 96.31 215 TRP A C 1
ATOM 1775 O O . TRP A 1 215 ? 16.5 0.871 8.359 1 96.31 215 TRP A O 1
ATOM 1785 N N . TRP A 1 216 ? 15.367 0.912 6.426 1 97.38 216 TRP A N 1
ATOM 1786 C CA . TRP A 1 216 ? 16.219 -0.051 5.738 1 97.38 216 TRP A CA 1
ATOM 1787 C C . TRP A 1 216 ? 16.578 0.443 4.34 1 97.38 216 TRP A C 1
ATOM 1789 O O . TRP A 1 216 ? 15.797 1.139 3.697 1 97.38 216 TRP A O 1
ATOM 1799 N N . ILE A 1 217 ? 17.766 0.114 3.938 1 97.69 217 ILE A N 1
ATOM 1800 C CA . ILE A 1 217 ? 18.219 0.337 2.568 1 97.69 217 ILE A CA 1
ATOM 1801 C C . ILE A 1 217 ? 18.328 -0.999 1.836 1 97.69 217 ILE A C 1
ATOM 1803 O O . ILE A 1 217 ? 19.016 -1.91 2.299 1 97.69 217 ILE A O 1
ATOM 1807 N N . ALA A 1 218 ? 17.625 -1.022 0.739 1 97.12 218 ALA A N 1
ATOM 1808 C CA . ALA A 1 218 ? 17.625 -2.248 -0.056 1 97.12 218 ALA A CA 1
ATOM 1809 C C . ALA A 1 218 ? 18.109 -1.979 -1.478 1 97.12 218 ALA A C 1
ATOM 1811 O O . ALA A 1 218 ? 18 -0.855 -1.975 1 97.12 218 ALA A O 1
ATOM 1812 N N . MET B 1 1 ? 19.234 8.711 13.492 1 83.19 1 MET B N 1
ATOM 1813 C CA . MET B 1 1 ? 18.5 7.645 12.812 1 83.19 1 MET B CA 1
ATOM 1814 C C . MET B 1 1 ? 19.422 6.477 12.484 1 83.19 1 MET B C 1
ATOM 1816 O O . MET B 1 1 ? 20.547 6.68 11.992 1 83.19 1 MET B O 1
ATOM 1820 N N . LYS B 1 2 ? 19.062 5.254 13.078 1 85.88 2 LYS B N 1
ATOM 1821 C CA . LYS B 1 2 ? 19.797 4.059 12.672 1 85.88 2 LYS B CA 1
ATOM 1822 C C . LYS B 1 2 ? 19.281 3.521 11.344 1 85.88 2 LYS B C 1
ATOM 1824 O O . LYS B 1 2 ? 18.094 3.252 11.203 1 85.88 2 LYS B O 1
ATOM 1829 N N . LEU B 1 3 ? 20.125 3.486 10.32 1 91.88 3 LEU B N 1
ATOM 1830 C CA . LEU B 1 3 ? 19.797 2.949 9.008 1 91.88 3 LEU B CA 1
ATOM 1831 C C . LEU B 1 3 ? 20.312 1.524 8.852 1 91.88 3 LEU B C 1
ATOM 1833 O O . LEU B 1 3 ? 21.516 1.289 8.93 1 91.88 3 LEU B O 1
ATOM 1837 N N . ASN B 1 4 ? 19.438 0.623 8.742 1 96.38 4 ASN B N 1
ATOM 1838 C CA . ASN B 1 4 ? 19.812 -0.759 8.469 1 96.38 4 ASN B CA 1
ATOM 1839 C C . ASN B 1 4 ? 20.047 -0.991 6.973 1 96.38 4 ASN B C 1
ATOM 1841 O O . ASN B 1 4 ? 19.469 -0.293 6.141 1 96.38 4 ASN B O 1
ATOM 1845 N N . ARG B 1 5 ? 20.922 -1.97 6.695 1 96.94 5 ARG B N 1
ATOM 1846 C CA . ARG B 1 5 ? 21.203 -2.32 5.309 1 96.94 5 ARG B CA 1
ATOM 1847 C C . ARG B 1 5 ? 21.078 -3.824 5.086 1 96.94 5 ARG B C 1
ATOM 1849 O O . ARG B 1 5 ? 21.562 -4.621 5.895 1 96.94 5 ARG B O 1
ATOM 1856 N N . PHE B 1 6 ? 20.438 -4.113 4.047 1 98.25 6 PHE B N 1
ATOM 1857 C CA . PHE B 1 6 ? 20.406 -5.52 3.67 1 98.25 6 PHE B CA 1
ATOM 1858 C C . PHE B 1 6 ? 21.734 -5.949 3.064 1 98.25 6 PHE B C 1
ATOM 1860 O O . PHE B 1 6 ? 22.516 -5.113 2.594 1 98.25 6 PHE B O 1
ATOM 1867 N N . GLU B 1 7 ? 21.938 -7.246 3.094 1 96.88 7 GLU B N 1
ATOM 1868 C CA . GLU B 1 7 ? 23.188 -7.809 2.598 1 96.88 7 GLU B CA 1
ATOM 1869 C C . GLU B 1 7 ? 23.359 -7.543 1.104 1 96.88 7 GLU B C 1
ATOM 1871 O O . GLU B 1 7 ? 24.484 -7.41 0.616 1 96.88 7 GLU B O 1
ATOM 1876 N N . VAL B 1 8 ? 22.281 -7.504 0.412 1 96.12 8 VAL B N 1
ATOM 1877 C CA . VAL B 1 8 ? 22.266 -7.195 -1.015 1 96.12 8 VAL B CA 1
ATOM 1878 C C . VAL B 1 8 ? 21.422 -5.949 -1.261 1 96.12 8 VAL B C 1
ATOM 1880 O O . VAL B 1 8 ? 20.234 -5.91 -0.893 1 96.12 8 VAL B O 1
ATOM 1883 N N . VAL B 1 9 ? 22.047 -4.949 -1.856 1 96.88 9 VAL B N 1
ATOM 1884 C CA . VAL B 1 9 ? 21.375 -3.686 -2.139 1 96.88 9 VAL B CA 1
ATOM 1885 C C . VAL B 1 9 ? 21.281 -3.48 -3.648 1 96.88 9 VAL B C 1
ATOM 1887 O O . VAL B 1 9 ? 22.297 -3.354 -4.332 1 96.88 9 VAL B O 1
ATOM 1890 N N . THR B 1 10 ? 20.031 -3.457 -4.113 1 95.19 10 THR B N 1
ATOM 1891 C CA . THR B 1 10 ? 19.844 -3.373 -5.559 1 95.19 10 THR B CA 1
ATOM 1892 C C . THR B 1 10 ? 19.047 -2.125 -5.934 1 95.19 10 THR B C 1
ATOM 1894 O O . THR B 1 10 ? 18.891 -1.82 -7.113 1 95.19 10 THR B O 1
ATOM 1897 N N . GLY B 1 11 ? 18.5 -1.448 -4.977 1 96.38 11 GLY B N 1
ATOM 1898 C CA . GLY B 1 11 ? 17.703 -0.26 -5.258 1 96.38 11 GLY B CA 1
ATOM 1899 C C . GLY B 1 11 ? 16.234 -0.557 -5.449 1 96.38 11 GLY B C 1
ATOM 1900 O O . GLY B 1 11 ? 15.484 0.289 -5.938 1 96.38 11 GLY B O 1
ATOM 1901 N N . ARG B 1 12 ? 15.836 -1.736 -5.043 1 95.25 12 ARG B N 1
ATOM 1902 C CA . ARG B 1 12 ? 14.438 -2.131 -5.219 1 95.25 12 ARG B CA 1
ATOM 1903 C C . ARG B 1 12 ? 13.625 -1.833 -3.967 1 95.25 12 ARG B C 1
ATOM 1905 O O . ARG B 1 12 ? 14.125 -1.955 -2.848 1 95.25 12 ARG B O 1
ATOM 1912 N N . TYR B 1 13 ? 12.398 -1.521 -4.258 1 95.25 13 TYR B N 1
ATOM 1913 C CA . TYR B 1 13 ? 11.477 -1.282 -3.152 1 95.25 13 TYR B CA 1
ATOM 1914 C C . TYR B 1 13 ? 10.906 -2.594 -2.623 1 95.25 13 TYR B C 1
ATOM 1916 O O . TYR B 1 13 ? 10.406 -3.414 -3.393 1 95.25 13 TYR B O 1
ATOM 1924 N N . ILE B 1 14 ? 10.969 -2.742 -1.3 1 97.25 14 ILE B N 1
ATOM 1925 C CA . ILE B 1 14 ? 10.516 -3.977 -0.669 1 97.25 14 ILE B CA 1
ATOM 1926 C C . ILE B 1 14 ? 9.047 -3.838 -0.259 1 97.25 14 ILE B C 1
ATOM 1928 O O . ILE B 1 14 ? 8.672 -2.854 0.38 1 97.25 14 ILE B O 1
ATOM 1932 N N . GLU B 1 15 ? 8.273 -4.828 -0.625 1 97.06 15 GLU B N 1
ATOM 1933 C CA . GLU B 1 15 ? 6.879 -4.879 -0.208 1 97.06 15 GLU B CA 1
ATOM 1934 C C . GLU B 1 15 ? 6.684 -5.855 0.948 1 97.06 15 GLU B C 1
ATOM 1936 O O . GLU B 1 15 ? 7.398 -6.852 1.053 1 97.06 15 GLU B O 1
ATOM 1941 N N . GLU B 1 16 ? 5.695 -5.539 1.784 1 96.44 16 GLU B N 1
ATOM 1942 C CA . GLU B 1 16 ? 5.359 -6.422 2.898 1 96.44 16 GLU B CA 1
ATOM 1943 C C . GLU B 1 16 ? 4.438 -7.551 2.449 1 96.44 16 GLU B C 1
ATOM 1945 O O . GLU B 1 16 ? 3.732 -7.422 1.446 1 96.44 16 GLU B O 1
ATOM 1950 N N . ILE B 1 17 ? 4.516 -8.609 3.129 1 97.62 17 ILE B N 1
ATOM 1951 C CA . ILE B 1 17 ? 3.617 -9.742 2.947 1 97.62 17 ILE B CA 1
ATOM 1952 C C . ILE B 1 17 ? 2.768 -9.938 4.199 1 97.62 17 ILE B C 1
ATOM 1954 O O . ILE B 1 17 ? 3.277 -10.336 5.25 1 97.62 17 ILE B O 1
ATOM 1958 N N . PRO B 1 18 ? 1.473 -9.68 4.062 1 96.19 18 PRO B N 1
ATOM 1959 C CA . PRO B 1 18 ? 0.635 -9.789 5.258 1 96.19 18 PRO B CA 1
ATOM 1960 C C . PRO B 1 18 ? 0.713 -11.172 5.902 1 96.19 18 PRO B C 1
ATOM 1962 O O . PRO B 1 18 ? 0.912 -12.172 5.207 1 96.19 18 PRO B O 1
ATOM 1965 N N . GLY B 1 19 ? 0.517 -11.195 7.254 1 96.06 19 GLY B N 1
ATOM 1966 C CA . GLY B 1 19 ? 0.519 -12.438 8.016 1 96.06 19 GLY B CA 1
ATOM 1967 C C . GLY B 1 19 ? 1.763 -12.609 8.867 1 96.06 19 GLY B C 1
ATOM 1968 O O . GLY B 1 19 ? 1.767 -13.398 9.812 1 96.06 19 GLY B O 1
ATOM 1969 N N . GLN B 1 20 ? 2.807 -11.891 8.469 1 96.5 20 GLN B N 1
ATOM 1970 C CA . GLN B 1 20 ? 4.066 -11.883 9.211 1 96.5 20 GLN B CA 1
ATOM 1971 C C . GLN B 1 20 ? 4.855 -10.609 8.938 1 96.5 20 GLN B C 1
ATOM 1973 O O . GLN B 1 20 ? 4.613 -9.922 7.945 1 96.5 20 GLN B O 1
ATOM 1978 N N . SER B 1 21 ? 5.773 -10.258 9.797 1 95.44 21 SER B N 1
ATOM 1979 C CA . SER B 1 21 ? 6.469 -8.977 9.664 1 95.44 21 SER B CA 1
ATOM 1980 C C . SER B 1 21 ? 7.953 -9.188 9.375 1 95.44 21 SER B C 1
ATOM 1982 O O . SER B 1 21 ? 8.68 -8.234 9.094 1 95.44 21 SER B O 1
ATOM 1984 N N . ARG B 1 22 ? 8.391 -10.375 9.336 1 96.88 22 ARG B N 1
ATOM 1985 C CA . ARG B 1 22 ? 9.82 -10.656 9.25 1 96.88 22 ARG B CA 1
ATOM 1986 C C . ARG B 1 22 ? 10.312 -10.547 7.812 1 96.88 22 ARG B C 1
ATOM 1988 O O . ARG B 1 22 ? 11.391 -10 7.559 1 96.88 22 ARG B O 1
ATOM 1995 N N . ILE B 1 23 ? 9.555 -11.109 6.867 1 98.19 23 ILE B N 1
ATOM 1996 C CA . ILE B 1 23 ? 10.031 -11.25 5.496 1 98.19 23 ILE B CA 1
ATOM 1997 C C . ILE B 1 23 ? 9.273 -10.289 4.582 1 98.19 23 ILE B C 1
ATOM 1999 O O . ILE B 1 23 ? 8.047 -10.25 4.598 1 98.19 23 ILE B O 1
ATOM 2003 N N . GLY B 1 24 ? 9.992 -9.453 3.863 1 98 24 GLY B N 1
ATOM 2004 C CA . GLY B 1 24 ? 9.453 -8.727 2.727 1 98 24 GLY B CA 1
ATOM 2005 C C . GLY B 1 24 ? 9.898 -9.289 1.39 1 98 24 GLY B C 1
ATOM 2006 O O . GLY B 1 24 ? 10.648 -10.266 1.342 1 98 24 GLY B O 1
ATOM 2007 N N . TYR B 1 25 ? 9.375 -8.703 0.289 1 98.06 25 TYR B N 1
ATOM 2008 C CA . TYR B 1 25 ? 9.797 -9.188 -1.018 1 98.06 25 TYR B CA 1
ATOM 2009 C C . TYR B 1 25 ? 9.914 -8.039 -2.018 1 98.06 25 TYR B C 1
ATOM 2011 O O . TYR B 1 25 ? 9.391 -6.953 -1.783 1 98.06 25 TYR B O 1
ATOM 2019 N N . ALA B 1 26 ? 10.617 -8.281 -3.088 1 97.06 26 ALA B N 1
ATOM 2020 C CA . ALA B 1 26 ? 10.703 -7.379 -4.23 1 97.06 26 ALA B CA 1
ATOM 2021 C C . ALA B 1 26 ? 10.828 -8.148 -5.539 1 97.06 26 ALA B C 1
ATOM 2023 O O . ALA B 1 26 ? 11.352 -9.266 -5.559 1 97.06 26 ALA B O 1
ATOM 2024 N N . MET B 1 27 ? 10.312 -7.543 -6.539 1 94.56 27 MET B N 1
ATOM 2025 C CA . MET B 1 27 ? 10.484 -8.047 -7.898 1 94.56 27 MET B CA 1
ATOM 2026 C C . MET B 1 27 ? 11.414 -7.137 -8.695 1 94.56 27 MET B C 1
ATOM 2028 O O . MET B 1 27 ? 11.438 -5.926 -8.492 1 94.56 27 MET B O 1
ATOM 2032 N N . SER B 1 28 ? 12.117 -7.762 -9.594 1 89.75 28 SER B N 1
ATOM 2033 C CA . SER B 1 28 ? 13.047 -6.969 -10.391 1 89.75 28 SER B CA 1
ATOM 2034 C C . SER B 1 28 ? 12.312 -6.152 -11.453 1 89.75 28 SER B C 1
ATOM 2036 O O . SER B 1 28 ? 12.844 -5.18 -11.977 1 89.75 28 SER B O 1
ATOM 2038 N N . ASP B 1 29 ? 11.102 -6.629 -11.727 1 82.88 29 ASP B N 1
ATOM 2039 C CA . ASP B 1 29 ? 10.305 -6 -12.766 1 82.88 29 ASP B CA 1
ATOM 2040 C C . ASP B 1 29 ? 8.836 -5.895 -12.352 1 82.88 29 ASP B C 1
ATOM 2042 O O . ASP B 1 29 ? 8.398 -6.586 -11.43 1 82.88 29 ASP B O 1
ATOM 2046 N N . THR B 1 30 ? 8.203 -4.977 -12.984 1 76.38 30 THR B N 1
ATOM 2047 C CA . THR B 1 30 ? 6.809 -4.723 -12.633 1 76.38 30 THR B CA 1
ATOM 2048 C C . THR B 1 30 ? 5.867 -5.438 -13.602 1 76.38 30 THR B C 1
ATOM 2050 O O . THR B 1 30 ? 4.645 -5.289 -13.508 1 76.38 30 THR B O 1
ATOM 2053 N N . THR B 1 31 ? 6.418 -6.176 -14.43 1 81 31 THR B N 1
ATOM 2054 C CA . THR B 1 31 ? 5.621 -6.891 -15.414 1 81 31 THR B CA 1
ATOM 2055 C C . THR B 1 31 ? 4.801 -7.992 -14.758 1 81 31 THR B C 1
ATOM 2057 O O . THR B 1 31 ? 5.312 -8.742 -13.922 1 81 31 THR B O 1
ATOM 2060 N N . ASP B 1 32 ? 3.537 -7.965 -15.133 1 86.62 32 ASP B N 1
ATOM 2061 C CA . ASP B 1 32 ? 2.697 -9.031 -14.594 1 86.62 32 ASP B CA 1
ATOM 2062 C C . ASP B 1 32 ? 2.465 -10.125 -15.633 1 86.62 32 ASP B C 1
ATOM 2064 O O . ASP B 1 32 ? 2.996 -10.047 -16.75 1 86.62 32 ASP B O 1
ATOM 2068 N N . PHE B 1 33 ? 1.764 -11.18 -15.289 1 91.12 33 PHE B N 1
ATOM 2069 C CA . PHE B 1 33 ? 1.584 -12.359 -16.125 1 91.12 33 PHE B CA 1
ATOM 2070 C C . PHE B 1 33 ? 0.845 -12 -17.406 1 91.12 33 PHE B C 1
ATOM 2072 O O . PHE B 1 33 ? 1.104 -12.586 -18.469 1 91.12 33 PHE B O 1
ATOM 2079 N N . TYR B 1 34 ? -0.058 -11.062 -17.312 1 88.25 34 TYR B N 1
ATOM 2080 C CA . TYR B 1 34 ? -0.855 -10.68 -18.469 1 88.25 34 TYR B CA 1
ATOM 2081 C C . TYR B 1 34 ? -0.006 -9.938 -19.5 1 88.25 34 TYR B C 1
ATOM 2083 O O . TYR B 1 34 ? -0.249 -10.031 -20.703 1 88.25 34 TYR B O 1
ATOM 2091 N N . ASP B 1 35 ? 0.93 -9.195 -19.078 1 84.12 35 ASP B N 1
ATOM 2092 C CA . ASP B 1 35 ? 1.812 -8.438 -19.953 1 84.12 35 ASP B CA 1
ATOM 2093 C C . ASP B 1 35 ? 2.602 -9.367 -20.875 1 84.12 35 ASP B C 1
ATOM 2095 O O . ASP B 1 35 ? 3.076 -8.945 -21.922 1 84.12 35 ASP B O 1
ATOM 2099 N N . MET B 1 36 ? 2.729 -10.523 -20.5 1 78.44 36 MET B N 1
ATOM 2100 C CA . MET B 1 36 ? 3.543 -11.484 -21.234 1 78.44 36 MET B CA 1
ATOM 2101 C C . MET B 1 36 ? 2.934 -11.781 -22.609 1 78.44 36 MET B C 1
ATOM 2103 O O . MET B 1 36 ? 3.652 -12.094 -23.562 1 78.44 36 MET B O 1
ATOM 2107 N N . ILE B 1 37 ? 1.71 -11.648 -22.594 1 79.19 37 ILE B N 1
ATOM 2108 C CA . ILE B 1 37 ? 1.048 -11.867 -23.875 1 79.19 37 ILE B CA 1
ATOM 2109 C C . ILE B 1 37 ? 1.558 -10.859 -24.891 1 79.19 37 ILE B C 1
ATOM 2111 O O . ILE B 1 37 ? 1.919 -11.234 -26.016 1 79.19 37 ILE B O 1
ATOM 2115 N N . GLU B 1 38 ? 1.614 -9.68 -24.422 1 78.5 38 GLU B N 1
ATOM 2116 C CA . GLU B 1 38 ? 2.113 -8.625 -25.312 1 78.5 38 GLU B CA 1
ATOM 2117 C C . GLU B 1 38 ? 3.602 -8.812 -25.594 1 78.5 38 GLU B C 1
ATOM 2119 O O . GLU B 1 38 ? 4.051 -8.602 -26.719 1 78.5 38 GLU B O 1
ATOM 2124 N N . TRP B 1 39 ? 4.316 -9.273 -24.641 1 81 39 TRP B N 1
ATOM 2125 C CA . TRP B 1 39 ? 5.754 -9.453 -24.797 1 81 39 TRP B CA 1
ATOM 2126 C C . TRP B 1 39 ? 6.062 -10.594 -25.75 1 81 39 TRP B C 1
ATOM 2128 O O . TRP B 1 39 ? 7.035 -10.539 -26.5 1 81 39 TRP B O 1
ATOM 2138 N N . SER B 1 40 ? 5.352 -11.523 -25.641 1 76.5 40 SER B N 1
ATOM 2139 C CA . SER B 1 40 ? 5.559 -12.672 -26.516 1 76.5 40 SER B CA 1
ATOM 2140 C C . SER B 1 40 ? 5.5 -12.258 -27.984 1 76.5 40 SER B C 1
ATOM 2142 O O . SER B 1 40 ? 6.191 -12.836 -28.828 1 76.5 40 SER B O 1
ATOM 2144 N N . LYS B 1 41 ? 4.699 -11.273 -28.281 1 77.88 41 LYS B N 1
ATOM 2145 C CA . LYS B 1 41 ? 4.578 -10.773 -29.656 1 77.88 41 LYS B CA 1
ATOM 2146 C C . LYS B 1 41 ? 5.797 -9.945 -30.047 1 77.88 41 LYS B C 1
ATOM 2148 O O . LYS B 1 41 ? 6.062 -9.742 -31.234 1 77.88 41 LYS B O 1
ATOM 2153 N N . LYS B 1 42 ? 6.504 -9.492 -29.109 1 78 42 LYS B N 1
ATOM 2154 C CA . LYS B 1 42 ? 7.645 -8.617 -29.359 1 78 42 LYS B CA 1
ATOM 2155 C C . LYS B 1 42 ? 8.961 -9.359 -29.156 1 78 42 LYS B C 1
ATOM 2157 O O . LYS B 1 42 ? 10 -8.734 -28.906 1 78 42 LYS B O 1
ATOM 2162 N N . GLY B 1 43 ? 8.914 -10.727 -29.125 1 78.94 43 GLY B N 1
ATOM 2163 C CA . GLY B 1 43 ? 10.133 -11.516 -29.031 1 78.94 43 GLY B CA 1
ATOM 2164 C C . GLY B 1 43 ? 10.438 -11.969 -27.609 1 78.94 43 GLY B C 1
ATOM 2165 O O . GLY B 1 43 ? 11.469 -12.594 -27.359 1 78.94 43 GLY B O 1
ATOM 2166 N N . GLY B 1 44 ? 9.656 -11.625 -26.734 1 83.25 44 GLY B N 1
ATOM 2167 C CA . GLY B 1 44 ? 9.828 -12.086 -25.375 1 83.25 44 GLY B CA 1
ATOM 2168 C C . GLY B 1 44 ? 10.242 -10.977 -24.422 1 83.25 44 GLY B C 1
ATOM 2169 O O . GLY B 1 44 ? 10.211 -9.797 -24.781 1 83.25 44 GLY B O 1
ATOM 2170 N N . CYS B 1 45 ? 10.43 -11.391 -23.172 1 85 45 CYS B N 1
ATOM 2171 C CA . CYS B 1 45 ? 10.867 -10.43 -22.156 1 85 45 CYS B CA 1
ATOM 2172 C C . CYS B 1 45 ? 12.102 -10.938 -21.422 1 85 45 CYS B C 1
ATOM 2174 O O . CYS B 1 45 ? 12.414 -12.133 -21.484 1 85 45 CYS B O 1
ATOM 2176 N N . GLN B 1 46 ? 12.812 -10.039 -20.859 1 87.56 46 GLN B N 1
ATOM 2177 C CA . GLN B 1 46 ? 14.07 -10.375 -20.188 1 87.56 46 GLN B CA 1
ATOM 2178 C C . GLN B 1 46 ? 13.82 -11.234 -18.953 1 87.56 46 GLN B C 1
ATOM 2180 O O . GLN B 1 46 ? 14.742 -11.883 -18.453 1 87.56 46 GLN B O 1
ATOM 2185 N N . GLY B 1 47 ? 12.547 -11.297 -18.469 1 90.75 47 GLY B N 1
ATOM 2186 C CA . GLY B 1 47 ? 12.227 -12.023 -17.266 1 90.75 47 GLY B CA 1
ATOM 2187 C C . GLY B 1 47 ? 12.391 -11.195 -16 1 90.75 47 GLY B C 1
ATOM 2188 O O . GLY B 1 47 ? 12.828 -10.047 -16.062 1 90.75 47 GLY B O 1
ATOM 2189 N N . SER B 1 48 ? 11.977 -11.805 -14.891 1 92.38 48 SER B N 1
ATOM 2190 C CA . SER B 1 48 ? 12.07 -11.109 -13.609 1 92.38 48 SER B CA 1
ATOM 2191 C C . SER B 1 48 ? 12.68 -12.008 -12.539 1 92.38 48 SER B C 1
ATOM 2193 O O . SER B 1 48 ? 12.93 -13.188 -12.781 1 92.38 48 SER B O 1
ATOM 2195 N N . THR B 1 49 ? 13.062 -11.375 -11.453 1 94.56 49 THR B N 1
ATOM 2196 C CA . THR B 1 49 ? 13.469 -12.102 -10.258 1 94.56 49 THR B CA 1
ATOM 2197 C C . THR B 1 49 ? 12.562 -11.742 -9.078 1 94.56 49 THR B C 1
ATOM 2199 O O . THR B 1 49 ? 11.977 -10.664 -9.047 1 94.56 49 THR B O 1
ATOM 2202 N N . ILE B 1 50 ? 12.43 -12.703 -8.211 1 96.56 50 ILE B N 1
ATOM 2203 C CA . ILE B 1 50 ? 11.781 -12.461 -6.93 1 96.56 50 ILE B CA 1
ATOM 2204 C C . ILE B 1 50 ? 12.789 -12.633 -5.801 1 96.56 50 ILE B C 1
ATOM 2206 O O . ILE B 1 50 ? 13.523 -13.625 -5.766 1 96.56 50 ILE B O 1
ATOM 2210 N N . SER B 1 51 ? 12.844 -11.625 -4.938 1 97.44 51 SER B N 1
ATOM 2211 C CA . SER B 1 51 ? 13.766 -11.641 -3.807 1 97.44 51 SER B CA 1
ATOM 2212 C C . SER B 1 51 ? 13.023 -11.492 -2.484 1 97.44 51 SER B C 1
ATOM 2214 O O . SER B 1 51 ? 12.047 -10.734 -2.398 1 97.44 51 SER B O 1
ATOM 2216 N N . PHE B 1 52 ? 13.516 -12.25 -1.477 1 98.38 52 PHE B N 1
ATOM 2217 C CA . PHE B 1 52 ? 12.945 -12.188 -0.136 1 98.38 52 PHE B CA 1
ATOM 2218 C C . PHE B 1 52 ? 13.938 -11.586 0.85 1 98.38 52 PHE B C 1
ATOM 2220 O O . PHE B 1 52 ? 15.086 -12.023 0.925 1 98.38 52 PHE B O 1
ATOM 2227 N N . TYR B 1 53 ? 13.5 -10.609 1.527 1 98.44 53 TYR B N 1
ATOM 2228 C CA . TYR B 1 53 ? 14.328 -9.828 2.439 1 98.44 53 TYR B CA 1
ATOM 2229 C C . TYR B 1 53 ? 13.977 -10.141 3.891 1 98.44 53 TYR B C 1
ATOM 2231 O O . TYR B 1 53 ? 12.828 -10 4.305 1 98.44 53 TYR B O 1
ATOM 2239 N N . ASP B 1 54 ? 14.953 -10.531 4.691 1 98.06 54 ASP B N 1
ATOM 2240 C CA . ASP B 1 54 ? 14.773 -10.898 6.094 1 98.06 54 ASP B CA 1
ATOM 2241 C C . ASP B 1 54 ? 15.156 -9.742 7.016 1 98.06 54 ASP B C 1
ATOM 2243 O O . ASP B 1 54 ? 16.344 -9.461 7.219 1 98.06 54 ASP B O 1
ATOM 2247 N N . TYR B 1 55 ? 14.203 -9.164 7.645 1 97.62 55 TYR B N 1
ATOM 2248 C CA . TYR B 1 55 ? 14.406 -7.984 8.469 1 97.62 55 TYR B CA 1
ATOM 2249 C C . TYR B 1 55 ? 15.086 -8.352 9.789 1 97.62 55 TYR B C 1
ATOM 2251 O O . TYR B 1 55 ? 15.57 -7.473 10.508 1 97.62 55 TYR B O 1
ATOM 2259 N N . ASN B 1 56 ? 15.055 -9.602 10.141 1 96.69 56 ASN B N 1
ATOM 2260 C CA . ASN B 1 56 ? 15.672 -10.023 11.391 1 96.69 56 ASN B CA 1
ATOM 2261 C C . ASN B 1 56 ? 17.188 -10.016 11.297 1 96.69 56 ASN B C 1
ATOM 2263 O O . ASN B 1 56 ? 17.875 -9.688 12.266 1 96.69 56 ASN B O 1
ATOM 2267 N N . ASN B 1 57 ? 17.719 -10.367 10.117 1 96.06 57 ASN B N 1
ATOM 2268 C CA . ASN B 1 57 ? 19.156 -10.547 10.047 1 96.06 57 ASN B CA 1
ATOM 2269 C C . ASN B 1 57 ? 19.766 -9.844 8.836 1 96.06 57 ASN B C 1
ATOM 2271 O O . ASN B 1 57 ? 20.984 -9.867 8.641 1 96.06 57 ASN B O 1
ATOM 2275 N N . GLY B 1 58 ? 18.969 -9.266 7.984 1 97.25 58 GLY B N 1
ATOM 2276 C CA . GLY B 1 58 ? 19.438 -8.484 6.852 1 97.25 58 GLY B CA 1
ATOM 2277 C C . GLY B 1 58 ? 19.766 -9.336 5.637 1 97.25 58 GLY B C 1
ATOM 2278 O O . GLY B 1 58 ? 20.188 -8.812 4.605 1 97.25 58 GLY B O 1
ATOM 2279 N N . LYS B 1 59 ? 19.469 -10.594 5.668 1 97.88 59 LYS B N 1
ATOM 2280 C CA . LYS B 1 59 ? 19.781 -11.492 4.555 1 97.88 59 LYS B CA 1
ATOM 2281 C C . LYS B 1 59 ? 18.75 -11.352 3.436 1 97.88 59 LYS B C 1
ATOM 2283 O O . LYS B 1 59 ? 17.609 -10.984 3.684 1 97.88 59 LYS B O 1
ATOM 2288 N N . VAL B 1 60 ? 19.219 -11.633 2.242 1 97.94 60 VAL B N 1
ATOM 2289 C CA . VAL B 1 60 ? 18.375 -11.633 1.055 1 97.94 60 VAL B CA 1
ATOM 2290 C C . VAL B 1 60 ? 18.422 -13 0.389 1 97.94 60 VAL B C 1
ATOM 2292 O O . VAL B 1 60 ? 19.5 -13.562 0.168 1 97.94 60 VAL B O 1
ATOM 2295 N N . TYR B 1 61 ? 17.266 -13.547 0.12 1 97.88 61 TYR B N 1
ATOM 2296 C CA . TYR B 1 61 ? 17.141 -14.867 -0.488 1 97.88 61 TYR B CA 1
ATOM 2297 C C . TYR B 1 61 ? 16.531 -14.773 -1.885 1 97.88 61 TYR B C 1
ATOM 2299 O O . TYR B 1 61 ? 15.5 -14.125 -2.08 1 97.88 61 TYR B O 1
ATOM 2307 N N . GLU B 1 62 ? 17.125 -15.375 -2.787 1 96.25 62 GLU B N 1
ATOM 2308 C CA . GLU B 1 62 ? 16.641 -15.477 -4.164 1 96.25 62 GLU B CA 1
ATOM 2309 C C . GLU B 1 62 ? 16.484 -16.938 -4.59 1 96.25 62 GLU B C 1
ATOM 2311 O O . GLU B 1 62 ? 17.469 -17.594 -4.941 1 96.25 62 GLU B O 1
ATOM 2316 N N . PRO B 1 63 ? 15.32 -17.312 -4.629 1 96.31 63 PRO B N 1
ATOM 2317 C CA . PRO B 1 63 ? 15.102 -18.734 -4.875 1 96.31 63 PRO B CA 1
ATOM 2318 C C . PRO B 1 63 ? 15.43 -19.141 -6.309 1 96.31 63 PRO B C 1
ATOM 2320 O O . PRO B 1 63 ? 15.672 -20.328 -6.578 1 96.31 63 PRO B O 1
ATOM 2323 N N . PHE B 1 64 ? 15.445 -18.203 -7.262 1 96.25 64 PHE B N 1
ATOM 2324 C CA . PHE B 1 64 ? 15.703 -18.531 -8.656 1 96.25 64 PHE B CA 1
ATOM 2325 C C . PHE B 1 64 ? 16.609 -17.5 -9.297 1 96.25 64 PHE B C 1
ATOM 2327 O O . PHE B 1 64 ? 16.594 -16.328 -8.914 1 96.25 64 PHE B O 1
ATOM 2334 N N . GLN B 1 65 ? 17.328 -17.969 -10.266 1 95.19 65 GLN B N 1
ATOM 2335 C CA . GLN B 1 65 ? 18.062 -17.047 -11.125 1 95.19 65 GLN B CA 1
ATOM 2336 C C . GLN B 1 65 ? 17.156 -16.438 -12.18 1 95.19 65 GLN B C 1
ATOM 2338 O O . GLN B 1 65 ? 16.156 -17.047 -12.57 1 95.19 65 GLN B O 1
ATOM 2343 N N . LYS B 1 66 ? 17.516 -15.258 -12.562 1 93.88 66 LYS B N 1
ATOM 2344 C CA . LYS B 1 66 ? 16.766 -14.609 -13.633 1 93.88 66 LYS B CA 1
ATOM 2345 C C . LYS B 1 66 ? 16.812 -15.438 -14.914 1 93.88 66 LYS B C 1
ATOM 2347 O O . LYS B 1 66 ? 17.875 -15.93 -15.312 1 93.88 66 LYS B O 1
ATOM 2352 N N . GLN B 1 67 ? 15.695 -15.617 -15.477 1 93.62 67 GLN B N 1
ATOM 2353 C CA . GLN B 1 67 ? 15.586 -16.359 -16.734 1 93.62 67 GLN B CA 1
ATOM 2354 C C . GLN B 1 67 ? 14.656 -15.641 -17.703 1 93.62 67 GLN B C 1
ATOM 2356 O O . GLN B 1 67 ? 13.609 -15.125 -17.312 1 93.62 67 GLN B O 1
ATOM 2361 N N . ARG B 1 68 ? 15.055 -15.703 -19 1 91.75 68 ARG B N 1
ATOM 2362 C CA . ARG B 1 68 ? 14.227 -15.109 -20.047 1 91.75 68 ARG B CA 1
ATOM 2363 C C . ARG B 1 68 ? 12.828 -15.734 -20.047 1 91.75 68 ARG B C 1
ATOM 2365 O O . ARG B 1 68 ? 12.68 -16.953 -19.906 1 91.75 68 ARG B O 1
ATOM 2372 N N . ASN B 1 69 ? 11.805 -14.852 -20.141 1 92.19 69 ASN B N 1
ATOM 2373 C CA . ASN B 1 69 ? 10.398 -15.211 -20.297 1 92.19 69 ASN B CA 1
ATOM 2374 C C . ASN B 1 69 ? 9.844 -15.883 -19.047 1 92.19 69 ASN B C 1
ATOM 2376 O O . ASN B 1 69 ? 8.883 -16.641 -19.109 1 92.19 69 ASN B O 1
ATOM 2380 N N . VAL B 1 70 ? 10.523 -15.695 -17.891 1 94.94 70 VAL B N 1
ATOM 2381 C CA . VAL B 1 70 ? 10.031 -16.219 -16.625 1 94.94 70 VAL B CA 1
ATOM 2382 C C . VAL B 1 70 ? 9.68 -15.07 -15.688 1 94.94 70 VAL B C 1
ATOM 2384 O O . VAL B 1 70 ? 10.492 -14.172 -15.469 1 94.94 70 VAL B O 1
ATOM 2387 N N . LEU B 1 71 ? 8.477 -15.148 -15.211 1 95.38 71 LEU B N 1
ATOM 2388 C CA . LEU B 1 71 ? 7.969 -14.102 -14.328 1 95.38 71 LEU B CA 1
ATOM 2389 C C . LEU B 1 71 ? 7.414 -14.703 -13.039 1 95.38 71 LEU B C 1
ATOM 2391 O O . LEU B 1 71 ? 7.23 -15.914 -12.945 1 95.38 71 LEU B O 1
ATOM 2395 N N . TYR B 1 72 ? 7.172 -13.805 -12.086 1 96.81 72 TYR B N 1
ATOM 2396 C CA . TYR B 1 72 ? 6.672 -14.242 -10.789 1 96.81 72 TYR B CA 1
ATOM 2397 C C . TYR B 1 72 ? 5.496 -13.391 -10.336 1 96.81 72 TYR B C 1
ATOM 2399 O O . TYR B 1 72 ? 5.383 -12.227 -10.727 1 96.81 72 TYR B O 1
ATOM 2407 N N . GLY B 1 73 ? 4.598 -14.008 -9.594 1 96.25 73 GLY B N 1
ATOM 2408 C CA . GLY B 1 73 ? 3.479 -13.297 -9 1 96.25 73 GLY B CA 1
ATOM 2409 C C . GLY B 1 73 ? 3.732 -12.875 -7.562 1 96.25 73 GLY B C 1
ATOM 2410 O O . GLY B 1 73 ? 4.711 -13.305 -6.949 1 96.25 73 GLY B O 1
ATOM 2411 N N . THR B 1 74 ? 2.811 -12.031 -7.074 1 97 74 THR B N 1
ATOM 2412 C CA . THR B 1 74 ? 2.9 -11.562 -5.699 1 97 74 THR B CA 1
ATOM 2413 C C . THR B 1 74 ? 2.818 -12.727 -4.719 1 97 74 THR B C 1
ATOM 2415 O O . THR B 1 74 ? 1.897 -13.547 -4.797 1 97 74 THR B O 1
ATOM 2418 N N . PRO B 1 75 ? 3.777 -12.828 -3.812 1 98.06 75 PRO B N 1
ATOM 2419 C CA . PRO B 1 75 ? 3.719 -13.914 -2.832 1 98.06 75 PRO B CA 1
ATOM 2420 C C . PRO B 1 75 ? 2.695 -13.656 -1.728 1 98.06 75 PRO B C 1
ATOM 2422 O O . PRO B 1 75 ? 2.312 -12.508 -1.49 1 98.06 75 PRO B O 1
ATOM 2425 N N . VAL B 1 76 ? 2.283 -14.734 -1.101 1 98.31 76 VAL B N 1
ATOM 2426 C CA . VAL B 1 76 ? 1.412 -14.672 0.068 1 98.31 76 VAL B CA 1
ATOM 2427 C C . VAL B 1 76 ? 1.989 -15.531 1.192 1 98.31 76 VAL B C 1
ATOM 2429 O O . VAL B 1 76 ? 2.855 -16.375 0.955 1 98.31 76 VAL B O 1
ATOM 2432 N N . TYR B 1 77 ? 1.608 -15.242 2.371 1 98.31 77 TYR B N 1
ATOM 2433 C CA . TYR B 1 77 ? 1.957 -16.047 3.535 1 98.31 77 TYR B CA 1
ATOM 2434 C C . TYR B 1 77 ? 0.73 -16.75 4.094 1 98.31 77 TYR B C 1
ATOM 2436 O O . TYR B 1 77 ? -0.203 -16.109 4.578 1 98.31 77 TYR B O 1
ATOM 2444 N N . LEU B 1 78 ? 0.768 -18.047 3.938 1 96.75 78 LEU B N 1
ATOM 2445 C CA . LEU B 1 78 ? -0.322 -18.922 4.371 1 96.75 78 LEU B CA 1
ATOM 2446 C C . LEU B 1 78 ? 0.219 -20.219 4.965 1 96.75 78 LEU B C 1
ATOM 2448 O O . LEU B 1 78 ? 1.207 -20.766 4.469 1 96.75 78 LEU B O 1
ATOM 2452 N N . LYS B 1 79 ? -0.437 -20.672 6.047 1 95.06 79 LYS B N 1
ATOM 2453 C CA . LYS B 1 79 ? -0.08 -21.953 6.656 1 95.06 79 LYS B CA 1
ATOM 2454 C C . LYS B 1 79 ? 1.408 -22.016 6.988 1 95.06 79 LYS B C 1
ATOM 2456 O O . LYS B 1 79 ? 2.084 -23 6.68 1 95.06 79 LYS B O 1
ATOM 2461 N N . LYS B 1 80 ? 1.963 -20.906 7.449 1 94.88 80 LYS B N 1
ATOM 2462 C CA . LYS B 1 80 ? 3.322 -20.75 7.957 1 94.88 80 LYS B CA 1
ATOM 2463 C C . LYS B 1 80 ? 4.348 -20.906 6.836 1 94.88 80 LYS B C 1
ATOM 2465 O O . LYS B 1 80 ? 5.48 -21.328 7.078 1 94.88 80 LYS B O 1
ATOM 2470 N N . SER B 1 81 ? 3.859 -20.656 5.625 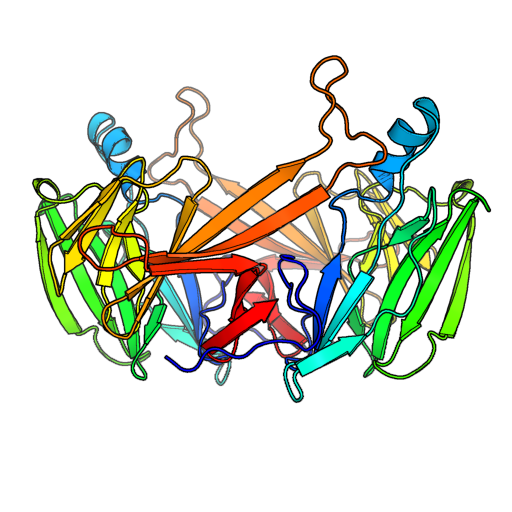1 97.62 81 SER B N 1
ATOM 2471 C CA . SER B 1 81 ? 4.762 -20.703 4.477 1 97.62 81 SER B CA 1
ATOM 2472 C C . SER B 1 81 ? 4.473 -19.578 3.496 1 97.62 81 SER B C 1
ATOM 2474 O O . SER B 1 81 ? 3.383 -19 3.51 1 97.62 81 SER B O 1
ATOM 2476 N N . PHE B 1 82 ? 5.523 -19.328 2.742 1 98.62 82 PHE B N 1
ATOM 2477 C CA . PHE B 1 82 ? 5.336 -18.406 1.626 1 98.62 82 PHE B CA 1
ATOM 2478 C C . PHE B 1 82 ? 4.961 -19.172 0.358 1 98.62 82 PHE B C 1
ATOM 2480 O O . PHE B 1 82 ? 5.461 -20.266 0.117 1 98.62 82 PHE B O 1
ATOM 2487 N N . TRP B 1 83 ? 4.062 -18.562 -0.375 1 98.75 83 TRP B N 1
ATOM 2488 C CA . TRP B 1 83 ? 3.596 -19.141 -1.632 1 98.75 83 TRP B CA 1
ATOM 2489 C C . TRP B 1 83 ? 3.682 -18.125 -2.764 1 98.75 83 TRP B C 1
ATOM 2491 O O . TRP B 1 83 ? 3.348 -16.953 -2.578 1 98.75 83 TRP B O 1
ATOM 2501 N N . PHE B 1 84 ? 4.125 -18.531 -3.922 1 98.56 84 PHE B N 1
ATOM 2502 C CA . PHE B 1 84 ? 4.133 -17.641 -5.074 1 98.56 84 PHE B CA 1
ATOM 2503 C C . PHE B 1 84 ? 4.004 -18.422 -6.371 1 98.56 84 PHE B C 1
ATOM 2505 O O . PHE B 1 84 ? 4.258 -19.625 -6.402 1 98.56 84 PHE B O 1
ATOM 2512 N N . LEU B 1 85 ? 3.605 -17.766 -7.387 1 98.38 85 LEU B N 1
ATOM 2513 C CA . LEU B 1 85 ? 3.469 -18.344 -8.719 1 98.38 85 LEU B CA 1
ATOM 2514 C C . LEU B 1 85 ? 4.652 -17.953 -9.602 1 98.38 85 LEU B C 1
ATOM 2516 O O . LEU B 1 85 ? 5.145 -16.828 -9.523 1 98.38 85 LEU B O 1
ATOM 2520 N N . GLN B 1 86 ? 5.078 -18.891 -10.398 1 97.62 86 GLN B N 1
ATOM 2521 C CA . GLN B 1 86 ? 6.027 -18.656 -11.484 1 97.62 86 GLN B CA 1
ATOM 2522 C C . GLN B 1 86 ? 5.383 -18.906 -12.844 1 97.62 86 GLN B C 1
ATOM 2524 O O . GLN B 1 86 ? 4.77 -19.953 -13.062 1 97.62 86 GLN B O 1
ATOM 2529 N N . GLY B 1 87 ? 5.434 -17.922 -13.664 1 96.25 87 GLY B N 1
ATOM 2530 C CA . GLY B 1 87 ? 5.039 -18.094 -15.055 1 96.25 87 GLY B CA 1
ATOM 2531 C C . GLY B 1 87 ? 6.219 -18.266 -15.992 1 96.25 87 GLY B C 1
ATOM 2532 O O . GLY B 1 87 ? 7.008 -17.344 -16.188 1 96.25 87 GLY B O 1
ATOM 2533 N N . ASP B 1 88 ? 6.355 -19.484 -16.531 1 95.25 88 ASP B N 1
ATOM 2534 C CA . ASP B 1 88 ? 7.406 -19.812 -17.484 1 95.25 88 ASP B CA 1
ATOM 2535 C C . ASP B 1 88 ? 6.84 -19.922 -18.891 1 95.25 88 ASP B C 1
ATOM 2537 O O . ASP B 1 88 ? 6.324 -20.969 -19.281 1 95.25 88 ASP B O 1
ATOM 2541 N N . TYR B 1 89 ? 7.059 -19 -19.656 1 92.12 89 TYR B N 1
ATOM 2542 C CA . TYR B 1 89 ? 6.465 -18.953 -21 1 92.12 89 TYR B CA 1
ATOM 2543 C C . TYR B 1 89 ? 7.262 -19.797 -21.984 1 92.12 89 TYR B C 1
ATOM 2545 O O . TYR B 1 89 ? 6.793 -20.078 -23.094 1 92.12 89 TYR B O 1
ATOM 2553 N N . ASN B 1 90 ? 8.453 -20.094 -21.625 1 93.31 90 ASN B N 1
ATOM 2554 C CA . ASN B 1 90 ? 9.195 -21.047 -22.453 1 93.31 90 ASN B CA 1
ATOM 2555 C C . ASN B 1 90 ? 8.531 -22.422 -22.453 1 93.31 90 ASN B C 1
ATOM 2557 O O . ASN B 1 90 ? 8.352 -23.031 -23.5 1 93.31 90 ASN B O 1
ATOM 2561 N N . SER B 1 91 ? 8.141 -22.859 -21.25 1 95 91 SER B N 1
ATOM 2562 C CA . SER B 1 91 ? 7.547 -24.172 -21.109 1 95 91 SER B CA 1
ATOM 2563 C C . SER B 1 91 ? 6.023 -24.109 -21.172 1 95 91 SER B C 1
ATOM 2565 O O . SER B 1 91 ? 5.355 -25.141 -21.281 1 95 91 SER B O 1
ATOM 2567 N N . GLY B 1 92 ? 5.496 -22.891 -21.062 1 94.12 92 GLY B N 1
ATOM 2568 C CA . GLY B 1 92 ? 4.055 -22.719 -21.078 1 94.12 92 GLY B CA 1
ATOM 2569 C C . GLY B 1 92 ? 3.381 -23.156 -19.781 1 94.12 92 GLY B C 1
ATOM 2570 O O . GLY B 1 92 ? 2.305 -23.766 -19.812 1 94.12 92 GLY B O 1
ATOM 2571 N N . LYS B 1 93 ? 4.078 -22.922 -18.656 1 97.31 93 LYS B N 1
ATOM 2572 C CA . LYS B 1 93 ? 3.562 -23.453 -17.391 1 97.31 93 LYS B CA 1
ATOM 2573 C C . LYS B 1 93 ? 3.455 -22.344 -16.344 1 97.31 93 LYS B C 1
ATOM 2575 O O . LYS B 1 93 ? 4.277 -21.422 -16.328 1 97.31 93 LYS B O 1
ATOM 2580 N N . ILE B 1 94 ? 2.41 -22.422 -15.562 1 97.81 94 ILE B N 1
ATOM 2581 C CA . ILE B 1 94 ? 2.297 -21.719 -14.297 1 97.81 94 ILE B CA 1
ATOM 2582 C C . ILE B 1 94 ? 2.566 -22.672 -13.141 1 97.81 94 ILE B C 1
ATOM 2584 O O . ILE B 1 94 ? 1.902 -23.703 -13.016 1 97.81 94 ILE B O 1
ATOM 2588 N N . THR B 1 95 ? 3.514 -22.344 -12.352 1 98.62 95 THR B N 1
ATOM 2589 C CA . THR B 1 95 ? 3.896 -23.25 -11.273 1 98.62 95 THR B CA 1
ATOM 2590 C C . THR B 1 95 ? 3.662 -22.594 -9.914 1 98.62 95 THR B C 1
ATOM 2592 O O . THR B 1 95 ? 4.016 -21.438 -9.703 1 98.62 95 THR B O 1
ATOM 2595 N N . LEU B 1 96 ? 3.025 -23.312 -9.008 1 98.88 96 LEU B N 1
ATOM 2596 C CA . LEU B 1 96 ? 2.875 -22.891 -7.617 1 98.88 96 LEU B CA 1
ATOM 2597 C C . LEU B 1 96 ? 4.02 -23.438 -6.766 1 98.88 96 LEU B C 1
ATOM 2599 O O . LEU B 1 96 ? 4.277 -24.641 -6.746 1 98.88 96 LEU B O 1
ATOM 2603 N N . PHE B 1 97 ? 4.641 -22.5 -6.051 1 98.81 97 PHE B N 1
ATOM 2604 C CA . PHE B 1 97 ? 5.734 -22.891 -5.168 1 98.81 97 PHE B CA 1
ATOM 2605 C C . PHE B 1 97 ? 5.391 -22.594 -3.715 1 98.81 97 PHE B C 1
ATOM 2607 O O . PHE B 1 97 ? 4.801 -21.547 -3.412 1 98.81 97 PHE B O 1
ATOM 2614 N N . LYS B 1 98 ? 5.715 -23.531 -2.885 1 98.5 98 LYS B N 1
ATOM 2615 C CA . LYS B 1 98 ? 5.828 -23.312 -1.444 1 98.5 98 LYS B CA 1
ATOM 2616 C C . LYS B 1 98 ? 7.273 -23.031 -1.043 1 98.5 98 LYS B C 1
ATOM 2618 O O . LYS B 1 98 ? 8.195 -23.719 -1.482 1 98.5 98 LYS B O 1
ATOM 2623 N N . TYR B 1 99 ? 7.402 -21.953 -0.221 1 98.06 99 TYR B N 1
ATOM 2624 C CA . TYR B 1 99 ? 8.766 -21.484 -0.013 1 98.06 99 TYR B CA 1
ATOM 2625 C C . TYR B 1 99 ? 8.977 -21.031 1.429 1 98.06 99 TYR B C 1
ATOM 2627 O O . TYR B 1 99 ? 8.094 -20.422 2.027 1 98.06 99 TYR B O 1
ATOM 2635 N N . TYR B 1 100 ? 10.078 -21.453 2.018 1 94.88 100 TYR B N 1
ATOM 2636 C CA . TYR B 1 100 ? 10.656 -20.891 3.238 1 94.88 100 TYR B CA 1
ATOM 2637 C C . TYR B 1 100 ? 12.031 -20.312 2.975 1 94.88 100 TYR B C 1
ATOM 2639 O O . TYR B 1 100 ? 12.914 -20.984 2.443 1 94.88 100 TYR B O 1
ATOM 2647 N N . PRO B 1 101 ? 12.117 -19.031 3.43 1 89.25 101 PRO B N 1
ATOM 2648 C CA . PRO B 1 101 ? 13.414 -18.406 3.146 1 89.25 101 PRO B CA 1
ATOM 2649 C C . PRO B 1 101 ? 14.586 -19.234 3.662 1 89.25 101 PRO B C 1
ATOM 2651 O O . PRO B 1 101 ? 14.523 -19.781 4.766 1 89.25 101 PRO B O 1
ATOM 2654 N N . ASP B 1 102 ? 15.664 -19.5 2.873 1 86.44 102 ASP B N 1
ATOM 2655 C CA . ASP B 1 102 ? 16.891 -20.266 3.123 1 86.44 102 ASP B CA 1
ATOM 2656 C C . ASP B 1 102 ? 16.734 -21.719 2.686 1 86.44 102 ASP B C 1
ATOM 2658 O O . ASP B 1 102 ? 17.656 -22.531 2.832 1 86.44 102 ASP B O 1
ATOM 2662 N N . LYS B 1 103 ? 15.484 -22.094 2.301 1 92.75 103 LYS B N 1
ATOM 2663 C CA . LYS B 1 103 ? 15.273 -23.422 1.742 1 92.75 103 LYS B CA 1
ATOM 2664 C C . LYS B 1 103 ? 14.984 -23.359 0.246 1 92.75 103 LYS B C 1
ATOM 2666 O O . LYS B 1 103 ? 14.812 -22.266 -0.307 1 92.75 103 LYS B O 1
ATOM 2671 N N . ASN B 1 104 ? 15.023 -24.547 -0.313 1 95.94 104 ASN B N 1
ATOM 2672 C CA . ASN B 1 104 ? 14.625 -24.625 -1.715 1 95.94 104 ASN B CA 1
ATOM 2673 C C . ASN B 1 104 ? 13.109 -24.594 -1.873 1 95.94 104 ASN B C 1
ATOM 2675 O O . ASN B 1 104 ? 12.391 -25.219 -1.085 1 95.94 104 ASN B O 1
ATOM 2679 N N . PRO B 1 105 ? 12.703 -23.844 -2.893 1 97.94 105 PRO B N 1
ATOM 2680 C CA . PRO B 1 105 ? 11.258 -23.859 -3.141 1 97.94 105 PRO B CA 1
ATOM 2681 C C . PRO B 1 105 ? 10.734 -25.25 -3.504 1 97.94 105 PRO B C 1
ATOM 2683 O O . PRO B 1 105 ? 11.406 -26 -4.215 1 97.94 105 PRO B O 1
ATOM 2686 N N . GLU B 1 106 ? 9.617 -25.562 -2.998 1 98.25 106 GLU B N 1
ATOM 2687 C CA . GLU B 1 106 ? 8.938 -26.812 -3.305 1 98.25 106 GLU B CA 1
ATOM 2688 C C . GLU B 1 106 ? 7.832 -26.609 -4.34 1 98.25 106 GLU B C 1
ATOM 2690 O O . GLU B 1 106 ? 6.93 -25.781 -4.133 1 98.25 106 GLU B O 1
ATOM 2695 N N . MET B 1 107 ? 7.949 -27.328 -5.418 1 98.31 107 MET B N 1
ATOM 2696 C CA . MET B 1 107 ? 6.895 -27.266 -6.43 1 98.31 107 MET B CA 1
ATOM 2697 C C . MET B 1 107 ? 5.652 -28.016 -5.961 1 98.31 107 MET B C 1
ATOM 2699 O O . MET B 1 107 ? 5.727 -29.188 -5.594 1 98.31 107 MET B O 1
ATOM 2703 N N . ILE B 1 108 ? 4.559 -27.422 -5.992 1 98.62 108 ILE B N 1
ATOM 2704 C CA . ILE B 1 108 ? 3.328 -28.016 -5.477 1 98.62 108 ILE B CA 1
ATOM 2705 C C . ILE B 1 108 ? 2.459 -28.5 -6.637 1 98.62 108 ILE B C 1
ATOM 2707 O O . ILE B 1 108 ? 1.997 -29.641 -6.641 1 98.62 108 ILE B O 1
ATOM 2711 N N . ILE B 1 109 ? 2.256 -27.625 -7.656 1 98.5 109 ILE B N 1
ATOM 2712 C CA . ILE B 1 109 ? 1.452 -27.984 -8.82 1 98.5 109 ILE B CA 1
ATOM 2713 C C . ILE B 1 109 ? 1.86 -27.125 -10.016 1 98.5 109 ILE B C 1
ATOM 2715 O O . ILE B 1 109 ? 2.445 -26.062 -9.852 1 98.5 109 ILE B O 1
ATOM 2719 N N . GLN B 1 110 ? 1.564 -27.609 -11.172 1 98.38 110 GLN B N 1
ATOM 2720 C CA . GLN B 1 110 ? 1.782 -26.891 -12.414 1 98.38 110 GLN B CA 1
ATOM 2721 C C . GLN B 1 110 ? 0.513 -26.859 -13.266 1 98.38 110 GLN B C 1
ATOM 2723 O O . GLN B 1 110 ? -0.181 -27.859 -13.391 1 98.38 110 GLN B O 1
ATOM 2728 N N . LEU B 1 111 ? 0.192 -25.719 -13.742 1 98.19 111 LEU B N 1
ATOM 2729 C CA . LEU B 1 111 ? -0.914 -25.531 -14.68 1 98.19 111 LEU B CA 1
ATOM 2730 C C . LEU B 1 111 ? -0.403 -25.109 -16.047 1 98.19 111 LEU B C 1
ATOM 2732 O O . LEU B 1 111 ? 0.66 -24.484 -16.156 1 98.19 111 LEU B O 1
ATOM 2736 N N . ASN B 1 112 ? -1.138 -25.438 -17.109 1 97.25 112 ASN B N 1
ATOM 2737 C CA . ASN B 1 112 ? -0.822 -24.922 -18.438 1 97.25 112 ASN B CA 1
ATOM 2738 C C . ASN B 1 112 ? -1.291 -23.469 -18.594 1 97.25 112 ASN B C 1
ATOM 2740 O O . ASN B 1 112 ? -2.42 -23.141 -18.234 1 97.25 112 ASN B O 1
ATOM 2744 N N . ILE B 1 113 ? -0.409 -22.672 -19.125 1 94.94 113 ILE B N 1
ATOM 2745 C CA . ILE B 1 113 ? -0.746 -21.281 -19.328 1 94.94 113 ILE B CA 1
ATOM 2746 C C . ILE B 1 113 ? -2.008 -21.172 -20.188 1 94.94 113 ILE B C 1
ATOM 2748 O O . ILE B 1 113 ? -2.834 -20.281 -19.984 1 94.94 113 ILE B O 1
ATOM 2752 N N . GLU B 1 114 ? -2.189 -22.062 -21.062 1 93.69 114 GLU B N 1
ATOM 2753 C CA . GLU B 1 114 ? -3.33 -22.047 -21.969 1 93.69 114 GLU B CA 1
ATOM 2754 C C . GLU B 1 114 ? -4.633 -22.312 -21.234 1 93.69 114 GLU B C 1
ATOM 2756 O O . GLU B 1 114 ? -5.719 -22.016 -21.734 1 93.69 114 GLU B O 1
ATOM 2761 N N . ASP B 1 115 ? -4.551 -22.891 -20.062 1 95.81 115 ASP B N 1
ATOM 2762 C CA . ASP B 1 115 ? -5.742 -23.312 -19.328 1 95.81 115 ASP B CA 1
ATOM 2763 C C . ASP B 1 115 ? -6.164 -22.266 -18.312 1 95.81 115 ASP B C 1
ATOM 2765 O O . ASP B 1 115 ? -7.168 -22.422 -17.609 1 95.81 115 ASP B O 1
ATOM 2769 N N . VAL B 1 116 ? -5.406 -21.219 -18.156 1 95.56 116 VAL B N 1
ATOM 2770 C CA . VAL B 1 116 ? -5.723 -20.219 -17.141 1 95.56 116 VAL B CA 1
ATOM 2771 C C . VAL B 1 116 ? -5.816 -18.844 -17.781 1 95.56 116 VAL B C 1
ATOM 2773 O O . VAL B 1 116 ? -5.211 -18.594 -18.828 1 95.56 116 VAL B O 1
ATOM 2776 N N . ASP B 1 117 ? -6.652 -17.984 -17.219 1 95.25 117 ASP B N 1
ATOM 2777 C CA . ASP B 1 117 ? -6.645 -16.562 -17.547 1 95.25 117 ASP B CA 1
ATOM 2778 C C . ASP B 1 117 ? -5.547 -15.836 -16.781 1 95.25 117 ASP B C 1
ATOM 2780 O O . ASP B 1 117 ? -5.562 -15.797 -15.547 1 95.25 117 ASP B O 1
ATOM 2784 N N . LEU B 1 118 ? -4.684 -15.219 -17.469 1 94.5 118 LEU B N 1
ATOM 2785 C CA . LEU B 1 118 ? -3.512 -14.609 -16.859 1 94.5 118 LEU B CA 1
ATOM 2786 C C . LEU B 1 118 ? -3.861 -13.242 -16.266 1 94.5 118 LEU B C 1
ATOM 2788 O O . LEU B 1 118 ? -3.074 -12.672 -15.508 1 94.5 118 LEU B O 1
ATOM 2792 N N . TYR B 1 119 ? -4.988 -12.727 -16.641 1 94.25 119 TYR B N 1
ATOM 2793 C CA . TYR B 1 119 ? -5.41 -11.438 -16.109 1 94.25 119 TYR B CA 1
ATOM 2794 C C . TYR B 1 119 ? -5.727 -11.547 -14.625 1 94.25 119 TYR B C 1
ATOM 2796 O O . TYR B 1 119 ? -6.637 -12.273 -14.227 1 94.25 119 TYR B O 1
ATOM 2804 N N . ASN B 1 120 ? -5.016 -10.812 -13.773 1 95.12 120 ASN B N 1
ATOM 2805 C CA . ASN B 1 120 ? -5.16 -10.797 -12.32 1 95.12 120 ASN B CA 1
ATOM 2806 C C . ASN B 1 120 ? -5.016 -12.195 -11.727 1 95.12 120 ASN B C 1
ATOM 2808 O O . ASN B 1 120 ? -5.738 -12.562 -10.797 1 95.12 120 ASN B O 1
ATOM 2812 N N . LEU B 1 121 ? -4.215 -12.992 -12.359 1 97.25 121 LEU B N 1
ATOM 2813 C CA . LEU B 1 121 ? -3.877 -14.297 -11.797 1 97.25 121 LEU B CA 1
ATOM 2814 C C . LEU B 1 121 ? -3.113 -14.141 -10.484 1 97.25 121 LEU B C 1
ATOM 2816 O O . LEU B 1 121 ? -2.088 -13.453 -10.438 1 97.25 121 LEU B O 1
ATOM 2820 N N . ARG B 1 122 ? -3.639 -14.82 -9.398 1 97.94 122 ARG B N 1
ATOM 2821 C CA . ARG B 1 122 ? -3.02 -14.633 -8.094 1 97.94 122 ARG B CA 1
ATOM 2822 C C . ARG B 1 122 ? -3.402 -15.758 -7.133 1 97.94 122 ARG B C 1
ATOM 2824 O O . ARG B 1 122 ? -4.227 -16.609 -7.465 1 97.94 122 ARG B O 1
ATOM 2831 N N . ILE B 1 123 ? -2.713 -15.758 -5.992 1 98.38 123 ILE B N 1
ATOM 2832 C CA . ILE B 1 123 ? -3.008 -16.688 -4.906 1 98.38 123 ILE B CA 1
ATOM 2833 C C . ILE B 1 123 ? -3.85 -15.984 -3.842 1 98.38 123 ILE B C 1
ATOM 2835 O O . ILE B 1 123 ? -3.539 -14.859 -3.438 1 98.38 123 ILE B O 1
ATOM 2839 N N . ILE B 1 124 ? -4.934 -16.641 -3.416 1 97.56 124 ILE B N 1
ATOM 2840 C CA . ILE B 1 124 ? -5.719 -16.109 -2.312 1 97.56 124 ILE B CA 1
ATOM 2841 C C . ILE B 1 124 ? -6.32 -17.25 -1.495 1 97.56 124 ILE B C 1
ATOM 2843 O O . ILE B 1 124 ? -6.203 -18.422 -1.872 1 97.56 124 ILE B O 1
ATOM 2847 N N . GLY B 1 125 ? -6.852 -16.953 -0.359 1 96.12 125 GLY B N 1
ATOM 2848 C CA . GLY B 1 125 ? -7.656 -17.891 0.405 1 96.12 125 GLY B CA 1
ATOM 2849 C C . GLY B 1 125 ? -6.84 -18.703 1.389 1 96.12 125 GLY B C 1
ATOM 2850 O O . GLY B 1 125 ? -5.648 -18.938 1.181 1 96.12 125 GLY B O 1
ATOM 2851 N N . GLU B 1 126 ? -7.559 -19.25 2.326 1 94.44 126 GLU B N 1
ATOM 2852 C CA . GLU B 1 126 ? -6.906 -19.953 3.426 1 94.44 126 GLU B CA 1
ATOM 2853 C C . GLU B 1 126 ? -6.309 -21.266 2.953 1 94.44 126 GLU B C 1
ATOM 2855 O O . GLU B 1 126 ? -5.379 -21.797 3.574 1 94.44 126 GLU B O 1
ATOM 2860 N N . ASP B 1 127 ? -6.781 -21.812 1.838 1 96.62 127 ASP B N 1
ATOM 2861 C CA . ASP B 1 127 ? -6.293 -23.094 1.334 1 96.62 127 ASP B CA 1
ATOM 2862 C C . ASP B 1 127 ? -5.504 -22.906 0.039 1 96.62 127 ASP B C 1
ATOM 2864 O O . ASP B 1 127 ? -5.551 -23.766 -0.848 1 96.62 127 ASP B O 1
ATOM 2868 N N . VAL B 1 128 ? -4.906 -21.797 -0.147 1 98 128 VAL B N 1
ATOM 2869 C CA . VAL B 1 128 ? -3.986 -21.5 -1.238 1 98 128 VAL B CA 1
ATOM 2870 C C . VAL B 1 128 ? -4.684 -21.703 -2.578 1 98 128 VAL B C 1
ATOM 2872 O O . VAL B 1 128 ? -4.309 -22.594 -3.35 1 98 128 VAL B O 1
ATOM 2875 N N . TYR B 1 129 ? -5.574 -20.891 -2.898 1 98.62 129 TYR B N 1
ATOM 2876 C CA . TYR B 1 129 ? -6.293 -20.938 -4.168 1 98.62 129 TYR B CA 1
ATOM 2877 C C . TYR B 1 129 ? -5.527 -20.188 -5.254 1 98.62 129 TYR B C 1
ATOM 2879 O O . TYR B 1 129 ? -4.965 -19.125 -5.004 1 98.62 129 TYR B O 1
ATOM 2887 N N . ILE B 1 130 ? -5.438 -20.734 -6.43 1 98.75 130 ILE B N 1
ATOM 2888 C CA . ILE B 1 130 ? -5.008 -20 -7.617 1 98.75 130 ILE B CA 1
ATOM 2889 C C . ILE B 1 130 ? -6.227 -19.5 -8.383 1 98.75 130 ILE B C 1
ATOM 2891 O O . ILE B 1 130 ? -7.051 -20.297 -8.844 1 98.75 130 ILE B O 1
ATOM 2895 N N . VAL B 1 131 ? -6.324 -18.188 -8.531 1 98.62 131 VAL B N 1
ATOM 2896 C CA . VAL B 1 131 ? -7.559 -17.641 -9.094 1 98.62 131 VAL B CA 1
ATOM 2897 C C . VAL B 1 131 ? -7.223 -16.547 -10.117 1 98.62 131 VAL B C 1
ATOM 2899 O O . VAL B 1 131 ? -6.113 -16.016 -10.117 1 98.62 131 VAL B O 1
ATOM 2902 N N . SER B 1 132 ? -8.094 -16.312 -10.977 1 97.81 132 SER B N 1
ATOM 2903 C CA . SER B 1 132 ? -8.086 -15.141 -11.852 1 97.81 132 SER B CA 1
ATOM 2904 C C . SER B 1 132 ? -9.406 -14.391 -11.781 1 97.81 132 SER B C 1
ATOM 2906 O O . SER B 1 132 ? -10.438 -14.977 -11.438 1 97.81 132 SER B O 1
ATOM 2908 N N . GLU B 1 133 ? -9.281 -13.078 -12 1 95.62 133 GLU B N 1
ATOM 2909 C CA . GLU B 1 133 ? -10.492 -12.266 -11.859 1 95.62 133 GLU B CA 1
ATOM 2910 C C . GLU B 1 133 ? -10.57 -11.203 -12.953 1 95.62 133 GLU B C 1
ATOM 2912 O O . GLU B 1 133 ? -9.648 -10.406 -13.117 1 95.62 133 GLU B O 1
ATOM 2917 N N . ASP B 1 134 ? -11.562 -11.148 -13.695 1 91.69 134 ASP B N 1
ATOM 2918 C CA . ASP B 1 134 ? -12.023 -10.117 -14.617 1 91.69 134 ASP B CA 1
ATOM 2919 C C . ASP B 1 134 ? -13.523 -9.898 -14.492 1 91.69 134 ASP B C 1
ATOM 2921 O O . ASP B 1 134 ? -14.016 -9.531 -13.422 1 91.69 134 ASP B O 1
ATOM 2925 N N . ASP B 1 135 ? -14.281 -10.203 -15.516 1 91.56 135 ASP B N 1
ATOM 2926 C CA . ASP B 1 135 ? -15.734 -10.188 -15.383 1 91.56 135 ASP B CA 1
ATOM 2927 C C . ASP B 1 135 ? -16.234 -11.422 -14.633 1 91.56 135 ASP B C 1
ATOM 2929 O O . ASP B 1 135 ? -17.234 -11.359 -13.93 1 91.56 135 ASP B O 1
ATOM 2933 N N . GLU B 1 136 ? -15.422 -12.406 -14.773 1 96.25 136 GLU B N 1
ATOM 2934 C CA . GLU B 1 136 ? -15.68 -13.648 -14.039 1 96.25 136 GLU B CA 1
ATOM 2935 C C . GLU B 1 136 ? -14.57 -13.938 -13.039 1 96.25 136 GLU B C 1
ATOM 2937 O O . GLU B 1 136 ? -13.438 -13.492 -13.219 1 96.25 136 GLU B O 1
ATOM 2942 N N . PHE B 1 137 ? -15.047 -14.516 -12.047 1 98.25 137 PHE B N 1
ATOM 2943 C CA . PHE B 1 137 ? -14.094 -15.094 -11.094 1 98.25 137 PHE B CA 1
ATOM 2944 C C . PHE B 1 137 ? -13.891 -16.578 -11.367 1 98.25 137 PHE B C 1
ATOM 2946 O O . PHE B 1 137 ? -14.859 -17.328 -11.477 1 98.25 137 PHE B O 1
ATOM 2953 N N . VAL B 1 138 ? -12.625 -17 -11.438 1 98.56 138 VAL B N 1
ATOM 2954 C CA . VAL B 1 138 ? -12.328 -18.406 -11.742 1 98.56 138 VAL B CA 1
ATOM 2955 C C . VAL B 1 138 ? -11.297 -18.938 -10.742 1 98.56 138 VAL B C 1
ATOM 2957 O O . VAL B 1 138 ? -10.258 -18.312 -10.516 1 98.56 138 VAL B O 1
ATOM 2960 N N . SER B 1 139 ? -11.609 -20 -10.117 1 98.62 139 SER B N 1
ATOM 2961 C CA . SER B 1 139 ? -10.656 -20.766 -9.305 1 98.62 139 SER B CA 1
ATOM 2962 C C . SER B 1 139 ? -10.148 -21.984 -10.055 1 98.62 139 SER B C 1
ATOM 2964 O O . SER B 1 139 ? -10.938 -22.766 -10.594 1 98.62 139 SER B O 1
ATOM 2966 N N . TYR B 1 140 ? -8.828 -22.156 -10.094 1 98.62 140 TYR B N 1
ATOM 2967 C CA . TYR B 1 140 ? -8.211 -23.25 -10.828 1 98.62 140 TYR B CA 1
ATOM 2968 C C . TYR B 1 140 ? -7.719 -24.344 -9.883 1 98.62 140 TYR B C 1
ATOM 2970 O O . TYR B 1 140 ? -7.613 -25.5 -10.266 1 98.62 140 TYR B O 1
ATOM 2978 N N . TYR B 1 141 ? -7.344 -24.016 -8.773 1 98.19 141 TYR B N 1
ATOM 2979 C CA . TYR B 1 141 ? -6.75 -24.875 -7.758 1 98.19 141 TYR B CA 1
ATOM 2980 C C . TYR B 1 141 ? -7.051 -24.359 -6.355 1 98.19 141 TYR B C 1
ATOM 2982 O O . TYR B 1 141 ? -7.047 -23.141 -6.125 1 98.19 141 TYR B O 1
ATOM 2990 N N . PRO B 1 142 ? -7.18 -25.234 -5.309 1 97.69 142 PRO B N 1
ATOM 2991 C CA . PRO B 1 142 ? -7.297 -26.688 -5.398 1 97.69 142 PRO B CA 1
ATOM 2992 C C . PRO B 1 142 ? -8.648 -27.141 -5.957 1 97.69 142 PRO B C 1
ATOM 2994 O O . PRO B 1 142 ? -8.797 -28.297 -6.367 1 97.69 142 PRO B O 1
ATOM 2997 N N . GLU B 1 143 ? -9.641 -26.281 -5.91 1 96.44 143 GLU B N 1
ATOM 2998 C CA . GLU B 1 143 ? -10.969 -26.547 -6.441 1 96.44 143 GLU B CA 1
ATOM 2999 C C . GLU B 1 143 ? -11.273 -25.672 -7.656 1 96.44 143 GLU B C 1
ATOM 3001 O O . GLU B 1 143 ? -11 -24.469 -7.645 1 96.44 143 GLU B O 1
ATOM 3006 N N . SER B 1 144 ? -11.906 -26.312 -8.594 1 97.31 144 SER B N 1
ATOM 3007 C CA . SER B 1 144 ? -12.273 -25.562 -9.797 1 97.31 144 SER B CA 1
ATOM 3008 C C . SER B 1 144 ? -13.727 -25.109 -9.75 1 97.31 144 SER B C 1
ATOM 3010 O O . SER B 1 144 ? -14.633 -25.922 -9.57 1 97.31 144 SER B O 1
ATOM 3012 N N . PHE B 1 145 ? -13.945 -23.828 -9.859 1 98 145 PHE B N 1
ATOM 3013 C CA . PHE B 1 145 ? -15.281 -23.234 -9.961 1 98 145 PHE B CA 1
ATOM 3014 C C . PHE B 1 145 ? -15.203 -21.828 -10.531 1 98 145 PHE B C 1
ATOM 3016 O O . PHE B 1 145 ? -14.125 -21.25 -10.633 1 98 145 PHE B O 1
ATOM 3023 N N . ARG B 1 146 ? -16.281 -21.328 -10.984 1 97.94 146 ARG B N 1
ATOM 3024 C CA . ARG B 1 146 ? -16.344 -19.984 -11.555 1 97.94 146 ARG B CA 1
ATOM 3025 C C . ARG B 1 146 ? -17.734 -19.375 -11.398 1 97.94 146 ARG B C 1
ATOM 3027 O O . ARG B 1 146 ? -18.719 -20.109 -11.305 1 97.94 146 ARG B O 1
ATOM 3034 N N . PHE B 1 147 ? -17.844 -18.109 -11.32 1 98.06 147 PHE B N 1
ATOM 3035 C CA . PHE B 1 147 ? -19.094 -17.375 -11.344 1 98.06 147 PHE B CA 1
ATOM 3036 C C . PHE B 1 147 ? -18.875 -15.945 -11.797 1 98.06 147 PHE B C 1
ATOM 3038 O O . PHE B 1 147 ? -17.766 -15.438 -11.758 1 98.06 147 PHE B O 1
ATOM 3045 N N . SER B 1 148 ? -19.922 -15.336 -12.234 1 97 148 SER B N 1
ATOM 3046 C CA . SER B 1 148 ? -19.859 -13.938 -12.633 1 97 148 SER B CA 1
ATOM 3047 C C . SER B 1 148 ? -19.969 -13.016 -11.422 1 97 148 SER B C 1
ATOM 3049 O O . SER B 1 148 ? -20.609 -13.359 -10.422 1 97 148 SER B O 1
ATOM 3051 N N . LYS B 1 149 ? -19.344 -11.898 -11.5 1 95.12 149 LYS B N 1
ATOM 3052 C CA . LYS B 1 149 ? -19.453 -10.906 -10.43 1 95.12 149 LYS B CA 1
ATOM 3053 C C . LYS B 1 149 ? -19.859 -9.547 -10.984 1 95.12 149 LYS B C 1
ATOM 3055 O O . LYS B 1 149 ? -19.781 -9.312 -12.195 1 95.12 149 LYS B O 1
ATOM 3060 N N . GLY B 1 150 ? -20.312 -8.719 -10.109 1 94 150 GLY B N 1
ATOM 3061 C CA . GLY B 1 150 ? -20.609 -7.348 -10.5 1 94 150 GLY B CA 1
ATOM 3062 C C . GLY B 1 150 ? -19.359 -6.539 -10.797 1 94 150 GLY B C 1
ATOM 3063 O O . GLY B 1 150 ? -18.281 -6.824 -10.273 1 94 150 GLY B O 1
ATOM 3064 N N . VAL B 1 151 ? -19.562 -5.527 -11.602 1 94.62 151 VAL B N 1
ATOM 3065 C CA . VAL B 1 151 ? -18.453 -4.68 -12.008 1 94.62 151 VAL B CA 1
ATOM 3066 C C . VAL B 1 151 ? -17.844 -3.994 -10.781 1 94.62 151 VAL B C 1
ATOM 3068 O O . VAL B 1 151 ? -16.656 -3.65 -10.781 1 94.62 151 VAL B O 1
ATOM 3071 N N . ASN B 1 152 ? -18.625 -3.777 -9.742 1 96.75 152 ASN B N 1
ATOM 3072 C CA . ASN B 1 152 ? -18.188 -3.094 -8.531 1 96.75 152 ASN B CA 1
ATOM 3073 C C . ASN B 1 152 ? -17.656 -4.078 -7.496 1 96.75 152 ASN B C 1
ATOM 3075 O O . ASN B 1 152 ? -17.422 -3.709 -6.34 1 96.75 152 ASN B O 1
ATOM 3079 N N . GLU B 1 153 ? -17.484 -5.336 -7.926 1 97.56 153 GLU B N 1
ATOM 3080 C CA . GLU B 1 153 ? -17.125 -6.367 -6.965 1 97.56 153 GLU B CA 1
ATOM 3081 C C . GLU B 1 153 ? -15.719 -6.902 -7.242 1 97.56 153 GLU B C 1
ATOM 3083 O O . GLU B 1 153 ? -15.312 -7.02 -8.398 1 97.56 153 GLU B O 1
ATOM 3088 N N . SER B 1 154 ? -15.008 -7.203 -6.223 1 97.44 154 SER B N 1
ATOM 3089 C CA . SER B 1 154 ? -13.719 -7.887 -6.289 1 97.44 154 SER B CA 1
ATOM 3090 C C . SER B 1 154 ? -13.594 -8.93 -5.184 1 97.44 154 SER B C 1
ATOM 3092 O O . SER B 1 154 ? -13.992 -8.688 -4.047 1 97.44 154 SER B O 1
ATOM 3094 N N . VAL B 1 155 ? -13 -10.055 -5.512 1 98.06 155 VAL B N 1
ATOM 3095 C CA . VAL B 1 155 ? -12.836 -11.117 -4.523 1 98.06 155 VAL B CA 1
ATOM 3096 C C . VAL B 1 155 ? -11.656 -10.797 -3.613 1 98.06 155 VAL B C 1
ATOM 3098 O O . VAL B 1 155 ? -10.562 -10.484 -4.09 1 98.06 155 VAL B O 1
ATOM 3101 N N . SER B 1 156 ? -11.891 -10.984 -2.314 1 96.31 156 SER B N 1
ATOM 3102 C CA . SER B 1 156 ? -10.867 -10.648 -1.335 1 96.31 156 SER B CA 1
ATOM 3103 C C . SER B 1 156 ? -10.305 -11.898 -0.663 1 96.31 156 SER B C 1
ATOM 3105 O O . SER B 1 156 ? -9.133 -11.945 -0.304 1 96.31 156 SER B O 1
ATOM 3107 N N . MET B 1 157 ? -11.195 -12.859 -0.51 1 97 157 MET B N 1
ATOM 3108 C CA . MET B 1 157 ? -10.797 -14 0.312 1 97 157 MET B CA 1
ATOM 3109 C C . MET B 1 157 ? -11.688 -15.203 0.05 1 97 157 MET B C 1
ATOM 3111 O O . MET B 1 157 ? -12.852 -15.055 -0.329 1 97 157 MET B O 1
ATOM 3115 N N . ILE B 1 158 ? -11.148 -16.344 0.204 1 98 158 ILE B N 1
ATOM 3116 C CA . ILE B 1 158 ? -11.883 -17.609 0.214 1 98 158 ILE B CA 1
ATOM 3117 C C . ILE B 1 158 ? -11.641 -18.344 1.531 1 98 158 ILE B C 1
ATOM 3119 O O . ILE B 1 158 ? -10.492 -18.594 1.9 1 98 158 ILE B O 1
ATOM 3123 N N . ALA B 1 159 ? -12.648 -18.609 2.217 1 96.5 159 ALA B N 1
ATOM 3124 C CA . ALA B 1 159 ? -12.555 -19.344 3.479 1 96.5 159 ALA B CA 1
ATOM 3125 C C . ALA B 1 159 ? -13.867 -20.062 3.793 1 96.5 159 ALA B C 1
ATOM 3127 O O . ALA B 1 159 ? -14.945 -19.547 3.482 1 96.5 159 ALA B O 1
ATOM 3128 N N . ASP B 1 160 ? -13.812 -21.266 4.43 1 94.5 160 ASP B N 1
ATOM 3129 C CA . ASP B 1 160 ? -14.969 -22 4.93 1 94.5 160 ASP B CA 1
ATOM 3130 C C . ASP B 1 160 ? -15.992 -22.234 3.822 1 94.5 160 ASP B C 1
ATOM 3132 O O . ASP B 1 160 ? -17.188 -22.031 4.023 1 94.5 160 ASP B O 1
ATOM 3136 N N . GLN B 1 161 ? -15.508 -22.547 2.711 1 93.44 161 GLN B N 1
ATOM 3137 C CA . GLN B 1 161 ? -16.328 -22.891 1.547 1 93.44 161 GLN B CA 1
ATOM 3138 C C . GLN B 1 161 ? -17.188 -21.703 1.109 1 93.44 161 GLN B C 1
ATOM 3140 O O . GLN B 1 161 ? -18.281 -21.891 0.587 1 93.44 161 GLN B O 1
ATOM 3145 N N . LYS B 1 162 ? -16.672 -20.5 1.369 1 97.12 162 LYS B N 1
ATOM 3146 C CA . LYS B 1 162 ? -17.312 -19.266 0.931 1 97.12 162 LYS B CA 1
ATOM 3147 C C . LYS B 1 162 ? -16.297 -18.359 0.235 1 97.12 162 LYS B C 1
ATOM 3149 O O . LYS B 1 162 ? -15.102 -18.438 0.482 1 97.12 162 LYS B O 1
ATOM 3154 N N . VAL B 1 163 ? -16.828 -17.562 -0.645 1 98.38 163 VAL B N 1
ATOM 3155 C CA . VAL B 1 163 ? -16.062 -16.5 -1.294 1 98.38 163 VAL B CA 1
ATOM 3156 C C . VAL B 1 163 ? -16.5 -15.148 -0.751 1 98.38 163 VAL B C 1
ATOM 3158 O O . VAL B 1 163 ? -17.688 -14.82 -0.75 1 98.38 163 VAL B O 1
ATOM 3161 N N . TYR B 1 164 ? -15.578 -14.43 -0.233 1 98.38 164 TYR B N 1
ATOM 3162 C CA . TYR B 1 164 ? -15.836 -13.094 0.299 1 98.38 164 TYR B CA 1
ATOM 3163 C C . TYR B 1 164 ? -15.422 -12.023 -0.699 1 98.38 164 TYR B C 1
ATOM 3165 O O . TYR B 1 164 ? -14.266 -11.992 -1.143 1 98.38 164 TYR B O 1
ATOM 3173 N N . LEU B 1 165 ? -16.312 -11.156 -1.021 1 98.31 165 LEU B N 1
ATOM 3174 C CA . LEU B 1 165 ? -16.078 -10.102 -2.002 1 98.31 165 LEU B CA 1
ATOM 3175 C C . LEU B 1 165 ? -16.25 -8.727 -1.369 1 98.31 165 LEU B C 1
ATOM 3177 O O . LEU B 1 165 ? -17.016 -8.562 -0.422 1 98.31 165 LEU B O 1
ATOM 3181 N N . SER B 1 166 ? -15.484 -7.805 -1.871 1 97.88 166 SER B N 1
ATOM 3182 C CA . SER B 1 166 ? -15.727 -6.387 -1.624 1 97.88 166 SER B CA 1
ATOM 3183 C C . SER B 1 166 ? -16.531 -5.762 -2.752 1 97.88 166 SER B C 1
ATOM 3185 O O . SER B 1 166 ? -16.266 -6.004 -3.93 1 97.88 166 SER B O 1
ATOM 3187 N N . ALA B 1 167 ? -17.516 -5.031 -2.408 1 98.06 167 ALA B N 1
ATOM 3188 C CA . ALA B 1 167 ? -18.328 -4.285 -3.367 1 98.06 167 ALA B CA 1
ATOM 3189 C C . ALA B 1 167 ? -18.359 -2.801 -3.018 1 98.06 167 ALA B C 1
ATOM 3191 O O . ALA B 1 167 ? -18.781 -2.426 -1.92 1 98.06 167 ALA B O 1
ATOM 3192 N N . TRP B 1 168 ? -17.953 -2 -3.934 1 97.31 168 TRP B N 1
ATOM 3193 C CA . TRP B 1 168 ? -17.953 -0.568 -3.648 1 97.31 168 TRP B CA 1
ATOM 3194 C C . TRP B 1 168 ? -19.281 0.062 -4.047 1 97.31 168 TRP B C 1
ATOM 3196 O O . TRP B 1 168 ? -19.953 -0.418 -4.965 1 97.31 168 TRP B O 1
ATOM 3206 N N . VAL B 1 169 ? -19.672 1.066 -3.312 1 96.38 169 VAL B N 1
ATOM 3207 C CA . VAL B 1 169 ? -20.859 1.862 -3.582 1 96.38 169 VAL B CA 1
ATOM 3208 C C . VAL B 1 169 ? -20.5 3.346 -3.613 1 96.38 169 VAL B C 1
ATOM 3210 O O . VAL B 1 169 ? -19.797 3.836 -2.729 1 96.38 169 VAL B O 1
ATOM 3213 N N . GLU B 1 170 ? -20.875 3.998 -4.629 1 94.25 170 GLU B N 1
ATOM 3214 C CA . GLU B 1 170 ? -20.688 5.438 -4.762 1 94.25 170 GLU B CA 1
ATOM 3215 C C . GLU B 1 170 ? -22.016 6.16 -4.934 1 94.25 170 GLU B C 1
ATOM 3217 O O . GLU B 1 170 ? -22.797 5.824 -5.824 1 94.25 170 GLU B O 1
ATOM 3222 N N . GLU B 1 171 ? -22.234 7.062 -3.986 1 93.69 171 GLU B N 1
ATOM 3223 C CA . GLU B 1 171 ? -23.469 7.84 -4.027 1 93.69 171 GLU B CA 1
ATOM 3224 C C . GLU B 1 171 ? -23.172 9.336 -4.008 1 93.69 171 GLU B C 1
ATOM 3226 O O . GLU B 1 171 ? -22.125 9.766 -3.51 1 93.69 171 GLU B O 1
ATOM 3231 N N . GLY B 1 172 ? -24.031 10.078 -4.617 1 90.56 172 GLY B N 1
ATOM 3232 C CA . GLY B 1 172 ? -23.953 11.523 -4.508 1 90.56 172 GLY B CA 1
ATOM 3233 C C . GLY B 1 172 ? -22.984 12.148 -5.496 1 90.56 172 GLY B C 1
ATOM 3234 O O . GLY B 1 172 ? -22.484 13.25 -5.266 1 90.56 172 GLY B O 1
ATOM 3235 N N . TRP B 1 173 ? -22.656 11.445 -6.508 1 89.31 173 TRP B N 1
ATOM 3236 C CA . TRP B 1 173 ? -21.828 12.016 -7.57 1 89.31 173 TRP B CA 1
ATOM 3237 C C . TRP B 1 173 ? -22.688 12.828 -8.539 1 89.31 173 TRP B C 1
ATOM 3239 O O . TRP B 1 173 ? -23.766 12.383 -8.953 1 89.31 173 TRP B O 1
ATOM 3249 N N . ASP B 1 174 ? -22.188 14.07 -8.812 1 87.06 174 ASP B N 1
ATOM 3250 C CA . ASP B 1 174 ? -22.844 14.914 -9.812 1 87.06 174 ASP B CA 1
ATOM 3251 C C . ASP B 1 174 ? -22.266 14.656 -11.203 1 87.06 174 ASP B C 1
ATOM 3253 O O . ASP B 1 174 ? -21.219 15.203 -11.562 1 87.06 174 ASP B O 1
ATOM 3257 N N . ASP B 1 175 ? -22.953 13.953 -11.922 1 88.38 175 ASP B N 1
ATOM 3258 C CA . ASP B 1 175 ? -22.469 13.57 -13.242 1 88.38 175 ASP B CA 1
ATOM 3259 C C . ASP B 1 175 ? -22.391 14.773 -14.18 1 88.38 175 ASP B C 1
ATOM 3261 O O . ASP B 1 175 ? -21.516 14.836 -15.047 1 88.38 175 ASP B O 1
ATOM 3265 N N . GLU B 1 176 ? -23.281 15.664 -14.031 1 86.62 176 GLU B N 1
ATOM 3266 C CA . GLU B 1 176 ? -23.344 16.828 -14.898 1 86.62 176 GLU B CA 1
ATOM 3267 C C . GLU B 1 176 ? -22.109 17.734 -14.7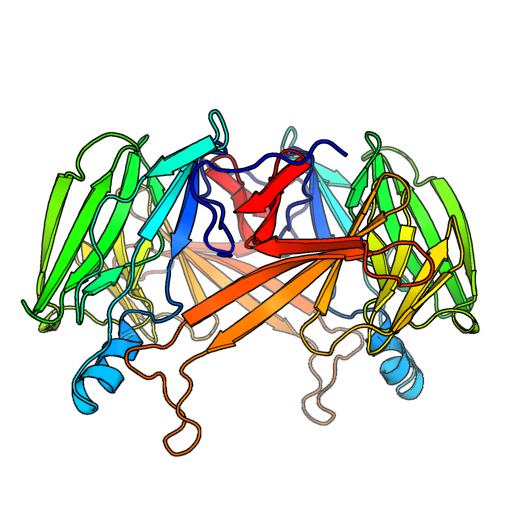11 1 86.62 176 GLU B C 1
ATOM 3269 O O . GLU B 1 176 ? -21.547 18.219 -15.688 1 86.62 176 GLU B O 1
ATOM 3274 N N . ASN B 1 177 ? -21.688 17.875 -13.547 1 81.38 177 ASN B N 1
ATOM 3275 C CA . ASN B 1 177 ? -20.594 18.781 -13.25 1 81.38 177 ASN B CA 1
ATOM 3276 C C . ASN B 1 177 ? -19.312 18.016 -12.922 1 81.38 177 ASN B C 1
ATOM 3278 O O . ASN B 1 177 ? -18.281 18.625 -12.625 1 81.38 177 ASN B O 1
ATOM 3282 N N . ASP B 1 178 ? -19.375 16.75 -12.883 1 81.06 178 ASP B N 1
ATOM 3283 C CA . ASP B 1 178 ? -18.25 15.852 -12.641 1 81.06 178 ASP B CA 1
ATOM 3284 C C . ASP B 1 178 ? -17.547 16.188 -11.328 1 81.06 178 ASP B C 1
ATOM 3286 O O . ASP B 1 178 ? -16.344 16.406 -11.297 1 81.06 178 ASP B O 1
ATOM 3290 N N . CYS B 1 179 ? -18.375 16.281 -10.336 1 79.62 179 CYS B N 1
ATOM 3291 C CA . CYS B 1 179 ? -17.812 16.609 -9.023 1 79.62 179 CYS B CA 1
ATOM 3292 C C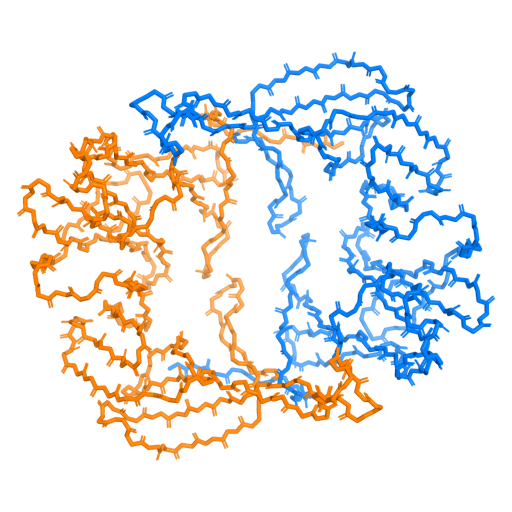 . CYS B 1 179 ? -18.656 16.016 -7.906 1 79.62 179 CYS B C 1
ATOM 3294 O O . CYS B 1 179 ? -19.766 15.547 -8.141 1 79.62 179 CYS B O 1
ATOM 3296 N N . GLU B 1 180 ? -18.156 15.984 -6.695 1 81.5 180 GLU B N 1
ATOM 3297 C CA . GLU B 1 180 ? -18.844 15.492 -5.516 1 81.5 180 GLU B CA 1
ATOM 3298 C C . GLU B 1 180 ? -19.922 16.469 -5.051 1 81.5 180 GLU B C 1
ATOM 3300 O O . GLU B 1 180 ? -19.703 17.688 -5.074 1 81.5 180 GLU B O 1
ATOM 3305 N N . THR B 1 181 ? -21.094 15.914 -4.672 1 84.88 181 THR B N 1
ATOM 3306 C CA . THR B 1 181 ? -22.125 16.734 -4.047 1 84.88 181 THR B CA 1
ATOM 3307 C C . THR B 1 181 ? -21.953 16.75 -2.529 1 84.88 181 THR B C 1
ATOM 3309 O O . THR B 1 181 ? -21.047 16.109 -1.994 1 84.88 181 THR B O 1
ATOM 3312 N N . GLU B 1 182 ? -22.828 17.422 -1.847 1 82.5 182 GLU B N 1
ATOM 3313 C CA . GLU B 1 182 ? -22.812 17.484 -0.388 1 82.5 182 GLU B CA 1
ATOM 3314 C C . GLU B 1 182 ? -23.203 16.141 0.222 1 82.5 182 GLU B C 1
ATOM 3316 O O . GLU B 1 182 ? -22.922 15.883 1.396 1 82.5 182 GLU B O 1
ATOM 3321 N N . GLU B 1 183 ? -23.75 15.266 -0.573 1 86.69 183 GLU B N 1
ATOM 3322 C CA . GLU B 1 183 ? -24.203 13.969 -0.092 1 86.69 183 GLU B CA 1
ATOM 3323 C C . GLU B 1 183 ? -23.312 12.844 -0.608 1 86.69 183 GLU B C 1
ATOM 3325 O O . GLU B 1 183 ? -23.703 11.672 -0.566 1 86.69 183 GLU B O 1
ATOM 3330 N N . TYR B 1 184 ? -22.219 13.289 -1.133 1 89.38 184 TYR B N 1
ATOM 3331 C CA . TYR B 1 184 ? -21.328 12.281 -1.691 1 89.38 184 TYR B CA 1
ATOM 3332 C C . TYR B 1 184 ? -20.859 11.312 -0.614 1 89.38 184 TYR B C 1
ATOM 3334 O O . TYR B 1 184 ? -20.484 11.727 0.488 1 89.38 184 TYR B O 1
ATOM 3342 N N . ASN B 1 185 ? -20.891 10.062 -0.935 1 90.94 185 ASN B N 1
ATOM 3343 C CA . ASN B 1 185 ? -20.453 9.016 -0.019 1 90.94 185 ASN B CA 1
ATOM 3344 C C . ASN B 1 185 ? -19.938 7.793 -0.773 1 90.94 185 ASN B C 1
ATOM 3346 O O . ASN B 1 185 ? -20.547 7.355 -1.751 1 90.94 185 ASN B O 1
ATOM 3350 N N . TYR B 1 186 ? -18.781 7.395 -0.487 1 93.81 186 TYR B N 1
ATOM 3351 C CA . TYR B 1 186 ? -18.172 6.176 -1.011 1 93.81 186 TYR B CA 1
ATOM 3352 C C . TYR B 1 186 ? -17.906 5.176 0.108 1 93.81 186 TYR B C 1
ATOM 3354 O O . TYR B 1 186 ? -17.281 5.52 1.111 1 93.81 186 TYR B O 1
ATOM 3362 N N . TYR B 1 187 ? -18.438 3.959 -0.041 1 95.62 187 TYR B N 1
ATOM 3363 C CA . TYR B 1 187 ? -18.234 2.936 0.978 1 95.62 187 TYR B CA 1
ATOM 3364 C C . TYR B 1 187 ? -18.25 1.542 0.363 1 95.62 187 TYR B C 1
ATOM 3366 O O . TYR B 1 187 ? -18.641 1.372 -0.794 1 95.62 187 TYR B O 1
ATOM 3374 N N . GLU B 1 188 ? -17.812 0.636 1.163 1 97.56 188 GLU B N 1
ATOM 3375 C CA . GLU B 1 188 ? -17.766 -0.746 0.694 1 97.56 188 GLU B CA 1
ATOM 3376 C C . GLU B 1 188 ? -18.75 -1.625 1.458 1 97.56 188 GLU B C 1
ATOM 3378 O O . GLU B 1 188 ? -19.141 -1.297 2.58 1 97.56 188 GLU B O 1
ATOM 3383 N N . LYS B 1 189 ? -19.109 -2.705 0.818 1 98.25 189 LYS B N 1
ATOM 3384 C CA . LYS B 1 189 ? -19.875 -3.797 1.411 1 98.25 189 LYS B CA 1
ATOM 3385 C C . LYS B 1 189 ? -19.125 -5.121 1.301 1 98.25 189 LYS B C 1
ATOM 3387 O O . LYS B 1 189 ? -18.297 -5.297 0.4 1 98.25 189 LYS B O 1
ATOM 3392 N N . VAL B 1 190 ? -19.391 -5.957 2.25 1 98.25 190 VAL B N 1
ATOM 3393 C CA . VAL B 1 190 ? -18.906 -7.328 2.193 1 98.25 190 VAL B CA 1
ATOM 3394 C C . VAL B 1 190 ? -19.984 -8.242 1.63 1 98.25 190 VAL B C 1
ATOM 3396 O O . VAL B 1 190 ? -21.109 -8.289 2.154 1 98.25 190 VAL B O 1
ATOM 3399 N N . VAL B 1 191 ? -19.641 -8.898 0.58 1 98.31 191 VAL B N 1
ATOM 3400 C CA . VAL B 1 191 ? -20.562 -9.836 -0.055 1 98.31 191 VAL B CA 1
ATOM 3401 C C . VAL B 1 191 ? -20.047 -11.266 0.112 1 98.31 191 VAL B C 1
ATOM 3403 O O . VAL B 1 191 ? -18.875 -11.539 -0.165 1 98.31 191 VAL B O 1
ATOM 3406 N N . GLU B 1 192 ? -20.875 -12.148 0.598 1 97.94 192 GLU B N 1
ATOM 3407 C CA . GLU B 1 192 ? -20.531 -13.562 0.725 1 97.94 192 GLU B CA 1
ATOM 3408 C C . GLU B 1 192 ? -21.281 -14.406 -0.3 1 97.94 192 GLU B C 1
ATOM 3410 O O . GLU B 1 192 ? -22.5 -14.281 -0.443 1 97.94 192 GLU B O 1
ATOM 3415 N N . ARG B 1 193 ? -20.531 -15.18 -0.976 1 98.25 193 ARG B N 1
ATOM 3416 C CA . ARG B 1 193 ? -21.109 -16.094 -1.952 1 98.25 193 ARG B CA 1
ATOM 3417 C C . ARG B 1 193 ? -20.609 -17.516 -1.738 1 98.25 193 ARG B C 1
ATOM 3419 O O . ARG B 1 193 ? -19.547 -17.719 -1.156 1 98.25 193 ARG B O 1
ATOM 3426 N N . ASP B 1 194 ? -21.422 -18.484 -2.234 1 98.12 194 ASP B N 1
ATOM 3427 C CA . ASP B 1 194 ? -20.922 -19.859 -2.295 1 98.12 194 ASP B CA 1
ATOM 3428 C C . ASP B 1 194 ? -20.141 -20.094 -3.588 1 98.12 194 ASP B C 1
ATOM 3430 O O . ASP B 1 194 ? -19.984 -19.188 -4.402 1 98.12 194 ASP B O 1
ATOM 3434 N N . PHE B 1 195 ? -19.625 -21.281 -3.807 1 97.88 195 PHE B N 1
ATOM 3435 C CA . PHE B 1 195 ? -18.75 -21.562 -4.93 1 97.88 195 PHE B CA 1
ATOM 3436 C C . PHE B 1 195 ? -19.531 -21.578 -6.238 1 97.88 195 PHE B C 1
ATOM 3438 O O . PHE B 1 195 ? -18.938 -21.547 -7.32 1 97.88 195 PHE B O 1
ATOM 3445 N N . LYS B 1 196 ? -20.875 -21.594 -6.176 1 96.94 196 LYS B N 1
ATOM 3446 C CA . LYS B 1 196 ? -21.719 -21.516 -7.363 1 96.94 196 LYS B CA 1
ATOM 3447 C C . LYS B 1 196 ? -22.062 -20.078 -7.711 1 96.94 196 LYS B C 1
ATOM 3449 O O . LYS B 1 196 ? -22.703 -19.812 -8.727 1 96.94 196 LYS B O 1
ATOM 3454 N N . GLY B 1 197 ? -21.594 -19.156 -6.855 1 97.12 197 GLY B N 1
ATOM 3455 C CA . GLY B 1 197 ? -21.828 -17.75 -7.09 1 97.12 197 GLY B CA 1
ATOM 3456 C C . GLY B 1 197 ? -23.109 -17.234 -6.449 1 97.12 197 GLY B C 1
ATOM 3457 O O . GLY B 1 197 ? -23.484 -16.078 -6.641 1 97.12 197 GLY B O 1
ATOM 3458 N N . ASN B 1 198 ? -23.797 -18.078 -5.699 1 97.81 198 ASN B N 1
ATOM 3459 C CA . ASN B 1 198 ? -25.031 -17.656 -5.047 1 97.81 198 ASN B CA 1
ATOM 3460 C C . ASN B 1 198 ? -24.75 -16.703 -3.889 1 97.81 198 ASN B C 1
ATOM 3462 O O . ASN B 1 198 ? -23.812 -16.922 -3.111 1 97.81 198 ASN B O 1
ATOM 3466 N N . LEU B 1 199 ? -25.547 -15.703 -3.783 1 97.88 199 LEU B N 1
ATOM 3467 C CA . LEU B 1 199 ? -25.406 -14.734 -2.705 1 97.88 199 LEU B CA 1
ATOM 3468 C C . LEU B 1 199 ? -25.828 -15.336 -1.37 1 97.88 199 LEU B C 1
ATOM 3470 O O . LEU B 1 199 ? -26.953 -15.852 -1.24 1 97.88 199 LEU B O 1
ATOM 3474 N N . LEU B 1 200 ? -25.016 -15.32 -0.423 1 98.06 200 LEU B N 1
ATOM 3475 C CA . LEU B 1 200 ? -25.328 -15.82 0.916 1 98.06 200 LEU B CA 1
ATOM 3476 C C . LEU B 1 200 ? -25.641 -14.664 1.861 1 98.06 200 LEU B C 1
ATOM 3478 O O . LEU B 1 200 ? -26.578 -14.758 2.666 1 98.06 200 LEU B O 1
ATOM 3482 N N . SER B 1 201 ? -24.859 -13.562 1.873 1 97.25 201 SER B N 1
ATOM 3483 C CA . SER B 1 201 ? -25.094 -12.391 2.711 1 97.25 201 SER B CA 1
ATOM 3484 C C . SER B 1 201 ? -24.406 -11.156 2.127 1 97.25 201 SER B C 1
ATOM 3486 O O . SER B 1 201 ? -23.5 -11.266 1.3 1 97.25 201 SER B O 1
ATOM 3488 N N . GLU B 1 202 ? -24.938 -10.039 2.451 1 97.56 202 GLU B N 1
ATOM 3489 C CA . GLU B 1 202 ? -24.391 -8.727 2.121 1 97.56 202 GLU B CA 1
ATOM 3490 C C . GLU B 1 202 ? -24.469 -7.777 3.312 1 97.56 202 GLU B C 1
ATOM 3492 O O . GLU B 1 202 ? -25.547 -7.574 3.875 1 97.56 202 GLU B O 1
ATOM 3497 N N . THR B 1 203 ? -23.344 -7.258 3.76 1 97.25 203 THR B N 1
ATOM 3498 C CA . THR B 1 203 ? -23.312 -6.379 4.926 1 97.25 203 THR B CA 1
ATOM 3499 C C . THR B 1 203 ? -22.406 -5.184 4.684 1 97.25 203 THR B C 1
ATOM 3501 O O . THR B 1 203 ? -21.453 -5.27 3.9 1 97.25 203 THR B O 1
ATOM 3504 N N . LEU B 1 204 ? -22.75 -4.098 5.348 1 97.88 204 LEU B N 1
ATOM 3505 C CA . LEU B 1 204 ? -21.891 -2.93 5.309 1 97.88 204 LEU B CA 1
ATOM 3506 C C . LEU B 1 204 ? -20.516 -3.254 5.902 1 97.88 204 LEU B C 1
ATOM 3508 O O . LEU B 1 204 ? -20.422 -3.916 6.941 1 97.88 204 LEU B O 1
ATOM 3512 N N . GLY B 1 205 ? -19.438 -2.828 5.172 1 97.81 205 GLY B N 1
ATOM 3513 C CA . GLY B 1 205 ? -18.109 -2.996 5.738 1 97.81 205 GLY B CA 1
ATOM 3514 C C . GLY B 1 205 ? -17.031 -3.17 4.688 1 97.81 205 GLY B C 1
ATOM 3515 O O . GLY B 1 205 ? -17.297 -3.678 3.596 1 97.81 205 GLY B O 1
ATOM 3516 N N . SER B 1 206 ? -15.906 -2.701 4.988 1 97.62 206 SER B N 1
ATOM 3517 C CA . SER B 1 206 ? -14.703 -2.979 4.211 1 97.62 206 SER B CA 1
ATOM 3518 C C . SER B 1 206 ? -13.922 -4.145 4.801 1 97.62 206 SER B C 1
ATOM 3520 O O . SER B 1 206 ? -13.469 -4.082 5.945 1 97.62 206 SER B O 1
ATOM 3522 N N . LEU B 1 207 ? -13.828 -5.191 4.016 1 97.5 207 LEU B N 1
ATOM 3523 C CA . LEU B 1 207 ? -13.062 -6.359 4.445 1 97.5 207 LEU B CA 1
ATOM 3524 C C . LEU B 1 207 ? -11.586 -6.195 4.109 1 97.5 207 LEU B C 1
ATOM 3526 O O . LEU B 1 207 ? -11.227 -5.984 2.949 1 97.5 207 LEU B O 1
ATOM 3530 N N . GLN B 1 208 ? -10.773 -6.328 5.141 1 96.81 208 GLN B N 1
ATOM 3531 C CA . GLN B 1 208 ? -9.344 -6.168 4.895 1 96.81 208 GLN B CA 1
ATOM 3532 C C . GLN B 1 208 ? -8.523 -7.027 5.852 1 96.81 208 GLN B C 1
ATOM 3534 O O . GLN B 1 208 ? -8.977 -7.352 6.949 1 96.81 208 GLN B O 1
ATOM 3539 N N . GLN B 1 209 ? -7.32 -7.309 5.375 1 95.75 209 GLN B N 1
ATOM 3540 C CA . GLN B 1 209 ? -6.379 -8.086 6.172 1 95.75 209 GLN B CA 1
ATOM 3541 C C . GLN B 1 209 ? -5.379 -7.176 6.879 1 95.75 209 GLN B C 1
ATOM 3543 O O . GLN B 1 209 ? -4.738 -6.336 6.246 1 95.75 209 GLN B O 1
ATOM 3548 N N . HIS B 1 210 ? -5.285 -7.379 8.156 1 95.81 210 HIS B N 1
ATOM 3549 C CA . HIS B 1 210 ? -4.27 -6.68 8.938 1 95.81 210 HIS B CA 1
ATOM 3550 C C . HIS B 1 210 ? -2.891 -7.297 8.727 1 95.81 210 HIS B C 1
ATOM 3552 O O . HIS B 1 210 ? -2.779 -8.438 8.266 1 95.81 210 HIS B O 1
ATOM 3558 N N . ALA B 1 211 ? -1.85 -6.582 9.023 1 94.19 211 ALA B N 1
ATOM 3559 C CA . ALA B 1 211 ? -0.468 -7 8.805 1 94.19 211 ALA B CA 1
ATOM 3560 C C . ALA B 1 211 ? -0.178 -8.32 9.508 1 94.19 211 ALA B C 1
ATOM 3562 O O . ALA B 1 211 ? 0.653 -9.109 9.047 1 94.19 211 ALA B O 1
ATOM 3563 N N . ASP B 1 212 ? -0.864 -8.555 10.586 1 93.12 212 ASP B N 1
ATOM 3564 C CA . ASP B 1 212 ? -0.598 -9.766 11.352 1 93.12 212 ASP B CA 1
ATOM 3565 C C . ASP B 1 212 ? -1.35 -10.961 10.766 1 93.12 212 ASP B C 1
ATOM 3567 O O . ASP B 1 212 ? -1.291 -12.07 11.312 1 93.12 212 ASP B O 1
ATOM 3571 N N . GLY B 1 213 ? -2.09 -10.68 9.766 1 93.75 213 GLY B N 1
ATOM 3572 C CA . GLY B 1 213 ? -2.766 -11.758 9.07 1 93.75 213 GLY B CA 1
ATOM 3573 C C . GLY B 1 213 ? -4.234 -11.883 9.43 1 93.75 213 GLY B C 1
ATOM 3574 O O . GLY B 1 213 ? -4.984 -12.602 8.773 1 93.75 213 GLY B O 1
ATOM 3575 N N . THR B 1 214 ? -4.684 -11.195 10.469 1 95.38 214 THR B N 1
ATOM 3576 C CA . THR B 1 214 ? -6.086 -11.266 10.867 1 95.38 214 THR B CA 1
ATOM 3577 C C . THR B 1 214 ? -6.957 -10.453 9.922 1 95.38 214 THR B C 1
ATOM 3579 O O . THR B 1 214 ? -6.484 -9.5 9.289 1 95.38 214 THR B O 1
ATOM 3582 N N . TRP B 1 215 ? -8.195 -10.852 9.82 1 96.38 215 TRP B N 1
ATOM 3583 C CA . TRP B 1 215 ? -9.133 -10.172 8.938 1 96.38 215 TRP B CA 1
ATOM 3584 C C . TRP B 1 215 ? -10.125 -9.336 9.734 1 96.38 215 TRP B C 1
ATOM 3586 O O . TRP B 1 215 ? -10.602 -9.766 10.789 1 96.38 215 TRP B O 1
ATOM 3596 N N . TRP B 1 216 ? -10.438 -8.148 9.25 1 97.5 216 TRP B N 1
ATOM 3597 C CA . TRP B 1 216 ? -11.289 -7.191 9.945 1 97.5 216 TRP B CA 1
ATOM 3598 C C . TRP B 1 216 ? -12.305 -6.57 8.992 1 97.5 216 TRP B C 1
ATOM 3600 O O . TRP B 1 216 ? -12.023 -6.406 7.801 1 97.5 216 TRP B O 1
ATOM 3610 N N . ILE B 1 217 ? -13.445 -6.301 9.508 1 97.75 217 ILE B N 1
ATOM 3611 C CA . ILE B 1 217 ? -14.469 -5.539 8.797 1 97.75 217 ILE B CA 1
ATOM 3612 C C . ILE B 1 217 ? -14.609 -4.152 9.43 1 97.75 217 ILE B C 1
ATOM 3614 O O . ILE B 1 217 ? -14.844 -4.035 10.633 1 97.75 217 ILE B O 1
ATOM 3618 N N . ALA B 1 218 ? -14.461 -3.197 8.562 1 97.19 218 ALA B N 1
ATOM 3619 C CA . ALA B 1 218 ? -14.555 -1.817 9.031 1 97.19 218 ALA B CA 1
ATOM 3620 C C . ALA B 1 218 ? -15.641 -1.055 8.273 1 97.19 218 ALA B C 1
ATOM 3622 O O . ALA B 1 218 ? -15.984 -1.406 7.145 1 97.19 218 ALA B O 1
#

Radius of gyration: 23.29 Å; Cα contacts (8 Å, |Δi|>4): 1096; chains: 2; bounding box: 52×59×55 Å

pLDDT: mean 94.5, std 5.24, range [76.19, 98.88]

Organism: NCBI:txid39488

Solvent-accessible surface area (backbone atoms only — not comparable to full-atom values): 23328 Å² total; per-residue (Å²): 119,77,76,42,63,37,75,62,60,72,9,46,68,71,41,81,33,50,41,44,85,49,50,30,32,35,55,70,50,86,66,50,68,48,51,44,62,62,26,55,75,70,77,44,46,66,43,30,37,58,38,37,37,32,71,84,77,24,46,66,39,58,84,56,76,73,35,69,35,24,38,60,48,77,59,44,53,53,95,94,30,35,36,35,40,34,40,31,62,84,79,40,33,34,34,37,30,42,36,47,92,92,53,76,64,38,80,75,51,74,43,50,47,89,79,52,63,46,49,66,49,44,70,43,38,77,74,61,25,38,32,24,50,73,67,41,39,38,33,69,29,85,55,73,43,52,33,73,56,56,93,56,45,46,81,71,41,36,48,87,80,30,37,36,26,38,30,61,44,79,40,42,69,35,76,90,75,70,42,76,44,86,65,45,46,69,31,23,24,34,35,34,20,38,69,77,50,48,80,73,49,76,43,81,8,21,73,44,70,40,60,71,48,50,38,37,32,28,118,79,76,42,62,38,74,60,61,72,8,46,68,73,40,83,31,51,41,46,83,50,50,31,33,34,55,70,49,86,66,50,72,47,52,44,61,62,26,56,75,69,79,42,47,64,43,30,39,57,38,37,37,30,71,83,78,24,47,66,41,58,85,55,76,72,35,69,36,22,39,62,48,77,60,45,52,52,95,94,30,34,35,35,39,35,39,32,63,82,81,39,32,33,33,38,30,42,36,48,93,93,52,74,66,39,79,74,51,73,42,51,47,88,78,51,64,45,50,65,50,44,69,43,36,79,76,61,26,38,32,25,51,73,66,41,39,38,33,70,28,85,54,73,43,53,32,74,56,55,93,52,45,44,82,70,39,36,46,86,79,29,37,35,26,40,31,61,45,80,42,42,68,35,76,88,76,70,43,78,44,86,65,44,46,68,31,23,24,33,35,34,22,39,70,77,48,47,81,73,49,76,45,80,9,21,73,46,72,41,59,72,47,51,36,36,32,28

Nearest PDB structures (foldseek):
  7qun-assembly1_A  TM=4.649E-01  e=1.743E-01  Sus scrofa domesticus
  7px8-assembly1_A  TM=4.462E-01  e=1.500E-01  Sus scrofa domesticus
  7px8-assembly1_C  TM=4.395E-01  e=3.178E-01  Sus scrofa domesticus
  5l9u-assembly1_A  TM=3.680E-01  e=1.357E+00  Homo sapiens
  5l9t-assembly1_A  TM=3.680E-01  e=1.357E+00  Homo sapiens

Foldseek 3Di:
DDDDAAPDDDPFDWAAAFQDGFKTKTKPDPDAQQCQVVQVVVVFAQAMWMWIAGNVPRYIATQDDGDTRKYKDDWHAAPNWIWIWIQRVVVQKIWIWTDDGPDHTDTDDIDGNVVADRAQFTFAERVTWTWHDDQKTFTDPPDTAIDGDDPQKDWHYDDPQKTKIKGKDWPQADPVVRDHDPPTDIFIWIWIDGRHRHTDDIGGFDWDADRSGDIDTD/DDDDAAPDDDPFDWAAAFQDGFKTKTKPDPDAQQCQVVQVVVVFAQAMWMWIAGNVPRYIATQDDGDTRKYKDDWHAAPNWIWIWIQRVVVQKIWIWTDDGPDHTDTDDIDGNVVADRAQFTFAERVTWTWHDDQKTFTDPPDTAIDGDDPQKDWHYDDPQKTKIKGKDWPQADPVVRDHDPPTDIFIWIWIDGRHRHTDDIGGFDWDADRSGDIDTD